Protein 9C5G (pdb70)

B-factor: mean 105.5, std 35.51, range [40.37, 248.33]

Secondary structure (DSSP, 8-state):
-HHHHHHHHHHIIIIIS-B-HHHHHHHHT--HHHHHHHHHHHHHHH-TTEEEETTTTEEEE-TT---SS----HHHHHHHHHHHHTTSS-GGGS--SSPPPEEEPPP------HHHHHHHHHHHHHT--EEEEEE-SS-EEEEEEEEEEEEE-SS-EEEEEEETTTTEEEEEEGGGEEEEEE-------GGG-HHHH-EEEEEEEE-TT--HHHHHHHHHHTT-BTTBEEEEEEHHHHHHHHHHTTTT-TTS-HHHH-EEETTHHHHHHHHHHHHHHHHHHHHHHHT-/-HHHHHHHHHHHHIIIIIS-EEHHHHHHHH---HHHHHHHHHHHHHHH-S--EEETTTTEEE-SS----SS----HHHHHHHHHHHHTTSS-GGGS--SSPPPEEEPPP------HHHHHHHHHHHHHTEEEEEEEE-SS-EEEEEEEEEEEEE-SS-EEEEEEETTTTEEEEEEGGGEEEEEEEEE----GGG-HHHH-EEEEEEEE-TTS-HHHHHHHHHHTT-BTTBEEEEEEHHHHHHHHHHTTTT-TTS-HHHH-EEETTHHHHHHHHHHHHHHHHHHHHHHHT-

Nearest PDB structures (foldseek):
  9c5g-assembly1_A  TM=1.003E+00  e=3.325E-53  Rhizobium leguminosarum
  7tb6-assembly1_A-2  TM=8.793E-01  e=4.863E-25  Stenotrophomonas maltophilia
  7qfz-assembly4_G  TM=7.694E-01  e=8.517E-20  Escherichia fergusonii ATCC 35469
  7t8l-assembly1_B  TM=7.791E-01  e=1.327E-19  Acinetobacter sp. NEB 394
  7tb5-assembly1_A-2  TM=5.881E-01  e=8.589E-22  Pseudomonas aeruginosa

Sequence (578 aa):
MQNRRFEFIEWKLFWEGALNRSDLEETFEISTPQTSIDLRRYRELAGDNIEYDATDKTFKPTKGMKPSFLKVSADRLLLQLRALLTGALPRKEIWFREMPPMDMAPDIVRNVDPECLRLVLEAIRLKRSVEVRYQSLTNSRVREIAPHALAFDGYRWHVRAWACDRDDFRDFVLTRIDDIKPGSLANYDPEDDVEWTTVVTLDLRPHPGLTEEQALAIQRDYSMSDGMRKIDVRLSMAYYFIMRMNLDLEDLPPARAQLSLHNISDIRKSISEAKSESKRRIIARQNKPWMQNRRFEFIEWKLFWEGALNRSDLEETFEISTPQTSIDLRRYRELAGDNIEYDATDKTFKPTKGMKPSFLKVSADRLLLQLRALLTGALPRKEIWFREMPPMDMAPDIVRNVDPECLRLVLEAIRLKRSVEVRYQSLTNSRVREIAPHALAFDGYRWHVRAWACDRDDFRDFVLTRIDDIKPGSLANYDPEDDVEWTTVVTLDLRPHPGLTEEQALAIQRDYSMSDGMRKIDVRLSMAYYFIMRMNLDLEDLPPARAQLSLHNISDIRKSISEAKSESKRRIIARQNK

Structure (mmCIF, N/CA/C/O backbone):
data_9C5G
#
_entry.id   9C5G
#
_cell.length_a   77.955
_cell.length_b   62.008
_cell.length_c   82.335
_cell.angle_alpha   90.000
_cell.angle_beta   93.481
_cell.angle_gamma   90.000
#
_symmetry.space_group_name_H-M   'P 1 21 1'
#
loop_
_entity.id
_entity.type
_entity.pdbx_description
1 polymer CapW
2 polymer "DNA (5'-D(P*TP*TP*T)-3')"
3 non-polymer 'SULFATE ION'
4 water water
#
loop_
_atom_site.group_PDB
_atom_site.id
_atom_site.type_symbol
_atom_site.label_atom_id
_atom_site.label_alt_id
_atom_site.label_comp_id
_atom_site.label_asym_id
_atom_site.label_entity_id
_atom_site.label_seq_id
_atom_site.pdbx_PDB_ins_code
_atom_site.Cartn_x
_atom_site.Cartn_y
_atom_site.Cartn_z
_atom_site.occupancy
_atom_site.B_iso_or_equiv
_atom_site.auth_seq_id
_atom_site.auth_comp_id
_atom_site.auth_asym_id
_atom_site.auth_atom_id
_atom_site.pdbx_PDB_model_num
ATOM 1 N N . MET A 1 11 ? 32.49405 1.22206 -3.54580 1.000 100.20909 9 MET A N 1
ATOM 2 C CA . MET A 1 11 ? 31.36139 2.10052 -3.81272 1.000 100.51098 9 MET A CA 1
ATOM 3 C C . MET A 1 11 ? 30.43930 1.52788 -4.88635 1.000 99.87374 9 MET A C 1
ATOM 4 O O . MET A 1 11 ? 29.22113 1.55949 -4.73351 1.000 107.76868 9 MET A O 1
ATOM 6 N N . GLN A 1 12 ? 31.03280 0.95826 -5.94454 1.000 102.64392 10 GLN A N 1
ATOM 7 C CA . GLN A 1 12 ? 30.24961 0.40975 -7.05362 1.000 101.22550 10 GLN A CA 1
ATOM 8 C C . GLN A 1 12 ? 29.55538 -0.88410 -6.64904 1.000 98.31548 10 GLN A C 1
ATOM 9 O O . GLN A 1 12 ? 28.39247 -1.11229 -7.00597 1.000 97.66263 10 GLN A O 1
ATOM 15 N N . ASN A 1 13 ? 30.24718 -1.73043 -5.88502 1.000 99.73145 11 ASN A N 1
ATOM 16 C CA . ASN A 1 13 ? 29.62200 -2.93746 -5.34890 1.000 102.62080 11 ASN A CA 1
ATOM 17 C C . ASN A 1 13 ? 28.42184 -2.58594 -4.49568 1.000 92.43451 11 ASN A C 1
ATOM 18 O O . ASN A 1 13 ? 27.41431 -3.30253 -4.50348 1.000 91.13187 11 ASN A O 1
ATOM 23 N N . ARG A 1 14 ? 28.51923 -1.49966 -3.73488 1.000 96.69333 12 ARG A N 1
ATOM 24 C CA . ARG A 1 14 ? 27.36104 -1.03666 -2.98516 1.000 91.34295 12 ARG A CA 1
ATOM 25 C C . ARG A 1 14 ? 26.22063 -0.63987 -3.90838 1.000 98.92330 12 ARG A C 1
ATOM 26 O O . ARG A 1 14 ? 25.05242 -0.92715 -3.62628 1.000 102.62976 12 ARG A O 1
ATOM 34 N N . ARG A 1 15 ? 26.54302 -0.05615 -5.05332 1.000 94.66519 13 ARG A N 1
ATOM 35 C CA . ARG A 1 15 ? 25.51135 0.24215 -6.02899 1.000 95.71732 13 ARG A CA 1
ATOM 36 C C . ARG A 1 15 ? 24.90311 -1.02721 -6.63016 1.000 96.86373 13 ARG A C 1
ATOM 37 O O . ARG A 1 15 ? 23.71189 -1.02866 -6.96076 1.000 95.12053 13 ARG A O 1
ATOM 45 N N . PHE A 1 16 ? 25.68100 -2.11249 -6.77732 1.000 94.64533 14 PHE A N 1
ATOM 46 C CA . PHE A 1 16 ? 25.10007 -3.37054 -7.25698 1.000 94.26275 14 PHE A CA 1
ATOM 47 C C . PHE A 1 16 ? 24.23118 -4.08785 -6.22173 1.000 91.81250 14 PHE A C 1
ATOM 48 O O . PHE A 1 16 ? 23.19026 -4.65058 -6.57682 1.000 91.92147 14 PHE A O 1
ATOM 56 N N . GLU A 1 17 ? 24.63820 -4.11604 -4.94830 1.000 105.01615 15 GLU A N 1
ATOM 57 C CA . GLU A 1 17 ? 23.72405 -4.57348 -3.89957 1.000 87.92251 15 GLU A CA 1
ATOM 58 C C . GLU A 1 17 ? 22.44454 -3.75658 -3.89725 1.000 88.16434 15 GLU A C 1
ATOM 59 O O . GLU A 1 17 ? 21.35856 -4.29923 -3.67179 1.000 91.42655 15 GLU A O 1
ATOM 65 N N . PHE A 1 18 ? 22.55346 -2.44824 -4.11799 1.000 89.34336 16 PHE A N 1
ATOM 66 C CA . PHE A 1 18 ? 21.35688 -1.61892 -4.20858 1.000 92.57242 16 PHE A CA 1
ATOM 67 C C . PHE A 1 18 ? 20.48151 -2.05032 -5.36580 1.000 91.28123 16 PHE A C 1
ATOM 68 O O . PHE A 1 18 ? 19.26010 -2.17029 -5.21747 1.000 91.07628 16 PHE A O 1
ATOM 76 N N . ILE A 1 19 ? 21.08486 -2.26082 -6.53455 1.000 93.01252 17 ILE A N 1
ATOM 77 C CA . ILE A 1 19 ? 20.33044 -2.75776 -7.67922 1.000 94.73573 17 ILE A CA 1
ATOM 78 C C . ILE A 1 19 ? 19.55945 -4.00581 -7.28312 1.000 93.56719 17 ILE A C 1
ATOM 79 O O . ILE A 1 19 ? 18.33913 -4.09692 -7.46187 1.000 94.81076 17 ILE A O 1
ATOM 84 N N . GLU A 1 20 ? 20.26268 -4.96460 -6.69381 1.000 92.07343 18 GLU A N 1
ATOM 85 C CA . GLU A 1 20 ? 19.65299 -6.22730 -6.31314 1.000 91.28869 18 GLU A CA 1
ATOM 86 C C . GLU A 1 20 ? 18.65209 -6.06129 -5.18625 1.000 89.74413 18 GLU A C 1
ATOM 87 O O . GLU A 1 20 ? 17.66095 -6.79386 -5.12492 1.000 90.01830 18 GLU A O 1
ATOM 93 N N . TRP A 1 21 ? 18.88937 -5.11036 -4.28967 1.000 88.46315 19 TRP A N 1
ATOM 94 C CA . TRP A 1 21 ? 17.91878 -4.84185 -3.23647 1.000 90.66130 19 TRP A CA 1
ATOM 95 C C . TRP A 1 21 ? 16.61031 -4.35274 -3.83377 1.000 93.77224 19 TRP A C 1
ATOM 96 O O . TRP A 1 21 ? 15.52923 -4.81777 -3.45501 1.000 96.50789 19 TRP A O 1
ATOM 107 N N . LYS A 1 22 ? 16.69796 -3.44789 -4.80357 1.000 90.56084 20 LYS A N 1
ATOM 108 C CA . LYS A 1 22 ? 15.51068 -2.93236 -5.46951 1.000 92.38048 20 LYS A CA 1
ATOM 109 C C . LYS A 1 22 ? 14.80665 -4.04412 -6.24596 1.000 93.79108 20 LYS A C 1
ATOM 110 O O . LYS A 1 22 ? 13.57828 -4.16409 -6.21117 1.000 94.60055 20 LYS A O 1
ATOM 116 N N . LEU A 1 23 ? 15.57521 -4.85143 -6.97380 1.000 98.80589 21 LEU A N 1
ATOM 117 C CA . LEU A 1 23 ? 15.01427 -5.97949 -7.71084 1.000 100.83055 21 LEU A CA 1
ATOM 118 C C . LEU A 1 23 ? 14.33096 -7.00224 -6.80040 1.000 100.27038 21 LEU A C 1
ATOM 119 O O . LEU A 1 23 ? 13.24387 -7.49775 -7.12362 1.000 99.42813 21 LEU A O 1
ATOM 124 N N . PHE A 1 24 ? 14.93092 -7.31530 -5.64820 1.000 98.58540 22 PHE A N 1
ATOM 125 C CA . PHE A 1 24 ? 14.36363 -8.34123 -4.77072 1.000 91.90501 22 PHE A CA 1
ATOM 126 C C . PHE A 1 24 ? 13.16026 -7.85071 -3.96690 1.000 98.15053 22 PHE A C 1
ATOM 127 O O . PHE A 1 24 ? 12.09894 -8.48253 -3.98474 1.000 108.92775 22 PHE A O 1
ATOM 135 N N . TRP A 1 25 ? 13.32179 -6.76690 -3.20034 1.000 95.05896 23 TRP A N 1
ATOM 136 C CA . TRP A 1 25 ? 12.26103 -6.35478 -2.28007 1.000 89.67077 23 TRP A CA 1
ATOM 137 C C . TRP A 1 25 ? 11.16716 -5.52867 -2.95264 1.000 97.05379 23 TRP A C 1
ATOM 138 O O . TRP A 1 25 ? 9.98599 -5.67539 -2.61670 1.000 108.88310 23 TRP A O 1
ATOM 149 N N . GLU A 1 26 ? 11.52025 -4.68626 -3.92086 1.000 101.61432 24 GLU A N 1
ATOM 150 C CA . GLU A 1 26 ? 10.54202 -3.84977 -4.60987 1.000 96.95333 24 GLU A CA 1
ATOM 151 C C . GLU A 1 26 ? 10.11976 -4.39109 -5.98084 1.000 109.65079 24 GLU A C 1
ATOM 152 O O . GLU A 1 26 ? 9.14294 -3.89337 -6.54887 1.000 99.73663 24 GLU A O 1
ATOM 158 N N . GLY A 1 27 ? 10.82338 -5.38956 -6.52209 1.000 117.07262 25 GLY A N 1
ATOM 159 C CA . GLY A 1 27 ? 10.53306 -5.97330 -7.82265 1.000 100.68878 25 GLY A CA 1
ATOM 160 C C . GLY A 1 27 ? 10.81576 -5.13715 -9.05087 1.000 102.71705 25 GLY A C 1
ATOM 161 O O . GLY A 1 27 ? 10.49071 -5.58054 -10.15859 1.000 105.59501 25 GLY A O 1
ATOM 162 N N . ALA A 1 28 ? 11.40103 -3.95361 -8.91627 1.000 101.72713 26 ALA A N 1
ATOM 163 C CA . ALA A 1 28 ? 11.67326 -3.15347 -10.10102 1.000 104.02120 26 ALA A CA 1
ATOM 164 C C . ALA A 1 28 ? 12.80538 -2.19462 -9.77906 1.000 103.51694 26 ALA A C 1
ATOM 165 O O . ALA A 1 28 ? 12.96805 -1.77319 -8.63194 1.000 100.14173 26 ALA A O 1
ATOM 167 N N . LEU A 1 29 ? 13.56257 -1.82728 -10.81079 1.000 104.25042 27 LEU A N 1
ATOM 168 C CA . LEU A 1 29 ? 14.61787 -0.83119 -10.67511 1.000 111.35020 27 LEU A CA 1
ATOM 169 C C . LEU A 1 29 ? 14.59731 0.14468 -11.83685 1.000 117.20823 27 LEU A C 1
ATOM 170 O O . LEU A 1 29 ? 14.56616 -0.27554 -12.99670 1.000 121.16436 27 LEU A O 1
ATOM 175 N N . ASN A 1 30 ? 14.58683 1.43795 -11.52874 1.000 106.93959 28 ASN A N 1
ATOM 176 C CA . ASN A 1 30 ? 14.83561 2.45545 -12.53642 1.000 117.34625 28 ASN A CA 1
ATOM 177 C C . ASN A 1 30 ? 16.28917 2.92257 -12.46685 1.000 115.63151 28 ASN A C 1
ATOM 178 O O . ASN A 1 30 ? 16.92565 2.84306 -11.41470 1.000 120.91197 28 ASN A O 1
ATOM 183 N N . ARG A 1 31 ? 16.80984 3.42730 -13.59603 1.000 133.02445 29 ARG A N 1
ATOM 184 C CA . ARG A 1 31 ? 18.10539 4.11341 -13.57494 1.000 132.31063 29 ARG A CA 1
ATOM 185 C C . ARG A 1 31 ? 18.09965 5.29421 -12.60757 1.000 127.32969 29 ARG A C 1
ATOM 186 O O . ARG A 1 31 ? 19.09118 5.54699 -11.91342 1.000 132.90751 29 ARG A O 1
ATOM 194 N N . SER A 1 32 ? 16.98621 6.02754 -12.55680 1.000 119.66771 30 SER A N 1
ATOM 195 C CA . SER A 1 32 ? 16.85252 7.18567 -11.67726 1.000 122.94109 30 SER A CA 1
ATOM 196 C C . SER A 1 32 ? 16.97810 6.81471 -10.20379 1.000 120.95534 30 SER A C 1
ATOM 197 O O . SER A 1 32 ? 17.42538 7.63869 -9.40021 1.000 115.78403 30 SER A O 1
ATOM 200 N N . ASP A 1 33 ? 16.62403 5.58193 -9.83503 1.000 121.40105 31 ASP A N 1
ATOM 201 C CA . ASP A 1 33 ? 16.81379 5.13452 -8.45673 1.000 108.94608 31 ASP A CA 1
ATOM 202 C C . ASP A 1 33 ? 18.27985 5.22464 -8.05374 1.000 114.61755 31 ASP A C 1
ATOM 203 O O . ASP A 1 33 ? 18.60506 5.71742 -6.96823 1.000 108.63494 31 ASP A O 1
ATOM 208 N N . LEU A 1 34 ? 19.17910 4.78807 -8.93478 1.000 111.45850 32 LEU A N 1
ATOM 209 C CA . LEU A 1 34 ? 20.61144 4.85980 -8.66145 1.000 115.69060 32 LEU A CA 1
ATOM 210 C C . LEU A 1 34 ? 21.10284 6.29993 -8.62785 1.000 116.19352 32 LEU A C 1
ATOM 211 O O . LEU A 1 34 ? 21.89787 6.66734 -7.75633 1.000 116.91828 32 LEU A O 1
ATOM 216 N N . GLU A 1 35 ? 20.67975 7.11499 -9.59142 1.000 130.05845 33 GLU A N 1
ATOM 217 C CA . GLU A 1 35 ? 21.11930 8.50509 -9.64034 1.000 140.02412 33 GLU A CA 1
ATOM 218 C C . GLU A 1 35 ? 20.68915 9.25681 -8.38929 1.000 141.54631 33 GLU A C 1
ATOM 219 O O . GLU A 1 35 ? 21.48830 9.96646 -7.76645 1.000 142.08435 33 GLU A O 1
ATOM 225 N N . GLU A 1 36 ? 19.43348 9.08754 -7.98688 1.000 133.87321 34 GLU A N 1
ATOM 226 C CA . GLU A 1 36 ? 18.93964 9.81429 -6.82727 1.000 136.78272 34 GLU A CA 1
ATOM 227 C C . GLU A 1 36 ? 19.54890 9.29981 -5.52582 1.000 122.71826 34 GLU A C 1
ATOM 228 O O . GLU A 1 36 ? 19.93561 10.09819 -4.66675 1.000 133.23688 34 GLU A O 1
ATOM 234 N N . THR A 1 37 ? 19.63982 7.98112 -5.35119 1.000 118.11218 35 THR A N 1
ATOM 235 C CA . THR A 1 37 ? 20.13065 7.44231 -4.08181 1.000 117.86497 35 THR A CA 1
ATOM 236 C C . THR A 1 37 ? 21.63255 7.65098 -3.86811 1.000 110.60840 35 THR A C 1
ATOM 237 O O . THR A 1 37 ? 22.06448 7.97722 -2.75568 1.000 101.75987 35 THR A O 1
ATOM 241 N N . PHE A 1 38 ? 22.43096 7.54269 -4.92893 1.000 103.62573 36 PHE A N 1
ATOM 242 C CA . PHE A 1 38 ? 23.88858 7.59560 -4.84108 1.000 104.53652 36 PHE A CA 1
ATOM 243 C C . PHE A 1 38 ? 24.57366 8.83111 -5.40103 1.000 114.37394 36 PHE A C 1
ATOM 244 O O . PHE A 1 38 ? 25.81069 8.86537 -5.42223 1.000 110.14351 36 PHE A O 1
ATOM 252 N N . GLU A 1 39 ? 23.83030 9.82795 -5.85858 1.000 119.22089 37 GLU A N 1
ATOM 253 C CA . GLU A 1 39 ? 24.41029 11.01985 -6.47455 1.000 124.59910 37 GLU A CA 1
ATOM 254 C C . GLU A 1 39 ? 25.35609 10.67637 -7.62844 1.000 129.19321 37 GLU A C 1
ATOM 255 O O . GLU A 1 39 ? 26.44937 11.23646 -7.74718 1.000 130.34984 37 GLU A O 1
ATOM 261 N N . ILE A 1 40 ? 24.94574 9.73878 -8.48782 1.000 126.76908 38 ILE A N 1
ATOM 262 C CA . ILE A 1 40 ? 25.76073 9.33909 -9.63252 1.000 130.52532 38 ILE A CA 1
ATOM 263 C C . ILE A 1 40 ? 25.10784 9.89540 -10.89445 1.000 128.22870 38 ILE A C 1
ATOM 264 O O . ILE A 1 40 ? 23.89410 10.12690 -10.93544 1.000 138.25576 38 ILE A O 1
ATOM 269 N N . SER A 1 41 ? 25.91302 10.10028 -11.93238 1.000 123.26609 39 SER A N 1
ATOM 270 C CA . SER A 1 41 ? 25.38414 10.60674 -13.19264 1.000 137.37120 39 SER A CA 1
ATOM 271 C C . SER A 1 41 ? 24.70050 9.51333 -14.01359 1.000 139.35764 39 SER A C 1
ATOM 272 O O . SER A 1 41 ? 24.96822 8.31806 -13.85854 1.000 144.44113 39 SER A O 1
ATOM 275 N N . THR A 1 42 ? 23.79418 9.94818 -14.89248 1.000 142.83250 40 THR A N 1
ATOM 276 C CA . THR A 1 42 ? 23.16675 9.02267 -15.83382 1.000 149.47073 40 THR A CA 1
ATOM 277 C C . THR A 1 42 ? 24.18801 8.25414 -16.66891 1.000 141.58440 40 THR A C 1
ATOM 278 O O . THR A 1 42 ? 23.98426 7.04590 -16.88299 1.000 137.58347 40 THR A O 1
ATOM 282 N N . PRO A 1 43 ? 25.29379 8.85693 -17.13467 1.000 141.15546 41 PRO A N 1
ATOM 283 C CA . PRO A 1 43 ? 26.36561 8.04431 -17.73598 1.000 136.15802 41 PRO A CA 1
ATOM 284 C C . PRO A 1 43 ? 26.89388 6.98271 -16.79350 1.000 136.35009 41 PRO A C 1
ATOM 285 O O . PRO A 1 43 ? 27.08934 5.82899 -17.19443 1.000 136.45556 41 PRO A O 1
ATOM 289 N N . GLN A 1 44 ? 27.12527 7.34450 -15.53778 1.000 130.50368 42 GLN A N 1
ATOM 290 C CA . GLN A 1 44 ? 27.60937 6.36834 -14.57573 1.000 124.00023 42 GLN A CA 1
ATOM 291 C C . GLN A 1 44 ? 26.57228 5.28339 -14.32777 1.000 121.20620 42 GLN A C 1
ATOM 292 O O . GLN A 1 44 ? 26.91108 4.09703 -14.25312 1.000 117.73417 42 GLN A O 1
ATOM 298 N N . THR A 1 45 ? 25.30398 5.67225 -14.21630 1.000 125.79682 43 THR A N 1
ATOM 299 C CA . THR A 1 45 ? 24.22938 4.69649 -14.08057 1.000 126.44073 43 THR A CA 1
ATOM 300 C C . THR A 1 45 ? 24.19392 3.69669 -15.22935 1.000 122.93086 43 THR A C 1
ATOM 301 O O . THR A 1 45 ? 24.00475 2.49553 -15.00211 1.000 118.19042 43 THR A O 1
ATOM 305 N N . SER A 1 46 ? 24.39965 4.15832 -16.46235 1.000 132.46686 44 SER A N 1
ATOM 306 C CA . SER A 1 46 ? 24.42482 3.23889 -17.59925 1.000 123.68948 44 SER A CA 1
ATOM 307 C C . SER A 1 46 ? 25.63943 2.31744 -17.54293 1.000 123.02455 44 SER A C 1
ATOM 308 O O . SER A 1 46 ? 25.55801 1.14167 -17.91439 1.000 122.74226 44 SER A O 1
ATOM 311 N N . ILE A 1 47 ? 26.76626 2.83670 -17.06214 1.000 123.26798 45 ILE A N 1
ATOM 312 C CA . ILE A 1 47 ? 27.95402 2.01966 -16.83834 1.000 122.22739 45 ILE A CA 1
ATOM 313 C C . ILE A 1 47 ? 27.70107 0.96110 -15.76981 1.000 117.95722 45 ILE A C 1
ATOM 314 O O . ILE A 1 47 ? 28.05067 -0.21351 -15.94034 1.000 117.39781 45 ILE A O 1
ATOM 319 N N . ASP A 1 48 ? 27.08295 1.35323 -14.65720 1.000 115.16593 46 ASP A N 1
ATOM 320 C CA . ASP A 1 48 ? 26.86908 0.39864 -13.57258 1.000 111.33655 46 ASP A CA 1
ATOM 321 C C . ASP A 1 48 ? 25.89718 -0.71427 -13.94571 1.000 110.61147 46 ASP A C 1
ATOM 322 O O . ASP A 1 48 ? 26.14583 -1.88437 -13.63834 1.000 109.01281 46 ASP A O 1
ATOM 327 N N . LEU A 1 49 ? 24.80232 -0.38621 -14.62876 1.000 117.82452 47 LEU A N 1
ATOM 328 C CA . LEU A 1 49 ? 23.88550 -1.43000 -15.08374 1.000 120.86256 47 LEU A CA 1
ATOM 329 C C . LEU A 1 49 ? 24.51924 -2.37442 -16.08745 1.000 114.41431 47 LEU A C 1
ATOM 330 O O . LEU A 1 49 ? 24.25424 -3.58200 -16.07458 1.000 113.69982 47 LEU A O 1
ATOM 335 N N . ARG A 1 50 ? 25.34513 -1.84848 -16.97274 1.000 117.44890 48 ARG A N 1
ATOM 336 C CA . ARG A 1 50 ? 26.04264 -2.72455 -17.89692 1.000 121.08080 48 ARG A CA 1
ATOM 337 C C . ARG A 1 50 ? 27.04429 -3.61048 -17.16917 1.000 121.40743 48 ARG A C 1
ATOM 338 O O . ARG A 1 50 ? 27.04878 -4.83262 -17.35500 1.000 122.16185 48 ARG A O 1
ATOM 346 N N . ARG A 1 51 ? 27.89599 -3.02381 -16.32877 1.000 117.58689 49 ARG A N 1
ATOM 347 C CA . ARG A 1 51 ? 28.85314 -3.85462 -15.61235 1.000 114.54190 49 ARG A CA 1
ATOM 348 C C . ARG A 1 51 ? 28.15130 -4.81029 -14.65874 1.000 110.73842 49 ARG A C 1
ATOM 349 O O . ARG A 1 51 ? 28.60920 -5.93936 -14.46516 1.000 110.01072 49 ARG A O 1
ATOM 357 N N . TYR A 1 52 ? 27.03679 -4.38856 -14.06589 1.000 108.89639 50 TYR A N 1
ATOM 358 C CA . TYR A 1 52 ? 26.22128 -5.31856 -13.28896 1.000 111.44010 50 TYR A CA 1
ATOM 359 C C . TYR A 1 52 ? 25.68237 -6.46599 -14.13044 1.000 122.12297 50 TYR A C 1
ATOM 360 O O . TYR A 1 52 ? 25.81935 -7.63930 -13.75921 1.000 116.90449 50 TYR A O 1
ATOM 369 N N . ARG A 1 53 ? 25.09178 -6.14574 -15.28883 1.000 112.37823 51 ARG A N 1
ATOM 370 C CA . ARG A 1 53 ? 24.59119 -7.19372 -16.17142 1.000 113.19806 51 ARG A CA 1
ATOM 371 C C . ARG A 1 53 ? 25.68772 -8.13885 -16.59544 1.000 114.54329 51 ARG A C 1
ATOM 372 O O . ARG A 1 53 ? 25.45540 -9.34710 -16.69943 1.000 114.99554 51 ARG A O 1
ATOM 380 N N . GLU A 1 54 ? 26.88306 -7.61570 -16.85850 1.000 115.53600 52 GLU A N 1
ATOM 381 C CA . GLU A 1 54 ? 27.97580 -8.50223 -17.22166 1.000 116.91818 52 GLU A CA 1
ATOM 382 C C . GLU A 1 54 ? 28.29484 -9.50187 -16.13005 1.000 128.15273 52 GLU A C 1
ATOM 383 O O . GLU A 1 54 ? 28.37521 -10.69721 -16.41467 1.000 115.00651 52 GLU A O 1
ATOM 389 N N . LEU A 1 55 ? 28.16409 -9.10023 -14.87274 1.000 120.67355 53 LEU A N 1
ATOM 390 C CA . LEU A 1 55 ? 28.62304 -9.92896 -13.76516 1.000 112.27748 53 LEU A CA 1
ATOM 391 C C . LEU A 1 55 ? 27.56439 -10.77789 -13.08895 1.000 122.22227 53 LEU A C 1
ATOM 392 O O . LEU A 1 55 ? 27.90204 -11.84758 -12.56996 1.000 113.27228 53 LEU A O 1
ATOM 397 N N . ALA A 1 56 ? 26.29990 -10.38809 -13.11044 1.000 118.42496 54 ALA A N 1
ATOM 398 C CA . ALA A 1 56 ? 25.29895 -11.18601 -12.42614 1.000 118.34253 54 ALA A CA 1
ATOM 399 C C . ALA A 1 56 ? 24.50182 -12.00816 -13.40989 1.000 129.53705 54 ALA A C 1
ATOM 400 O O . ALA A 1 56 ? 23.64866 -12.80140 -12.99908 1.000 137.16049 54 ALA A O 1
ATOM 402 N N . GLY A 1 57 ? 24.72579 -11.77677 -14.69543 1.000 145.02466 55 GLY A N 1
ATOM 403 C CA . GLY A 1 57 ? 24.02592 -12.50760 -15.71584 1.000 140.07931 55 GLY A CA 1
ATOM 404 C C . GLY A 1 57 ? 22.57109 -12.12653 -15.73355 1.000 114.97319 55 GLY A C 1
ATOM 405 O O . GLY A 1 57 ? 22.20343 -10.95337 -15.62197 1.000 112.88379 55 GLY A O 1
ATOM 406 N N . ASP A 1 58 ? 21.73012 -13.13174 -15.91862 1.000 160.92395 56 ASP A N 1
ATOM 407 C CA . ASP A 1 58 ? 20.31894 -12.84312 -16.10115 1.000 164.58220 56 ASP A CA 1
ATOM 408 C C . ASP A 1 58 ? 19.59583 -12.72781 -14.76126 1.000 159.60873 56 ASP A C 1
ATOM 409 O O . ASP A 1 58 ? 18.61924 -13.41523 -14.48547 1.000 163.74055 56 ASP A O 1
ATOM 414 N N . ASN A 1 59 ? 20.14108 -11.89319 -13.88553 1.000 133.78347 57 ASN A N 1
ATOM 415 C CA . ASN A 1 59 ? 19.54562 -11.59947 -12.59261 1.000 121.37559 57 ASN A CA 1
ATOM 416 C C . ASN A 1 59 ? 18.58192 -10.44725 -12.74567 1.000 113.41732 57 ASN A C 1
ATOM 417 O O . ASN A 1 59 ? 17.71225 -10.23942 -11.89949 1.000 122.78167 57 ASN A O 1
ATOM 422 N N . ILE A 1 60 ? 18.68980 -9.76374 -13.86636 1.000 108.99854 58 ILE A N 1
ATOM 423 C CA . ILE A 1 60 ? 18.10627 -8.46865 -14.14580 1.000 115.27432 58 ILE A CA 1
ATOM 424 C C . ILE A 1 60 ? 17.65251 -8.52832 -15.59386 1.000 125.33876 58 ILE A C 1
ATOM 425 O O . ILE A 1 60 ? 18.22432 -9.25425 -16.41331 1.000 116.21049 58 ILE A O 1
ATOM 430 N N . GLU A 1 61 ? 16.51859 -7.89947 -15.86395 1.000 127.11412 59 GLU A N 1
ATOM 431 C CA . GLU A 1 61 ? 16.02876 -7.79825 -17.22531 1.000 124.94617 59 GLU A CA 1
ATOM 432 C C . GLU A 1 61 ? 15.44047 -6.41008 -17.44803 1.000 124.94138 59 GLU A C 1
ATOM 433 O O . GLU A 1 61 ? 14.97122 -5.77158 -16.50195 1.000 121.05324 59 GLU A O 1
ATOM 439 N N . TYR A 1 62 ? 15.42476 -5.95112 -18.70273 1.000 127.82046 60 TYR A N 1
ATOM 440 C CA . TYR A 1 62 ? 14.83997 -4.64915 -19.00648 1.000 129.21802 60 TYR A CA 1
ATOM 441 C C . TYR A 1 62 ? 13.45687 -4.83337 -19.60770 1.000 128.42194 60 TYR A C 1
ATOM 442 O O . TYR A 1 62 ? 13.29926 -5.51327 -20.62514 1.000 132.17206 60 TYR A O 1
ATOM 451 N N . ASP A 1 63 ? 12.45722 -4.29236 -18.92283 1.000 130.91223 61 ASP A N 1
ATOM 452 C CA . ASP A 1 63 ? 11.09572 -4.21502 -19.42970 1.000 130.19519 61 ASP A CA 1
ATOM 453 C C . ASP A 1 63 ? 10.94974 -2.93111 -20.23628 1.000 135.74264 61 ASP A C 1
ATOM 454 O O . ASP A 1 63 ? 10.96182 -1.83042 -19.67429 1.000 130.92257 61 ASP A O 1
ATOM 459 N N . ALA A 1 64 ? 10.81799 -3.07473 -21.55560 1.000 145.24709 62 ALA A N 1
ATOM 460 C CA . ALA A 1 64 ? 10.66216 -1.92184 -22.43307 1.000 140.69796 62 ALA A CA 1
ATOM 461 C C . ALA A 1 64 ? 9.30535 -1.26801 -22.22740 1.000 141.56709 62 ALA A C 1
ATOM 462 O O . ALA A 1 64 ? 9.14471 -0.07706 -22.51675 1.000 142.87139 62 ALA A O 1
ATOM 464 N N . THR A 1 65 ? 8.33643 -2.03034 -21.72055 1.000 146.90950 63 THR A N 1
ATOM 465 C CA . THR A 1 65 ? 7.00416 -1.49723 -21.47623 1.000 142.04525 63 THR A CA 1
ATOM 466 C C . THR A 1 65 ? 7.01867 -0.50605 -20.32157 1.000 144.07487 63 THR A C 1
ATOM 467 O O . THR A 1 65 ? 6.53634 0.62464 -20.45625 1.000 141.18764 63 THR A O 1
ATOM 471 N N . ASP A 1 66 ? 7.55878 -0.91274 -19.17468 1.000 137.16516 64 ASP A N 1
ATOM 472 C CA . ASP A 1 66 ? 7.61123 -0.03992 -18.01135 1.000 136.09933 64 ASP A CA 1
ATOM 473 C C . ASP A 1 66 ? 8.83470 0.85861 -18.02033 1.000 140.17137 64 ASP A C 1
ATOM 474 O O . ASP A 1 66 ? 8.91627 1.78417 -17.20639 1.000 152.41633 64 ASP A O 1
ATOM 479 N N . LYS A 1 67 ? 9.76485 0.61818 -18.94049 1.000 140.21218 65 LYS A N 1
ATOM 480 C CA . LYS A 1 67 ? 11.05275 1.30452 -18.98400 1.000 143.62750 65 LYS A CA 1
ATOM 481 C C . LYS A 1 67 ? 11.83243 1.14832 -17.67198 1.000 143.00346 65 LYS A C 1
ATOM 482 O O . LYS A 1 67 ? 12.60516 2.02886 -17.28407 1.000 133.68880 65 LYS A O 1
ATOM 488 N N . THR A 1 68 ? 11.60429 0.03756 -16.96288 1.000 141.64534 66 THR A N 1
ATOM 489 C CA . THR A 1 68 ? 12.23695 -0.26652 -15.68405 1.000 141.14193 66 THR A CA 1
ATOM 490 C C . THR A 1 68 ? 13.07854 -1.52583 -15.86980 1.000 129.67323 66 THR A C 1
ATOM 491 O O . THR A 1 68 ? 12.82202 -2.32981 -16.76861 1.000 131.18779 66 THR A O 1
ATOM 495 N N . PHE A 1 69 ? 14.07025 -1.73024 -15.00613 1.000 136.02773 67 PHE A N 1
ATOM 496 C CA . PHE A 1 69 ? 14.69381 -3.04553 -14.91481 1.000 128.19434 67 PHE A CA 1
ATOM 497 C C . PHE A 1 69 ? 13.99783 -3.91352 -13.87389 1.000 121.98019 67 PHE A C 1
ATOM 498 O O . PHE A 1 69 ? 13.67754 -3.45610 -12.77275 1.000 108.43679 67 PHE A O 1
ATOM 506 N N . LYS A 1 70 ? 13.75695 -5.17334 -14.24157 1.000 128.74778 68 LYS A N 1
ATOM 507 C CA . LYS A 1 70 ? 13.13203 -6.15943 -13.37393 1.000 116.88980 68 LYS A CA 1
ATOM 508 C C . LYS A 1 70 ? 14.02624 -7.37014 -13.10819 1.000 117.63027 68 LYS A C 1
ATOM 509 O O . LYS A 1 70 ? 14.87787 -7.72088 -13.93040 1.000 117.18864 68 LYS A O 1
ATOM 515 N N . PRO A 1 71 ? 13.86477 -8.00732 -11.94921 1.000 107.01290 69 PRO A N 1
ATOM 516 C CA . PRO A 1 71 ? 14.54361 -9.28184 -11.68862 1.000 106.34960 69 PRO A CA 1
ATOM 517 C C . PRO A 1 71 ? 14.00982 -10.40462 -12.56054 1.000 115.73822 69 PRO A C 1
ATOM 518 O O . PRO A 1 71 ? 12.81183 -10.48854 -12.83903 1.000 116.42957 69 PRO A O 1
ATOM 522 N N . THR A 1 72 ? 14.91101 -11.27106 -13.00140 1.000 121.52953 70 THR A N 1
ATOM 523 C CA . THR A 1 72 ? 14.46140 -12.51257 -13.60309 1.000 116.00729 70 THR A CA 1
ATOM 524 C C . THR A 1 72 ? 13.89853 -13.47215 -12.55599 1.000 124.56765 70 THR A C 1
ATOM 525 O O . THR A 1 72 ? 14.15622 -13.36139 -11.35336 1.000 117.32922 70 THR A O 1
ATOM 529 N N . LYS A 1 73 ? 13.11370 -14.43216 -13.05258 1.000 125.53202 71 LYS A N 1
ATOM 530 C CA . LYS A 1 73 ? 12.50652 -15.49068 -12.24883 1.000 133.60672 71 LYS A CA 1
ATOM 531 C C . LYS A 1 73 ? 13.55187 -16.29899 -11.50007 1.000 128.25292 71 LYS A C 1
ATOM 532 O O . LYS A 1 73 ? 13.27314 -16.83325 -10.42069 1.000 133.24511 71 LYS A O 1
ATOM 538 N N . GLY A 1 74 ? 14.76572 -16.31959 -12.02432 1.000 129.67289 72 GLY A N 1
ATOM 539 C CA . GLY A 1 74 ? 15.91107 -17.06050 -11.55287 1.000 138.57731 72 GLY A CA 1
ATOM 540 C C . GLY A 1 74 ? 16.83085 -16.24435 -10.68090 1.000 137.78122 72 GLY A C 1
ATOM 541 O O . GLY A 1 74 ? 17.97610 -16.65165 -10.44729 1.000 129.89637 72 GLY A O 1
ATOM 542 N N . MET A 1 75 ? 16.36581 -15.09937 -10.19819 1.000 129.08504 73 MET A N 1
ATOM 543 C CA . MET A 1 75 ? 17.21102 -14.17102 -9.47855 1.000 122.84440 73 MET A CA 1
ATOM 544 C C . MET A 1 75 ? 17.90573 -14.86724 -8.33006 1.000 129.00225 73 MET A C 1
ATOM 545 O O . MET A 1 75 ? 17.26810 -15.46971 -7.46188 1.000 127.54656 73 MET A O 1
ATOM 550 N N . LYS A 1 76 ? 19.22900 -14.78001 -8.33788 1.000 129.70047 74 LYS A N 1
ATOM 551 C CA . LYS A 1 76 ? 20.03648 -15.29993 -7.24719 1.000 112.44595 74 LYS A CA 1
ATOM 552 C C . LYS A 1 76 ? 20.86197 -14.06634 -6.95030 1.000 100.85159 74 LYS A C 1
ATOM 553 O O . LYS A 1 76 ? 21.76093 -13.72981 -7.74876 1.000 102.08718 74 LYS A O 1
ATOM 559 N N . PRO A 1 77 ? 20.68499 -13.43461 -5.80441 1.000 97.79657 75 PRO A N 1
ATOM 560 C CA . PRO A 1 77 ? 21.52425 -12.28446 -5.46158 1.000 97.39669 75 PRO A CA 1
ATOM 561 C C . PRO A 1 77 ? 22.99171 -12.67097 -5.49143 1.000 95.69609 75 PRO A C 1
ATOM 562 O O . PRO A 1 77 ? 23.39085 -13.66067 -4.88375 1.000 89.34221 75 PRO A O 1
ATOM 566 N N . SER A 1 78 ? 23.80566 -11.87351 -6.17930 1.000 89.60157 76 SER A N 1
ATOM 567 C CA . SER A 1 78 ? 25.22891 -12.17389 -6.24034 1.000 92.39485 76 SER A CA 1
ATOM 568 C C . SER A 1 78 ? 26.08478 -11.20372 -5.43928 1.000 89.67048 76 SER A C 1
ATOM 569 O O . SER A 1 78 ? 27.22292 -11.54250 -5.10043 1.000 90.46114 76 SER A O 1
ATOM 572 N N . PHE A 1 79 ? 25.56743 -10.02931 -5.12816 1.000 91.59572 77 PHE A N 1
ATOM 573 C CA . PHE A 1 79 ? 26.24813 -9.00582 -4.35551 1.000 94.26688 77 PHE A CA 1
ATOM 574 C C . PHE A 1 79 ? 25.55734 -8.74008 -3.02407 1.000 82.77017 77 PHE A C 1
ATOM 575 O O . PHE A 1 79 ? 26.23390 -8.46065 -2.03237 1.000 87.10895 77 PHE A O 1
ATOM 583 N N . LEU A 1 80 ? 24.22819 -8.74492 -3.01482 1.000 81.54021 78 LEU A N 1
ATOM 584 C CA . LEU A 1 80 ? 23.38570 -8.56644 -1.83531 1.000 78.50143 78 LEU A CA 1
ATOM 585 C C . LEU A 1 80 ? 23.15836 -9.88589 -1.08656 1.000 77.54017 78 LEU A C 1
ATOM 586 O O . LEU A 1 80 ? 22.64419 -10.84958 -1.66270 1.000 85.80022 78 LEU A O 1
ATOM 591 N N . LYS A 1 81 ? 23.58229 -9.95616 0.17346 1.000 90.72109 79 LYS A N 1
ATOM 592 C CA . LYS A 1 81 ? 23.06530 -10.96006 1.11588 1.000 82.60992 79 LYS A CA 1
ATOM 593 C C . LYS A 1 81 ? 21.66155 -10.61313 1.59439 1.000 72.83487 79 LYS A C 1
ATOM 594 O O . LYS A 1 81 ? 21.48039 -9.74260 2.44333 1.000 84.33364 79 LYS A O 1
ATOM 600 N N . VAL A 1 82 ? 20.65430 -11.23174 0.97621 1.000 74.06119 80 VAL A N 1
ATOM 601 C CA . VAL A 1 82 ? 19.26521 -11.01855 1.37438 1.000 73.27944 80 VAL A CA 1
ATOM 602 C C . VAL A 1 82 ? 19.06469 -11.46348 2.81284 1.000 77.45194 80 VAL A C 1
ATOM 603 O O . VAL A 1 82 ? 19.43574 -12.58297 3.18505 1.000 89.97158 80 VAL A O 1
ATOM 607 N N . SER A 1 83 ? 18.41595 -10.61620 3.61290 1.000 73.10846 81 SER A N 1
ATOM 608 C CA . SER A 1 83 ? 18.05751 -10.97655 4.98177 1.000 68.78639 81 SER A CA 1
ATOM 609 C C . SER A 1 83 ? 16.80644 -10.22193 5.39929 1.000 80.24843 81 SER A C 1
ATOM 610 O O . SER A 1 83 ? 16.80987 -8.98858 5.41850 1.000 78.16614 81 SER A O 1
ATOM 613 N N . ALA A 1 84 ? 15.73264 -10.94999 5.71409 1.000 84.01704 82 ALA A N 1
ATOM 614 C CA . ALA A 1 84 ? 14.55794 -10.29892 6.28602 1.000 83.86077 82 ALA A CA 1
ATOM 615 C C . ALA A 1 84 ? 14.86190 -9.66772 7.64453 1.000 86.55815 82 ALA A C 1
ATOM 616 O O . ALA A 1 84 ? 14.44016 -8.53663 7.92767 1.000 75.62392 82 ALA A O 1
ATOM 618 N N . ASP A 1 85 ? 15.56996 -10.39781 8.51128 1.000 81.27766 83 ASP A N 1
ATOM 619 C CA . ASP A 1 85 ? 15.85016 -9.87280 9.84114 1.000 78.78923 83 ASP A CA 1
ATOM 620 C C . ASP A 1 85 ? 16.68599 -8.60518 9.80966 1.000 87.30054 83 ASP A C 1
ATOM 621 O O . ASP A 1 85 ? 16.43720 -7.67981 10.58958 1.000 87.26896 83 ASP A O 1
ATOM 626 N N . ARG A 1 86 ? 17.66187 -8.52461 8.90695 1.000 86.79832 84 ARG A N 1
ATOM 627 C CA . ARG A 1 86 ? 18.41320 -7.28163 8.78125 1.000 84.80757 84 ARG A CA 1
ATOM 628 C C . ARG A 1 86 ? 17.53783 -6.12184 8.33976 1.000 83.18874 84 ARG A C 1
ATOM 629 O O . ARG A 1 86 ? 17.66009 -5.01157 8.86438 1.000 99.11754 84 ARG A O 1
ATOM 637 N N . LEU A 1 87 ? 16.68653 -6.33933 7.34734 1.000 78.68712 85 LEU A N 1
ATOM 638 C CA . LEU A 1 87 ? 15.79853 -5.27552 6.90344 1.000 77.69804 85 LEU A CA 1
ATOM 639 C C . LEU A 1 87 ? 14.81935 -4.85075 7.99457 1.000 77.79664 85 LEU A C 1
ATOM 640 O O . LEU A 1 87 ? 14.69377 -3.65970 8.30163 1.000 75.96274 85 LEU A O 1
ATOM 645 N N . LEU A 1 88 ? 14.13080 -5.81595 8.60600 1.000 74.46410 86 LEU A N 1
ATOM 646 C CA . LEU A 1 88 ? 13.16083 -5.50316 9.65600 1.000 72.77118 86 LEU A CA 1
ATOM 647 C C . LEU A 1 88 ? 13.79608 -4.79009 10.83721 1.000 75.88377 86 LEU A C 1
ATOM 648 O O . LEU A 1 88 ? 13.20143 -3.88406 11.43242 1.000 78.90190 86 LEU A O 1
ATOM 653 N N . LEU A 1 89 ? 15.01558 -5.17773 11.16519 1.000 74.31225 87 LEU A N 1
ATOM 654 C CA . LEU A 1 89 ? 15.82410 -4.51886 12.17827 1.000 74.78525 87 LEU A CA 1
ATOM 655 C C . LEU A 1 89 ? 16.18887 -3.09174 11.77517 1.000 70.84549 87 LEU A C 1
ATOM 656 O O . LEU A 1 89 ? 16.15845 -2.16928 12.59317 1.000 84.56700 87 LEU A O 1
ATOM 661 N N . GLN A 1 90 ? 16.52042 -2.90922 10.50686 1.000 83.16129 88 GLN A N 1
ATOM 662 C CA . GLN A 1 90 ? 16.82362 -1.60995 9.91518 1.000 80.50617 88 GLN A CA 1
ATOM 663 C C . GLN A 1 90 ? 15.62587 -0.65012 9.95655 1.000 81.68931 88 GLN A C 1
ATOM 664 O O . GLN A 1 90 ? 15.79942 0.55569 10.17310 1.000 85.77689 88 GLN A O 1
ATOM 670 N N . LEU A 1 91 ? 14.40911 -1.15789 9.73426 1.000 79.67433 89 LEU A N 1
ATOM 671 C CA . LEU A 1 91 ? 13.19312 -0.33843 9.83519 1.000 81.63509 89 LEU A CA 1
ATOM 672 C C . LEU A 1 91 ? 12.96621 0.19861 11.25077 1.000 88.15700 89 LEU A C 1
ATOM 673 O O . LEU A 1 91 ? 12.57627 1.36008 11.43581 1.000 83.74462 89 LEU A O 1
ATOM 678 N N . ARG A 1 92 ? 13.19790 -0.64113 12.25615 1.000 84.35288 90 ARG A N 1
ATOM 679 C CA . ARG A 1 92 ? 13.13610 -0.21607 13.64950 1.000 76.86283 90 ARG A CA 1
ATOM 680 C C . ARG A 1 92 ? 14.09843 0.92965 13.93557 1.000 76.54631 90 ARG A C 1
ATOM 681 O O . ARG A 1 92 ? 13.72640 1.89572 14.61358 1.000 80.01955 90 ARG A O 1
ATOM 689 N N . ALA A 1 93 ? 15.31899 0.87162 13.40616 1.000 60.60927 91 ALA A N 1
ATOM 690 C CA . ALA A 1 93 ? 16.24289 1.98622 13.60695 1.000 78.94597 91 ALA A CA 1
ATOM 691 C C . ALA A 1 93 ? 15.69338 3.28271 13.00426 1.000 86.13024 91 ALA A C 1
ATOM 692 O O . ALA A 1 93 ? 15.91197 4.37084 13.55444 1.000 85.93795 91 ALA A O 1
ATOM 694 N N . LEU A 1 94 ? 14.97532 3.18254 11.88051 1.000 74.96339 92 LEU A N 1
ATOM 695 C CA . LEU A 1 94 ? 14.29088 4.33878 11.30467 1.000 82.78075 92 LEU A CA 1
ATOM 696 C C . LEU A 1 94 ? 13.15759 4.84063 12.18685 1.000 79.31848 92 LEU A C 1
ATOM 697 O O . LEU A 1 94 ? 13.02996 6.04646 12.42709 1.000 73.72774 92 LEU A O 1
ATOM 702 N N . LEU A 1 95 ? 12.31436 3.92920 12.66010 1.000 77.95432 93 LEU A N 1
ATOM 703 C CA . LEU A 1 95 ? 11.18193 4.30858 13.49671 1.000 79.34505 93 LEU A CA 1
ATOM 704 C C . LEU A 1 95 ? 11.63281 5.01110 14.77837 1.000 85.39233 93 LEU A C 1
ATOM 705 O O . LEU A 1 95 ? 10.93867 5.90276 15.27749 1.000 88.73740 93 LEU A O 1
ATOM 710 N N . THR A 1 96 ? 12.77207 4.62029 15.33386 1.000 76.93006 94 THR A N 1
ATOM 711 C CA . THR A 1 96 ? 13.29830 5.31121 16.49999 1.000 86.30934 94 THR A CA 1
ATOM 712 C C . THR A 1 96 ? 14.08756 6.55558 16.11449 1.000 89.94745 94 THR A C 1
ATOM 713 O O . THR A 1 96 ? 14.48560 7.31427 17.00371 1.000 84.59567 94 THR A O 1
ATOM 717 N N . GLY A 1 97 ? 14.24865 6.82376 14.81812 1.000 72.74101 95 GLY A N 1
ATOM 718 C CA . GLY A 1 97 ? 15.04812 7.92926 14.33746 1.000 73.73240 95 GLY A CA 1
ATOM 719 C C . GLY A 1 97 ? 16.54209 7.71222 14.39225 1.000 80.66986 95 GLY A C 1
ATOM 720 O O . GLY A 1 97 ? 17.29878 8.62017 14.02765 1.000 90.47220 95 GLY A O 1
ATOM 721 N N . ALA A 1 98 ? 16.98971 6.53616 14.82456 1.000 7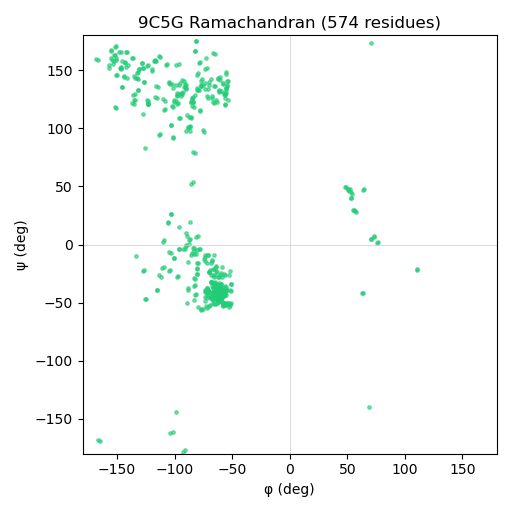2.96353 96 ALA A N 1
ATOM 722 C CA . ALA A 1 98 ? 18.40932 6.21207 14.86353 1.000 70.65720 96 ALA A CA 1
ATOM 723 C C . ALA A 1 98 ? 19.02395 6.03836 13.48005 1.000 78.73612 96 ALA A C 1
ATOM 724 O O . ALA A 1 98 ? 20.23683 6.22916 13.32488 1.000 74.55944 96 ALA A O 1
ATOM 726 N N . LEU A 1 99 ? 18.21420 5.72202 12.47365 1.000 76.13530 97 LEU A N 1
ATOM 727 C CA . LEU A 1 99 ? 18.65179 5.57879 11.08789 1.000 73.98763 97 LEU A CA 1
ATOM 728 C C . LEU A 1 99 ? 17.84594 6.50748 10.19260 1.000 80.31758 97 LEU A C 1
ATOM 729 O O . LEU A 1 99 ? 16.60494 6.48091 10.24461 1.000 83.43093 97 LEU A O 1
ATOM 734 N N . PRO A 1 100 ? 18.48711 7.38982 9.42563 1.000 77.79911 98 PRO A N 1
ATOM 735 C CA . PRO A 1 100 ? 17.72760 8.30966 8.57444 1.000 84.26251 98 PRO A CA 1
ATOM 736 C C . PRO A 1 100 ? 17.09367 7.61200 7.37793 1.000 87.78220 98 PRO A C 1
ATOM 737 O O . PRO A 1 100 ? 17.60046 6.61288 6.85870 1.000 84.74540 98 PRO A O 1
ATOM 741 N N . ARG A 1 101 ? 15.97589 8.19400 6.93075 1.000 79.80990 99 ARG A N 1
ATOM 742 C CA . ARG A 1 101 ? 15.20507 7.68097 5.80038 1.000 81.71459 99 ARG A CA 1
ATOM 743 C C . ARG A 1 101 ? 16.05860 7.41736 4.56438 1.000 82.91002 99 ARG A C 1
ATOM 744 O O . ARG A 1 101 ? 15.79131 6.47348 3.81466 1.000 83.64932 99 ARG A O 1
ATOM 752 N N . LYS A 1 102 ? 17.09421 8.23165 4.34293 1.000 96.00758 100 LYS A N 1
ATOM 753 C CA . LYS A 1 102 ? 17.97469 8.06833 3.18679 1.000 89.26784 100 LYS A CA 1
ATOM 754 C C . LYS A 1 102 ? 18.75466 6.76394 3.20429 1.000 89.02816 100 LYS A C 1
ATOM 755 O O . LYS A 1 102 ? 19.28130 6.36680 2.16092 1.000 100.70620 100 LYS A O 1
ATOM 761 N N . GLU A 1 103 ? 18.87858 6.10374 4.35167 1.000 88.47909 101 GLU A N 1
ATOM 762 C CA . GLU A 1 103 ? 19.59694 4.83817 4.38095 1.000 91.40522 101 GLU A CA 1
ATOM 763 C C . GLU A 1 103 ? 18.65385 3.66726 4.15892 1.000 81.71600 101 GLU A C 1
ATOM 764 O O . GLU A 1 103 ? 19.11761 2.52486 4.06137 1.000 88.05892 101 GLU A O 1
ATOM 770 N N . ILE A 1 104 ? 17.34922 3.92459 4.06086 1.000 70.29328 102 ILE A N 1
ATOM 771 C CA . ILE A 1 104 ? 16.37320 2.88033 3.77751 1.000 79.15660 102 ILE A CA 1
ATOM 772 C C . ILE A 1 104 ? 16.05303 2.99698 2.29569 1.000 87.59998 102 ILE A C 1
ATOM 773 O O . ILE A 1 104 ? 15.59851 4.04754 1.82654 1.000 84.60596 102 ILE A O 1
ATOM 778 N N . TRP A 1 105 ? 16.26505 1.90278 1.57248 1.000 79.70212 103 TRP A N 1
ATOM 779 C CA . TRP A 1 105 ? 16.19494 1.87450 0.11991 1.000 87.17356 103 TRP A CA 1
ATOM 780 C C . TRP A 1 105 ? 14.79789 1.72710 -0.46995 1.000 93.57931 103 TRP A C 1
ATOM 781 O O . TRP A 1 105 ? 14.67322 1.78595 -1.69675 1.000 90.73401 103 TRP A O 1
ATOM 792 N N . PHE A 1 106 ? 13.76023 1.51553 0.33161 1.000 89.78480 104 PHE A N 1
ATOM 793 C CA . PHE A 1 106 ? 12.41409 1.58594 -0.22020 1.000 86.30610 104 PHE A CA 1
ATOM 794 C C . PHE A 1 106 ? 12.10796 2.88905 -0.92482 1.000 94.84999 104 PHE A C 1
ATOM 795 O O . PHE A 1 106 ? 12.46537 3.97777 -0.46848 1.000 99.50488 104 PHE A O 1
ATOM 803 N N . ARG A 1 107 ? 11.49908 2.73929 -2.09337 1.000 96.22295 105 ARG A N 1
ATOM 804 C CA . ARG A 1 107 ? 10.86924 3.85804 -2.76498 1.000 96.24135 105 ARG A CA 1
ATOM 805 C C . ARG A 1 107 ? 9.59912 4.22272 -2.02418 1.000 103.92579 105 ARG A C 1
ATOM 806 O O . ARG A 1 107 ? 9.41484 5.37160 -1.60706 1.000 95.27598 105 ARG A O 1
ATOM 814 N N . GLU A 1 108 ? 8.72798 3.23584 -1.80590 1.000 117.44762 106 GLU A N 1
ATOM 815 C CA . GLU A 1 108 ? 7.53914 3.45459 -1.00038 1.000 113.87359 106 GLU A CA 1
ATOM 816 C C . GLU A 1 108 ? 7.70287 2.73510 0.33041 1.000 113.55180 106 GLU A C 1
ATOM 817 O O . GLU A 1 108 ? 7.90060 1.52027 0.35236 1.000 134.10149 106 GLU A O 1
ATOM 823 N N . MET A 1 109 ? 7.59155 3.46152 1.43106 1.000 107.49269 107 MET A N 1
ATOM 824 C CA . MET A 1 109 ? 7.65664 2.82381 2.75084 1.000 105.56121 107 MET A CA 1
ATOM 825 C C . MET A 1 109 ? 6.35441 2.05359 3.00348 1.000 100.66114 107 MET A C 1
ATOM 826 O O . MET A 1 109 ? 5.27006 2.61470 2.75163 1.000 87.94482 107 MET A O 1
ATOM 831 N N . PRO A 1 110 ? 6.39929 0.79833 3.48171 1.000 94.61672 108 PRO A N 1
ATOM 832 C CA . PRO A 1 110 ? 5.18344 0.12206 4.03469 1.000 88.56511 108 PRO A CA 1
ATOM 833 C C . PRO A 1 110 ? 4.63938 0.89618 5.24189 1.000 103.56963 108 PRO A C 1
ATOM 834 O O . PRO A 1 110 ? 5.40336 1.51160 6.00973 1.000 88.16783 108 PRO A O 1
ATOM 838 N N . PRO A 1 111 ? 3.29929 0.98721 5.38526 1.000 107.47865 109 PRO A N 1
ATOM 839 C CA . PRO A 1 111 ? 2.65929 1.51748 6.61954 1.000 100.67301 109 PRO A CA 1
ATOM 840 C C . PRO A 1 111 ? 3.11806 0.70982 7.80288 1.000 106.98074 109 PRO A C 1
ATOM 841 O O . PRO A 1 111 ? 3.08673 -0.50594 7.74860 1.000 106.02251 109 PRO A O 1
ATOM 845 N N . MET A 1 112 ? 3.58044 1.38404 8.85416 1.000 108.08452 110 MET A N 1
ATOM 846 C CA . MET A 1 112 ? 4.11736 0.70605 10.03859 1.000 103.51122 110 MET A CA 1
ATOM 847 C C . MET A 1 112 ? 4.04885 1.53584 11.31173 1.000 102.60191 110 MET A C 1
ATOM 848 O O . MET A 1 112 ? 3.90693 2.75618 11.27425 1.000 100.52438 110 MET A O 1
ATOM 853 N N . ASP A 1 113 ? 4.14259 0.83712 12.44340 1.000 110.36806 111 ASP A N 1
ATOM 854 C CA . ASP A 1 113 ? 4.24497 1.47721 13.74447 1.000 108.98307 111 ASP A CA 1
ATOM 855 C C . ASP A 1 113 ? 5.01435 0.55594 14.63659 1.000 111.92802 111 ASP A C 1
ATOM 856 O O . ASP A 1 113 ? 5.08540 -0.64908 14.34972 1.000 100.36961 111 ASP A O 1
ATOM 861 N N . MET A 1 114 ? 5.35923 1.06700 15.80072 1.000 122.32234 112 MET A N 1
ATOM 862 C CA . MET A 1 114 ? 6.04927 0.33277 16.83032 1.000 119.08796 112 MET A CA 1
ATOM 863 C C . MET A 1 114 ? 5.49276 0.80244 18.14023 1.000 111.26241 112 MET A C 1
ATOM 864 O O . MET A 1 114 ? 5.07279 1.95301 18.26117 1.000 117.52134 112 MET A O 1
ATOM 869 N N . ALA A 1 115 ? 5.63893 -0.04677 19.12340 1.000 110.77317 113 ALA A N 1
ATOM 870 C CA . ALA A 1 115 ? 5.46291 0.33418 20.49434 1.000 95.86611 113 ALA A CA 1
ATOM 871 C C . ALA A 1 115 ? 6.27039 1.48337 21.08946 1.000 93.62848 113 ALA A C 1
ATOM 872 O O . ALA A 1 115 ? 7.51138 1.47486 21.07869 1.000 97.66833 113 ALA A O 1
ATOM 874 N N . PRO A 1 116 ? 5.57484 2.50304 21.56631 1.000 93.85838 114 PRO A N 1
ATOM 875 C CA . PRO A 1 116 ? 6.20966 3.73157 22.03487 1.000 98.68709 114 PRO A CA 1
ATOM 876 C C . PRO A 1 116 ? 7.24779 3.36389 23.09039 1.000 98.91113 114 PRO A C 1
ATOM 877 O O . PRO A 1 116 ? 6.98970 2.52669 23.95589 1.000 103.30072 114 PRO A O 1
ATOM 881 N N . ASP A 1 117 ? 8.42221 3.97206 23.02621 1.000 93.74344 115 ASP A N 1
ATOM 882 C CA . ASP A 1 117 ? 9.34524 3.87852 24.15244 1.000 106.73631 115 ASP A CA 1
ATOM 883 C C . ASP A 1 117 ? 9.02715 4.92519 25.21817 1.000 113.41310 115 ASP A C 1
ATOM 884 O O . ASP A 1 117 ? 9.02720 6.13140 24.94992 1.000 113.56774 115 ASP A O 1
ATOM 889 N N . ILE A 1 118 ? 8.78601 4.43995 26.43920 1.000 141.33916 116 ILE A N 1
ATOM 890 C CA . ILE A 1 118 ? 8.26091 5.27192 27.51979 1.000 150.67715 116 ILE A CA 1
ATOM 891 C C . ILE A 1 118 ? 9.35636 6.10269 28.16683 1.000 147.96048 116 ILE A C 1
ATOM 892 O O . ILE A 1 118 ? 9.24866 7.32899 28.27318 1.000 156.33539 116 ILE A O 1
ATOM 897 N N . VAL A 1 119 ? 10.42814 5.45097 28.61130 1.000 122.60669 117 VAL A N 1
ATOM 898 C CA . VAL A 1 119 ? 11.54197 6.19397 29.17345 1.000 107.37443 117 VAL A CA 1
ATOM 899 C C . VAL A 1 119 ? 12.16681 7.03631 28.07242 1.000 111.29906 117 VAL A C 1
ATOM 900 O O . VAL A 1 119 ? 12.37416 6.56713 26.94459 1.000 124.31821 117 VAL A O 1
ATOM 904 N N . ARG A 1 120 ? 12.48627 8.27746 28.39847 1.000 105.78724 118 ARG A N 1
ATOM 905 C CA . ARG A 1 120 ? 13.19669 9.16539 27.48652 1.000 94.72559 118 ARG A CA 1
ATOM 906 C C . ARG A 1 120 ? 13.69239 10.35707 28.29719 1.000 95.59835 118 ARG A C 1
ATOM 907 O O . ARG A 1 120 ? 13.64841 10.35219 29.53359 1.000 88.80030 118 ARG A O 1
ATOM 909 N N . ASN A 1 121 ? 14.15391 11.38530 27.59027 1.000 88.36480 119 ASN A N 1
ATOM 910 C CA . ASN A 1 121 ? 14.49641 12.67050 28.18491 1.000 82.59729 119 ASN A CA 1
ATOM 911 C C . ASN A 1 121 ? 15.66430 12.52698 29.15994 1.000 83.19636 119 ASN A C 1
ATOM 912 O O . ASN A 1 121 ? 15.63459 13.04900 30.27344 1.000 96.33103 119 ASN A O 1
ATOM 917 N N . VAL A 1 122 ? 16.71589 11.83706 28.72016 1.000 75.17206 120 VAL A N 1
ATOM 918 C CA . VAL A 1 122 ? 17.94016 11.75504 29.50549 1.000 65.57690 120 VAL A CA 1
ATOM 919 C C . VAL A 1 122 ? 18.70125 13.06646 29.35146 1.000 66.80678 120 VAL A C 1
ATOM 920 O O . VAL A 1 122 ? 18.86369 13.58699 28.23567 1.000 69.84262 120 VAL A O 1
ATOM 924 N N . ASP A 1 123 ? 19.20890 13.57712 30.47651 1.000 67.91125 121 ASP A N 1
ATOM 925 C CA . ASP A 1 123 ? 20.03860 14.78014 30.48310 1.000 69.46531 121 ASP A CA 1
ATOM 926 C C . ASP A 1 123 ? 21.38324 14.54731 29.80885 1.000 68.56408 121 ASP A C 1
ATOM 927 O O . ASP A 1 123 ? 22.08079 13.58238 30.13918 1.000 67.22338 121 ASP A O 1
ATOM 932 N N . PRO A 1 124 ? 21.76062 15.38691 28.84201 1.000 61.00609 122 PRO A N 1
ATOM 933 C CA . PRO A 1 124 ? 23.03984 15.18289 28.14321 1.000 61.81208 122 PRO A CA 1
ATOM 934 C C . PRO A 1 124 ? 24.26448 15.32828 29.03285 1.000 61.18634 122 PRO A C 1
ATOM 935 O O . PRO A 1 124 ? 25.24320 14.56853 28.89595 1.000 49.08881 122 PRO A O 1
ATOM 939 N N . GLU A 1 125 ? 24.20166 16.25021 29.99476 1.000 59.81101 123 GLU A N 1
ATOM 940 C CA . GLU A 1 125 ? 25.32001 16.45294 30.91029 1.000 57.06792 123 GLU A CA 1
ATOM 941 C C . GLU A 1 125 ? 25.44706 15.27990 31.86451 1.000 55.50014 123 GLU A C 1
ATOM 942 O O . GLU A 1 125 ? 26.56200 14.84654 32.18378 1.000 58.24103 123 GLU A O 1
ATOM 948 N N . CYS A 1 126 ? 24.31518 14.74698 32.32354 1.000 47.82139 124 CYS A N 1
ATOM 949 C CA . CYS A 1 126 ? 24.35977 13.50534 33.08042 1.000 56.34134 124 CYS A CA 1
ATOM 950 C C . CYS A 1 126 ? 25.04298 12.40259 32.29641 1.000 51.41010 124 CYS A C 1
ATOM 951 O O . CYS A 1 126 ? 26.00154 11.78396 32.77752 1.000 56.14589 124 CYS A O 1
ATOM 954 N N . LEU A 1 127 ? 24.60031 12.17825 31.06124 1.000 52.45064 125 LEU A N 1
ATOM 955 C CA . LEU A 1 127 ? 25.21392 11.13452 30.25155 1.000 45.51261 125 LEU A CA 1
ATOM 956 C C . LEU A 1 127 ? 26.66904 11.46079 29.95285 1.000 51.02673 125 LEU A C 1
ATOM 957 O O . LEU A 1 127 ? 27.52834 10.56886 29.95311 1.000 40.85365 125 LEU A O 1
ATOM 962 N N . ARG A 1 128 ? 26.97194 12.73755 29.71089 1.000 46.26359 126 ARG A N 1
ATOM 963 C CA . ARG A 1 128 ? 28.35926 13.10549 29.47323 1.000 43.58384 126 ARG A CA 1
ATOM 964 C C . ARG A 1 128 ? 29.23406 12.74082 30.65866 1.000 50.56566 126 ARG A C 1
ATOM 965 O O . ARG A 1 128 ? 30.23010 12.02325 30.50894 1.000 45.45529 126 ARG A O 1
ATOM 973 N N . LEU A 1 129 ? 28.80950 13.12384 31.86824 1.000 51.29479 127 LEU A N 1
ATOM 974 C CA . LEU A 1 129 ? 29.60192 12.81136 33.05293 1.000 44.23523 127 LEU A CA 1
ATOM 975 C C . LEU A 1 129 ? 29.69743 11.31502 33.30940 1.000 50.87614 127 LEU A C 1
ATOM 976 O O . LEU A 1 129 ? 30.78646 10.80960 33.62312 1.000 43.77532 127 LEU A O 1
ATOM 981 N N . VAL A 1 130 ? 28.61723 10.56905 33.05467 1.000 41.54624 128 VAL A N 1
ATOM 982 C CA . VAL A 1 130 ? 28.70018 9.11504 33.16680 1.000 40.37245 128 VAL A CA 1
ATOM 983 C C . VAL A 1 130 ? 29.70635 8.54623 32.17019 1.000 49.96700 128 VAL A C 1
ATOM 984 O O . VAL A 1 130 ? 30.59075 7.76165 32.53834 1.000 57.52169 128 VAL A O 1
ATOM 988 N N . LEU A 1 131 ? 29.62675 8.98132 30.90482 1.000 53.70565 129 LEU A N 1
ATOM 989 C CA . LEU A 1 131 ? 30.54210 8.48742 29.87245 1.000 46.82089 129 LEU A CA 1
ATOM 990 C C . LEU A 1 131 ? 32.00030 8.82995 30.16716 1.000 42.43736 129 LEU A C 1
ATOM 991 O O . LEU A 1 131 ? 32.89422 7.99210 29.97546 1.000 41.78137 129 LEU A O 1
ATOM 996 N N . GLU A 1 132 ? 32.25776 10.02753 30.68812 1.000 47.59258 130 GLU A N 1
ATOM 997 C CA . GLU A 1 132 ? 33.61748 10.37462 31.09909 1.000 44.55567 130 GLU A CA 1
ATOM 998 C C . GLU A 1 132 ? 34.13557 9.45457 32.20696 1.000 55.99699 130 GLU A C 1
ATOM 999 O O . GLU A 1 132 ? 35.29860 9.01843 32.16941 1.000 44.95749 130 GLU A O 1
ATOM 1005 N N . ALA A 1 133 ? 33.29736 9.16215 33.21175 1.000 42.85751 131 ALA A N 1
ATOM 1006 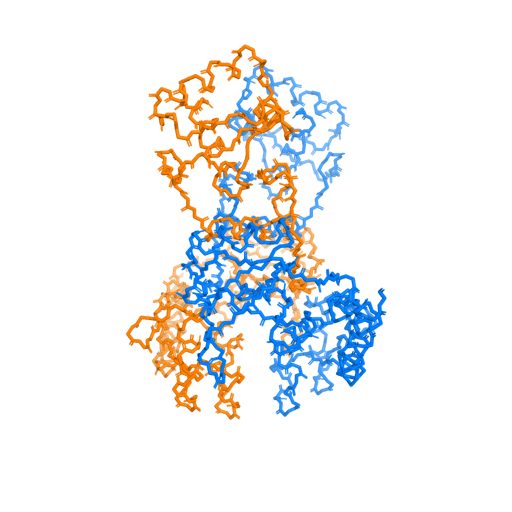C CA . ALA A 1 133 ? 33.73178 8.27482 34.28821 1.000 43.02805 131 ALA A CA 1
ATOM 1007 C C . ALA A 1 133 ? 34.06728 6.86909 33.80402 1.000 42.50160 131 ALA A C 1
ATOM 1008 O O . ALA A 1 133 ? 35.10915 6.31046 34.18368 1.000 43.63316 131 ALA A O 1
ATOM 1010 N N . ILE A 1 134 ? 33.24074 6.30789 32.91707 1.000 41.28176 132 ILE A N 1
ATOM 1011 C CA . ILE A 1 134 ? 33.56331 5.01805 32.30850 1.000 41.33355 132 ILE A CA 1
ATOM 1012 C C . ILE A 1 134 ? 34.89935 5.08794 31.58247 1.000 50.55530 132 ILE A C 1
ATOM 1013 O O . ILE A 1 134 ? 35.83066 4.33345 31.89653 1.000 51.85440 132 ILE A O 1
ATOM 1018 N N . ARG A 1 135 ? 35.04758 6.08619 30.69423 1.000 43.53708 133 ARG A N 1
ATOM 1019 C CA . ARG A 1 135 ? 36.23154 6.21121 29.85432 1.000 45.67549 133 ARG A CA 1
ATOM 1020 C C . ARG A 1 135 ? 37.49982 6.38295 30.68568 1.000 49.03960 133 ARG A C 1
ATOM 1021 O O . ARG A 1 135 ? 38.52755 5.77278 30.37693 1.000 54.70953 133 ARG A O 1
ATOM 1029 N N . LEU A 1 136 ? 37.44507 7.17286 31.76157 1.000 47.42984 134 LEU A N 1
ATOM 1030 C CA . LEU A 1 136 ? 38.61022 7.45316 32.59615 1.000 49.64945 134 LEU A CA 1
ATOM 1031 C C . LEU A 1 136 ? 38.79954 6.47556 33.74557 1.000 62.10694 134 LEU A C 1
ATOM 1032 O O . LEU A 1 136 ? 39.80533 6.58480 34.46575 1.000 61.01886 134 LEU A O 1
ATOM 1037 N N . LYS A 1 137 ? 37.91014 5.49479 33.88212 1.000 47.70745 135 LYS A N 1
ATOM 1038 C CA . LYS A 1 137 ? 37.88347 4.57691 35.01483 1.000 60.29554 135 LYS A CA 1
ATOM 1039 C C . LYS A 1 137 ? 37.88122 5.33645 36.34298 1.000 57.93396 135 LYS A C 1
ATOM 1040 O O . LYS A 1 137 ? 38.67251 5.06110 37.24563 1.000 64.64553 135 LYS A O 1
ATOM 1046 N N . ARG A 1 138 ? 37.01034 6.34349 36.42682 1.000 65.69804 136 ARG A N 1
ATOM 1047 C CA . ARG A 1 138 ? 36.80936 7.22638 37.57613 1.000 53.26073 136 ARG A CA 1
ATOM 1048 C C . ARG A 1 138 ? 35.42576 7.03363 38.19411 1.000 46.68767 136 ARG A C 1
ATOM 1049 O O . ARG A 1 138 ? 34.52871 6.44120 37.59549 1.000 60.94736 136 ARG A O 1
ATOM 1057 N N . SER A 1 139 ? 35.27337 7.50539 39.42800 1.000 59.84046 137 SER A N 1
ATOM 1058 C CA . SER A 1 139 ? 33.96249 7.63976 40.05322 1.000 60.61073 137 SER A CA 1
ATOM 1059 C C . SER A 1 139 ? 33.22351 8.91426 39.64627 1.000 51.81485 137 SER A C 1
ATOM 1060 O O . SER A 1 139 ? 33.78972 9.85654 39.08968 1.000 65.99310 137 SER A O 1
ATOM 1063 N N . VAL A 1 140 ? 31.92834 8.92855 39.97203 1.000 47.18948 138 VAL A N 1
ATOM 1064 C CA . VAL A 1 140 ? 31.08308 10.11901 40.00827 1.000 52.89958 138 VAL A CA 1
ATOM 1065 C C . VAL A 1 140 ? 30.32030 10.10401 41.32366 1.000 49.97598 138 VAL A C 1
ATOM 1066 O O . VAL A 1 140 ? 29.88061 9.04321 41.77882 1.000 57.28492 138 VAL A O 1
ATOM 1070 N N . GLU A 1 141 ? 30.12838 11.27452 41.92248 1.000 64.20496 139 GLU A N 1
ATOM 1071 C CA . GLU A 1 141 ? 29.17054 11.40395 43.01733 1.000 72.00623 139 GLU A CA 1
ATOM 1072 C C . GLU A 1 141 ? 27.77007 11.64214 42.46380 1.000 64.80787 139 GLU A C 1
ATOM 1073 O O . GLU A 1 141 ? 27.53701 12.60895 41.73322 1.000 62.43864 139 GLU A O 1
ATOM 1079 N N . VAL A 1 142 ? 26.82744 10.79990 42.87372 1.000 56.29258 140 VAL A N 1
ATOM 1080 C CA . VAL A 1 142 ? 25.43758 10.87814 42.44633 1.000 60.15245 140 VAL A CA 1
ATOM 1081 C C . VAL A 1 142 ? 24.49506 10.91977 43.64109 1.000 78.35192 140 VAL A C 1
ATOM 1082 O O . VAL A 1 142 ? 24.72751 10.26775 44.66674 1.000 75.70564 140 VAL A O 1
ATOM 1086 N N . ARG A 1 143 ? 23.46725 11.74995 43.52826 1.000 77.79871 141 ARG A N 1
ATOM 1087 C CA . ARG A 1 143 ? 22.26956 11.60187 44.33903 1.000 63.89808 141 ARG A CA 1
ATOM 1088 C C . ARG A 1 143 ? 21.37024 10.61868 43.60530 1.000 76.63253 141 ARG A C 1
ATOM 1089 O O . ARG A 1 143 ? 20.80937 10.94761 42.55635 1.000 82.16290 141 ARG A O 1
ATOM 1097 N N . TYR A 1 144 ? 21.22285 9.41787 44.14598 1.000 70.40333 142 TYR A N 1
ATOM 1098 C CA . TYR A 1 144 ? 20.50945 8.35811 43.45751 1.000 71.76379 142 TYR A CA 1
ATOM 1099 C C . TYR A 1 144 ? 19.26091 8.00721 44.23587 1.000 75.03427 142 TYR A C 1
ATOM 1100 O O . TYR A 1 144 ? 19.33226 7.66958 45.42152 1.000 87.98702 142 TYR A O 1
ATOM 1109 N N . GLN A 1 145 ? 18.12828 8.04855 43.54404 1.000 76.87327 143 GLN A N 1
ATOM 1110 C CA . GLN A 1 145 ? 16.86904 7.54004 44.06455 1.000 84.11689 143 GLN A CA 1
ATOM 1111 C C . GLN A 1 145 ? 16.78769 6.05690 43.75155 1.000 79.70056 143 GLN A C 1
ATOM 1112 O O . GLN A 1 145 ? 16.42884 5.66840 42.64134 1.000 87.62297 143 GLN A O 1
ATOM 1118 N N . SER A 1 146 ? 17.06770 5.22176 44.74119 1.000 92.12962 144 SER A N 1
ATOM 1119 C CA . SER A 1 146 ? 16.75422 3.80895 44.63159 1.000 75.89607 144 SER A CA 1
ATOM 1120 C C . SER A 1 146 ? 15.28875 3.56854 44.96530 1.000 90.10068 144 SER A C 1
ATOM 1121 O O . SER A 1 146 ? 14.54696 4.47413 45.35472 1.000 97.06695 144 SER A O 1
ATOM 1124 N N . LEU A 1 147 ? 14.87317 2.31932 44.79795 1.000 93.17542 145 LEU A N 1
ATOM 1125 C CA . LEU A 1 147 ? 13.56634 1.86255 45.23674 1.000 99.05814 145 LEU A CA 1
ATOM 1126 C C . LEU A 1 147 ? 13.44879 1.85409 46.75482 1.000 98.57089 145 LEU A C 1
ATOM 1127 O O . LEU A 1 147 ? 12.33614 1.73965 47.27875 1.000 101.80219 145 LEU A O 1
ATOM 1132 N N . THR A 1 148 ? 14.56610 1.96267 47.47397 1.000 98.88243 146 THR A N 1
ATOM 1133 C CA . THR A 1 148 ? 14.54544 1.87106 48.92342 1.000 109.31802 146 THR A CA 1
ATOM 1134 C C . THR A 1 148 ? 14.91602 3.17575 49.61972 1.000 111.78743 146 THR A C 1
ATOM 1135 O O . THR A 1 148 ? 14.47720 3.38606 50.75069 1.000 121.04894 146 THR A O 1
ATOM 1139 N N . ASN A 1 149 ? 15.69524 4.05851 48.98782 1.000 104.51334 147 ASN A N 1
ATOM 1140 C CA . ASN A 1 149 ? 15.99257 5.36088 49.57942 1.000 105.59921 147 ASN A CA 1
ATOM 1141 C C . ASN A 1 149 ? 16.61004 6.27016 48.52587 1.000 99.55999 147 ASN A C 1
ATOM 1142 O O . ASN A 1 149 ? 17.16069 5.80277 47.52719 1.000 96.20125 147 ASN A O 1
ATOM 1147 N N . SER A 1 150 ? 16.52686 7.57743 48.77167 1.000 99.65002 148 SER A N 1
ATOM 1148 C CA . SER A 1 150 ? 17.38290 8.55683 48.11736 1.000 94.40741 148 SER A CA 1
ATOM 1149 C C . SER A 1 150 ? 18.59138 8.83464 48.99144 1.000 83.74800 148 SER A C 1
ATOM 1150 O O . SER A 1 150 ? 18.44754 9.19488 50.15979 1.000 109.35691 148 SER A O 1
ATOM 1153 N N . ARG A 1 151 ? 19.77326 8.72403 48.41632 1.000 88.18914 149 ARG A N 1
ATOM 1154 C CA . ARG A 1 151 ? 20.97840 9.09599 49.13266 1.000 91.05953 149 ARG A CA 1
ATOM 1155 C C . ARG A 1 151 ? 22.04324 9.51213 48.12634 1.000 83.59304 149 ARG A C 1
ATOM 1156 O O . ARG A 1 151 ? 22.03504 9.08650 46.96808 1.000 77.95036 149 ARG A O 1
ATOM 1164 N N . VAL A 1 152 ? 22.97674 10.32730 48.59980 1.000 72.90586 150 VAL A N 1
ATOM 1165 C CA . VAL A 1 152 ? 24.19020 10.61390 47.85743 1.000 71.23580 150 VAL A CA 1
ATOM 1166 C C . VAL A 1 152 ? 25.11748 9.42129 47.98917 1.000 76.62962 150 VAL A C 1
ATOM 1167 O O . VAL A 1 152 ? 25.28481 8.85577 49.07449 1.000 82.01390 150 VAL A O 1
ATOM 1171 N N . ARG A 1 153 ? 25.73139 9.05038 46.86802 1.000 71.92310 151 ARG A N 1
ATOM 1172 C CA . ARG A 1 153 ? 26.62592 7.91374 46.77566 1.000 66.86209 151 ARG A CA 1
ATOM 1173 C C . ARG A 1 153 ? 27.69589 8.23159 45.75669 1.000 76.39281 151 ARG A C 1
ATOM 1174 O O . ARG A 1 153 ? 27.47464 9.01619 44.83066 1.000 69.48945 151 ARG A O 1
ATOM 1182 N N . GLU A 1 154 ? 28.86629 7.65351 45.94694 1.000 70.79438 152 GLU A N 1
ATOM 1183 C CA . GLU A 1 154 ? 29.88794 7.63549 44.91537 1.000 61.53052 152 GLU A CA 1
ATOM 1184 C C . GLU A 1 154 ? 29.83997 6.28823 44.18542 1.000 51.98208 152 GLU A C 1
ATOM 1185 O O . GLU A 1 154 ? 29.79616 5.23933 44.82923 1.000 59.18353 152 GLU A O 1
ATOM 1191 N N . ILE A 1 155 ? 29.80957 6.31224 42.84645 1.000 66.52554 153 ILE A N 1
ATOM 1192 C CA . ILE A 1 155 ? 29.81090 5.09411 42.03199 1.000 61.33464 153 ILE A CA 1
ATOM 1193 C C . ILE A 1 155 ? 30.85803 5.24365 40.93939 1.000 47.23693 153 ILE A C 1
ATOM 1194 O O . ILE A 1 155 ? 31.15885 6.35546 40.50371 1.000 49.00808 153 ILE A O 1
ATOM 1199 N N . ALA A 1 156 ? 31.46246 4.11634 40.54613 1.000 55.34764 154 ALA A N 1
ATOM 1200 C CA . ALA A 1 156 ? 32.39596 4.05103 39.42073 1.000 58.82027 154 ALA A CA 1
ATOM 1201 C C . ALA A 1 156 ? 31.81583 3.23462 38.26588 1.000 53.74250 154 ALA A C 1
ATOM 1202 O O . ALA A 1 156 ? 31.87912 1.99705 38.27903 1.000 50.57226 154 ALA A O 1
ATOM 1204 N N . PRO A 1 157 ? 31.19996 3.88759 37.28467 1.000 57.51894 155 PRO A N 1
ATOM 1205 C CA . PRO A 1 157 ? 30.66468 3.20904 36.09616 1.000 43.90115 155 PRO A CA 1
ATOM 1206 C C . PRO A 1 157 ? 31.69485 2.41819 35.31178 1.000 44.62970 155 PRO A C 1
ATOM 1207 O O . PRO A 1 157 ? 32.82429 2.86873 35.13981 1.000 45.62268 155 PRO A O 1
ATOM 1211 N N . HIS A 1 158 ? 31.30621 1.22529 34.84015 1.000 41.14915 156 HIS A N 1
ATOM 1212 C CA . HIS A 1 158 ? 32.17226 0.50938 33.91380 1.000 43.98984 156 HIS A CA 1
ATOM 1213 C C . HIS A 1 158 ? 31.45251 0.08811 32.61735 1.000 60.34603 156 HIS A C 1
ATOM 1214 O O . HIS A 1 158 ? 32.14587 -0.15351 31.61888 1.000 57.98953 156 HIS A O 1
ATOM 1221 N N . ALA A 1 159 ? 30.11599 -0.02004 32.58370 1.000 60.56795 157 ALA A N 1
ATOM 1222 C CA . ALA A 1 159 ? 29.45763 -0.33999 31.31596 1.000 40.39964 157 ALA A CA 1
ATOM 1223 C C . ALA A 1 159 ? 28.04509 0.24676 31.29449 1.000 42.47856 157 ALA A C 1
ATOM 1224 O O . ALA A 1 159 ? 27.48799 0.60819 32.33117 1.000 61.90335 157 ALA A O 1
ATOM 1226 N N . LEU A 1 160 ? 27.46151 0.33911 30.09583 1.000 51.36702 158 LEU A N 1
ATOM 1227 C CA . LEU A 1 160 ? 26.03973 0.61362 29.90925 1.000 52.34472 158 LEU A CA 1
ATOM 1228 C C . LEU A 1 160 ? 25.26668 -0.63164 29.49532 1.000 51.96117 158 LEU A C 1
ATOM 1229 O O . LEU A 1 160 ? 25.74374 -1.43296 28.69606 1.000 51.99277 158 LEU A O 1
ATOM 1234 N N . ALA A 1 161 ? 24.08282 -0.80602 30.04972 1.000 50.31378 159 ALA A N 1
ATOM 1235 C CA . ALA A 1 161 ? 23.23795 -1.93357 29.69350 1.000 49.69458 159 ALA A CA 1
ATOM 1236 C C . ALA A 1 161 ? 21.83746 -1.41197 29.42248 1.000 64.19969 159 ALA A C 1
ATOM 1237 O O . ALA A 1 161 ? 21.32395 -0.59752 30.19565 1.000 68.62425 159 ALA A O 1
ATOM 1239 N N . PHE A 1 162 ? 21.23815 -1.84662 28.31874 1.000 66.75386 160 PHE A N 1
ATOM 1240 C CA . PHE A 1 162 ? 19.85506 -1.53446 27.99193 1.000 56.92484 160 PHE A CA 1
ATOM 1241 C C . PHE A 1 162 ? 19.00110 -2.79180 28.14711 1.000 63.27610 160 PHE A C 1
ATOM 1242 O O . PHE A 1 162 ? 19.14892 -3.74805 27.37861 1.000 73.80564 160 PHE A O 1
ATOM 1250 N N . ASP A 1 163 ? 18.06405 -2.76462 29.08955 1.000 68.93562 161 ASP A N 1
ATOM 1251 C CA . ASP A 1 163 ? 17.25850 -3.94520 29.39506 1.000 69.54517 161 ASP A CA 1
ATOM 1252 C C . ASP A 1 163 ? 16.13745 -4.19545 28.40103 1.000 66.59991 161 ASP A C 1
ATOM 1253 O O . ASP A 1 163 ? 15.44565 -5.21131 28.51819 1.000 83.16586 161 ASP A O 1
ATOM 1258 N N . GLY A 1 164 ? 15.94548 -3.31180 27.43101 1.000 75.61387 162 GLY A N 1
ATOM 1259 C CA . GLY A 1 164 ? 14.79872 -3.34272 26.55160 1.000 68.91346 162 GLY A CA 1
ATOM 1260 C C . GLY A 1 164 ? 13.84559 -2.19061 26.78105 1.000 76.42354 162 GLY A C 1
ATOM 1261 O O . GLY A 1 164 ? 13.05940 -1.86317 25.87643 1.000 65.87429 162 GLY A O 1
ATOM 1262 N N . TYR A 1 165 ? 13.88612 -1.57208 27.96856 1.000 78.75333 163 TYR A N 1
ATOM 1263 C CA . TYR A 1 165 ? 13.02907 -0.43159 28.26751 1.000 78.58370 163 TYR A CA 1
ATOM 1264 C C . TYR A 1 165 ? 13.83463 0.77396 28.73073 1.000 71.74373 163 TYR A C 1
ATOM 1265 O O . TYR A 1 165 ? 13.55649 1.90726 28.34066 1.000 79.03819 163 TYR A O 1
ATOM 1274 N N . ARG A 1 166 ? 14.75655 0.54437 29.65116 1.000 67.10199 164 ARG A N 1
ATOM 1275 C CA . ARG A 1 166 ? 15.51892 1.59282 30.31218 1.000 63.71808 164 ARG A CA 1
ATOM 1276 C C . ARG A 1 166 ? 17.01082 1.31015 30.20284 1.000 65.54881 164 ARG A C 1
ATOM 1277 O O . ARG A 1 166 ? 17.42681 0.14870 30.10077 1.000 65.92263 164 ARG A O 1
ATOM 1285 N N . TRP A 1 167 ? 17.82092 2.36559 30.21601 1.000 56.97515 165 TRP A N 1
ATOM 1286 C CA . TRP A 1 167 ? 19.25866 2.18756 30.35846 1.000 52.54887 165 TRP A CA 1
ATOM 1287 C C . TRP A 1 167 ? 19.69348 2.21970 31.81355 1.000 62.77980 165 TRP A C 1
ATOM 1288 O O . TRP A 1 167 ? 19.22904 3.05243 32.59643 1.000 73.05918 165 TRP A O 1
ATOM 1299 N N . HIS A 1 168 ? 20.59308 1.32093 32.17582 1.000 61.69080 166 HIS A N 1
ATOM 1300 C CA . HIS A 1 168 ? 21.17125 1.33579 33.50550 1.000 62.98124 166 HIS A CA 1
ATOM 1301 C C . HIS A 1 168 ? 22.66617 1.43963 33.27227 1.000 57.08232 166 HIS A C 1
ATOM 1302 O O . HIS A 1 168 ? 23.17575 0.99538 32.24190 1.000 56.27330 166 HIS A O 1
ATOM 1309 N N . VAL A 1 169 ? 23.36756 1.97795 34.24481 1.000 62.70977 167 VAL A N 1
ATOM 1310 C CA . VAL A 1 169 ? 24.81470 1.84683 34.35444 1.000 55.36133 167 VAL A CA 1
ATOM 1311 C C . VAL A 1 169 ? 25.23010 0.74431 35.31022 1.000 54.27610 167 VAL A C 1
ATOM 1312 O O . VAL A 1 169 ? 24.72290 0.65138 36.43227 1.000 67.96303 167 VAL A O 1
ATOM 1316 N N . ARG A 1 170 ? 26.11135 -0.13121 34.82940 1.000 51.13232 168 ARG A N 1
ATOM 1317 C CA . ARG A 1 170 ? 26.75694 -1.13795 35.66175 1.000 50.23013 168 ARG A CA 1
ATOM 1318 C C . ARG A 1 170 ? 27.98015 -0.49295 36.30425 1.000 57.54271 168 ARG A C 1
ATOM 1319 O O . ARG A 1 170 ? 28.88376 -0.02692 35.59819 1.000 58.08060 168 ARG A O 1
ATOM 1327 N N . ALA A 1 171 ? 28.03021 -0.51318 37.63956 1.000 52.57315 169 ALA A N 1
ATOM 1328 C CA . ALA A 1 171 ? 29.02346 0.26652 38.37049 1.000 58.33055 169 ALA A CA 1
ATOM 1329 C C . ALA A 1 171 ? 29.45988 -0.42011 39.65957 1.000 60.46565 169 ALA A C 1
ATOM 1330 O O . ALA A 1 171 ? 28.68906 -1.12702 40.31008 1.000 65.67972 169 ALA A O 1
ATOM 1332 N N . TRP A 1 172 ? 30.69574 -0.12090 40.04461 1.000 64.02961 170 TRP A N 1
ATOM 1333 C CA . TRP A 1 172 ? 31.21235 -0.26911 41.40082 1.000 57.50693 170 TRP A CA 1
ATOM 1334 C C . TRP A 1 172 ? 30.51314 0.69373 42.35219 1.000 65.10501 170 TRP A C 1
ATOM 1335 O O . TRP A 1 172 ? 30.53611 1.91041 42.14163 1.000 66.88925 170 TRP A O 1
ATOM 1346 N N . ALA A 1 173 ? 29.89602 0.14678 43.39624 1.000 62.44614 171 ALA A N 1
ATOM 1347 C CA . ALA A 1 173 ? 29.32061 0.92528 44.49021 1.000 64.40788 171 ALA A CA 1
ATOM 1348 C C . ALA A 1 173 ? 30.40276 1.15163 45.54481 1.000 60.95236 171 ALA A C 1
ATOM 1349 O O . ALA A 1 173 ? 30.71528 0.25064 46.32094 1.000 74.96062 171 ALA A O 1
ATOM 1351 N N . CYS A 1 174 ? 30.99980 2.35124 45.54963 1.000 55.21889 172 CYS A N 1
ATOM 1352 C CA . CYS A 1 174 ? 32.15007 2.66519 46.40332 1.000 65.28185 172 CYS A CA 1
ATOM 1353 C C . CYS A 1 174 ? 31.87034 2.51794 47.88830 1.000 69.56519 172 CYS A C 1
ATOM 1354 O O . CYS A 1 174 ? 32.79026 2.21570 48.65648 1.000 75.54383 172 CYS A O 1
ATOM 1357 N N . ASP A 1 175 ? 30.61898 2.63516 48.29194 1.000 71.08699 173 ASP A N 1
ATOM 1358 C CA . ASP A 1 175 ? 30.21614 2.50454 49.67760 1.000 66.71896 173 ASP A CA 1
ATOM 1359 C C . ASP A 1 175 ? 29.91885 1.06446 50.07095 1.000 72.68072 173 ASP A C 1
ATOM 1360 O O . ASP A 1 175 ? 29.56776 0.81800 51.22942 1.000 80.82959 173 ASP A O 1
ATOM 1365 N N . ARG A 1 176 ? 30.05109 0.10394 49.15059 1.000 67.22175 174 ARG A N 1
ATOM 1366 C CA . ARG A 1 176 ? 29.67852 -1.27630 49.43248 1.000 63.48804 174 ARG A CA 1
ATOM 1367 C C . ARG A 1 176 ? 30.70856 -2.30668 48.99585 1.000 62.66305 174 ARG A C 1
ATOM 1368 O O . ARG A 1 176 ? 30.55383 -3.48777 49.33410 1.000 79.44060 174 ARG A O 1
ATOM 1376 N N . ASP A 1 177 ? 31.72348 -1.89469 48.24937 1.000 72.79254 175 ASP A N 1
ATOM 1377 C CA . ASP A 1 177 ? 32.75014 -2.73659 47.67598 1.000 82.96970 175 ASP A CA 1
ATOM 1378 C C . ASP A 1 177 ? 32.11371 -3.91172 46.91783 1.000 70.02811 175 ASP A C 1
ATOM 1379 O O . ASP A 1 177 ? 32.48584 -5.07163 47.08681 1.000 72.80834 175 ASP A O 1
ATOM 1384 N N . ASP A 1 178 ? 31.11610 -3.60026 46.10115 1.000 68.98143 176 ASP A N 1
ATOM 1385 C CA . ASP A 1 178 ? 30.47973 -4.56121 45.21189 1.000 67.76352 176 ASP A CA 1
ATOM 1386 C C . ASP A 1 178 ? 30.03525 -3.85770 43.93470 1.000 69.84796 176 ASP A C 1
ATOM 1387 O O . ASP A 1 178 ? 30.08308 -2.63180 43.81918 1.000 74.28067 176 ASP A O 1
ATOM 1392 N N . PHE A 1 179 ? 29.70875 -4.65858 42.93832 1.000 64.29963 177 PHE A N 1
ATOM 1393 C CA . PHE A 1 179 ? 29.12039 -4.18056 41.69585 1.000 60.78593 177 PHE A CA 1
ATOM 1394 C C . PHE A 1 179 ? 27.59334 -4.22183 41.71848 1.000 59.59332 177 PHE A C 1
ATOM 1395 O O . PHE A 1 179 ? 26.99939 -5.18003 42.22059 1.000 62.64923 177 PHE A O 1
ATOM 1403 N N . ARG A 1 180 ? 26.95485 -3.19803 41.13529 1.000 51.32710 178 ARG A N 1
ATOM 1404 C CA . ARG A 1 180 ? 25.49216 -3.10976 41.08723 1.000 58.23019 178 ARG A CA 1
ATOM 1405 C C . ARG A 1 180 ? 25.05372 -2.25670 39.90197 1.000 62.71697 178 ARG A C 1
ATOM 1406 O O . ARG A 1 180 ? 25.86101 -1.55615 39.28670 1.000 71.01880 178 ARG A O 1
ATOM 1414 N N . ASP A 1 181 ? 23.75274 -2.33072 39.57954 1.000 54.30618 179 ASP A N 1
ATOM 1415 C CA . ASP A 1 181 ? 23.17419 -1.54301 38.49216 1.000 60.99505 179 ASP A CA 1
ATOM 1416 C C . ASP A 1 181 ? 22.52558 -0.26941 38.99241 1.000 62.31180 179 ASP A C 1
ATOM 1417 O O . ASP A 1 181 ? 21.80074 -0.27465 39.98890 1.000 69.75558 179 ASP A O 1
ATOM 1422 N N . PHE A 1 182 ? 22.74694 0.82200 38.27336 1.000 60.51928 180 PHE A N 1
ATOM 1423 C CA . PHE A 1 182 ? 22.07609 2.06185 38.61659 1.000 70.66075 180 PHE A CA 1
ATOM 1424 C C . PHE A 1 182 ? 21.30125 2.54902 37.39920 1.000 60.95202 180 PHE A C 1
ATOM 1425 O O . PHE A 1 182 ? 21.89262 2.77145 36.34102 1.000 63.59785 180 PHE A O 1
ATOM 1433 N N . VAL A 1 183 ? 19.98482 2.69770 37.54605 1.000 64.31517 181 VAL A N 1
ATOM 1434 C CA . VAL A 1 183 ? 19.14065 3.21389 36.46914 1.000 71.39027 181 VAL A CA 1
ATOM 1435 C C . VAL A 1 183 ? 19.54195 4.64660 36.16993 1.000 72.48053 181 VAL A C 1
ATOM 1436 O O . VAL A 1 183 ? 19.63345 5.48352 37.07683 1.000 75.00257 181 VAL A O 1
ATOM 1440 N N . LEU A 1 184 ? 19.87708 4.90986 34.91112 1.000 70.22011 182 LEU A N 1
ATOM 1441 C CA . LEU A 1 184 ? 20.36625 6.22921 34.53485 1.000 72.16580 182 LEU A CA 1
ATOM 1442 C C . LEU A 1 184 ? 19.35894 7.33183 34.87396 1.000 70.17512 182 LEU A C 1
ATOM 1443 O O . LEU A 1 184 ? 19.74198 8.40278 35.35755 1.000 82.94812 182 LEU A O 1
ATOM 1448 N N . THR A 1 185 ? 18.07090 7.08950 34.64034 1.000 71.54330 183 THR A N 1
ATOM 1449 C CA . THR A 1 185 ? 17.01941 8.06995 34.91453 1.000 65.68744 183 THR A CA 1
ATOM 1450 C C . THR A 1 185 ? 16.75647 8.29095 36.39813 1.000 85.63992 183 THR A C 1
ATOM 1451 O O . THR A 1 185 ? 16.02454 9.22533 36.74192 1.000 94.33919 183 THR A O 1
ATOM 1455 N N . ARG A 1 186 ? 17.34261 7.48305 37.27576 1.000 81.19447 184 ARG A N 1
ATOM 1456 C CA . ARG A 1 186 ? 17.20847 7.63503 38.71900 1.000 77.68554 184 ARG A CA 1
ATOM 1457 C C . ARG A 1 186 ? 18.36579 8.40536 39.34275 1.000 76.66659 184 ARG A C 1
ATOM 1458 O O . ARG A 1 186 ? 18.36423 8.63229 40.55526 1.000 79.76910 184 ARG A O 1
ATOM 1466 N N . ILE A 1 187 ? 19.36550 8.76816 38.54794 1.000 72.93770 185 ILE A N 1
ATOM 1467 C CA . ILE A 1 187 ? 20.41196 9.70181 38.95070 1.000 68.65916 185 ILE A CA 1
ATOM 1468 C C . ILE A 1 187 ? 19.85858 11.11544 38.86658 1.000 76.98900 185 ILE A C 1
ATOM 1469 O O . ILE A 1 187 ? 19.55249 11.60120 37.77541 1.000 90.23193 185 ILE A O 1
ATOM 1474 N N . ASP A 1 188 ? 19.75771 11.79440 40.00604 1.000 87.29215 186 ASP A N 1
ATOM 1475 C CA . ASP A 1 188 ? 19.11151 13.10263 40.04338 1.000 84.22810 186 ASP A CA 1
ATOM 1476 C C . ASP A 1 188 ? 20.08984 14.26384 40.15222 1.000 90.15901 186 ASP A C 1
ATOM 1477 O O . ASP A 1 188 ? 19.74811 15.38405 39.75812 1.000 96.21433 186 ASP A O 1
ATOM 1482 N N . ASP A 1 189 ? 21.29855 14.01531 40.63694 1.000 83.80482 187 ASP A N 1
ATOM 1483 C CA . ASP A 1 189 ? 22.38441 14.97985 40.61766 1.000 65.25209 187 ASP A CA 1
ATOM 1484 C C . ASP A 1 189 ? 23.62579 14.15356 40.36675 1.000 81.89615 187 ASP A C 1
ATOM 1485 O O . ASP A 1 189 ? 23.73467 13.02941 40.86425 1.000 67.60565 187 ASP A O 1
ATOM 1490 N N . ILE A 1 190 ? 24.56057 14.72143 39.61419 1.000 80.04959 188 ILE A N 1
ATOM 1491 C CA . ILE A 1 190 ? 25.79850 14.03720 39.27035 1.000 60.85025 188 ILE A CA 1
ATOM 1492 C C . ILE A 1 190 ? 26.91208 15.07673 39.20260 1.000 63.26610 188 ILE A C 1
ATOM 1493 O O . ILE A 1 190 ? 26.71978 16.18569 38.69293 1.000 55.80146 188 ILE A O 1
ATOM 1498 N N . LYS A 1 191 ? 28.04675 14.72001 39.79984 1.000 59.44790 189 LYS A N 1
ATOM 1499 C CA . LYS A 1 191 ? 29.30873 15.42649 39.91443 1.000 59.11471 189 LYS A CA 1
ATOM 1500 C C . LYS A 1 191 ? 30.44158 14.48082 39.63604 1.000 64.92728 189 LYS A C 1
ATOM 1501 O O . LYS A 1 191 ? 30.31974 13.30220 39.95029 1.000 69.56262 189 LYS A O 1
ATOM 1507 N N . PRO A 1 192 ? 31.51958 14.94694 39.00397 1.000 67.23781 190 PRO A N 1
ATOM 1508 C CA . PRO A 1 192 ? 32.76157 14.15507 38.90772 1.000 54.62612 190 PRO A CA 1
ATOM 1509 C C . PRO A 1 192 ? 33.29914 13.70094 40.26437 1.000 61.79046 190 PRO A C 1
ATOM 1510 O O . PRO A 1 192 ? 33.29103 14.48093 41.21954 1.000 62.86453 190 PRO A O 1
ATOM 1514 N N . GLY A 1 193 ? 33.66612 12.41874 40.40732 1.000 72.07350 191 GLY A N 1
ATOM 1515 C CA . GLY A 1 193 ? 34.25347 11.94291 41.65193 1.000 54.65070 191 GLY A CA 1
ATOM 1516 C C . GLY A 1 193 ? 35.76955 11.79260 41.59112 1.000 59.36830 191 GLY A C 1
ATOM 1517 O O . GLY A 1 193 ? 36.44423 12.34310 40.71505 1.000 70.47510 191 GLY A O 1
ATOM 1518 N N . SER A 1 194 ? 36.30507 11.00965 42.53897 1.000 64.83289 192 SER A N 1
ATOM 1519 C CA . SER A 1 194 ? 37.70672 10.63806 42.76673 1.000 73.02009 192 SER A CA 1
ATOM 1520 C C . SER A 1 194 ? 38.08246 9.34215 42.03486 1.000 84.96022 192 SER A C 1
ATOM 1521 O O . SER A 1 194 ? 37.29799 8.78950 41.26057 1.000 76.93343 192 SER A O 1
ATOM 1524 N N . LEU A 1 195 ? 39.32828 8.88804 42.24957 1.000 82.68886 193 LEU A N 1
ATOM 1525 C CA . LEU A 1 195 ? 39.75185 7.52977 41.88394 1.000 81.43956 193 LEU A CA 1
ATOM 1526 C C . LEU A 1 195 ? 39.17235 6.41335 42.73395 1.000 70.87655 193 LEU A C 1
ATOM 1527 O O . LEU A 1 195 ? 39.20659 6.48319 43.95879 1.000 78.01346 193 LEU A O 1
ATOM 1532 N N . ALA A 1 196 ? 38.55414 5.42718 42.07665 1.000 69.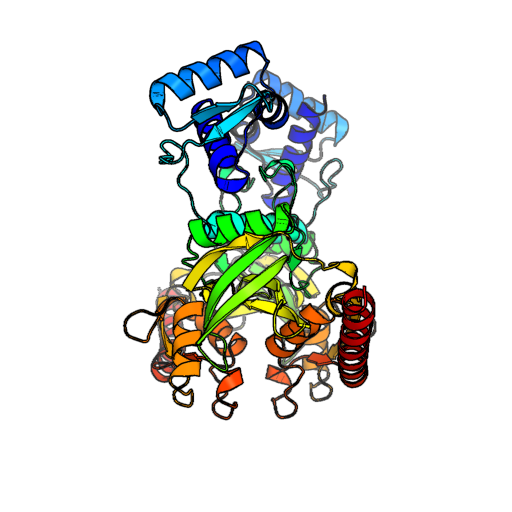02308 194 ALA A N 1
ATOM 1533 C CA . ALA A 1 196 ? 38.06551 4.22179 42.73178 1.000 54.51906 194 ALA A CA 1
ATOM 1534 C C . ALA A 1 196 ? 39.09247 3.13573 42.43516 1.000 57.28424 194 ALA A C 1
ATOM 1535 O O . ALA A 1 196 ? 39.52315 3.00379 41.28752 1.000 68.09722 194 ALA A O 1
ATOM 1537 N N . ASN A 1 197 ? 39.49196 2.35761 43.44357 1.000 79.67347 195 ASN A N 1
ATOM 1538 C CA . ASN A 1 197 ? 40.34007 1.18437 43.19916 1.000 72.69328 195 ASN A CA 1
ATOM 1539 C C . ASN A 1 197 ? 39.47690 -0.06042 42.95263 1.000 78.90916 195 ASN A C 1
ATOM 1540 O O . ASN A 1 197 ? 39.04750 -0.72532 43.90146 1.000 75.71509 195 ASN A O 1
ATOM 1545 N N . TYR A 1 198 ? 39.24906 -0.40565 41.68425 1.000 74.20095 196 TYR A N 1
ATOM 1546 C CA . TYR A 1 198 ? 38.51292 -1.61274 41.31754 1.000 54.79301 196 TYR A CA 1
ATOM 1547 C C . TYR A 1 198 ? 38.99800 -2.11467 39.96705 1.000 54.77083 196 TYR A C 1
ATOM 1548 O O . TYR A 1 198 ? 39.69182 -1.40900 39.23506 1.000 64.87246 196 TYR A O 1
ATOM 1557 N N . ASP A 1 199 ? 38.73221 -3.38765 39.69992 1.000 55.51040 197 ASP A N 1
ATOM 1558 C CA . ASP A 1 199 ? 38.97660 -3.95885 38.38655 1.000 50.16485 197 ASP A CA 1
ATOM 1559 C C . ASP A 1 199 ? 37.65037 -4.52626 37.89633 1.000 51.18345 197 ASP A C 1
ATOM 1560 O O . ASP A 1 199 ? 37.09236 -5.43332 38.53447 1.000 59.04478 197 ASP A O 1
ATOM 1565 N N . PRO A 1 200 ? 37.14261 -4.06369 36.75634 1.000 66.30715 198 PRO A N 1
ATOM 1566 C CA . PRO A 1 200 ? 35.94681 -4.66148 36.13548 1.000 49.34175 198 PRO A CA 1
ATOM 1567 C C . PRO A 1 200 ? 35.97651 -6.16527 35.93434 1.000 49.69252 198 PRO A C 1
ATOM 1568 O O . PRO A 1 200 ? 34.90271 -6.76439 35.85451 1.000 56.69962 198 PRO A O 1
ATOM 1572 N N . GLU A 1 201 ? 37.14984 -6.80417 35.87417 1.000 58.58081 199 GLU A N 1
ATOM 1573 C CA . GLU A 1 201 ? 37.16620 -8.26070 35.73520 1.000 58.57502 199 GLU A CA 1
ATOM 1574 C C . GLU A 1 201 ? 36.65663 -8.96232 36.98380 1.000 58.63336 199 GLU A C 1
ATOM 1575 O O . GLU A 1 201 ? 36.31348 -10.14636 36.92861 1.000 67.53896 199 GLU A O 1
ATOM 1581 N N . ASP A 1 202 ? 36.58464 -8.25248 38.09985 1.000 52.09712 200 ASP A N 1
ATOM 1582 C CA . ASP A 1 202 ? 35.97833 -8.73316 39.32670 1.000 53.41525 200 ASP A CA 1
ATOM 1583 C C . ASP A 1 202 ? 34.45867 -8.77240 39.31155 1.000 59.55689 200 ASP A C 1
ATOM 1584 O O . ASP A 1 202 ? 33.87240 -9.39371 40.20734 1.000 58.43998 200 ASP A O 1
ATOM 1589 N N . ASP A 1 203 ? 33.80515 -8.14696 38.33649 1.000 61.12798 201 ASP A N 1
ATOM 1590 C CA . ASP A 1 203 ? 32.34507 -8.18418 38.26070 1.000 54.50771 201 ASP A CA 1
ATOM 1591 C C . ASP A 1 203 ? 31.88259 -9.46989 37.58456 1.000 59.79485 201 ASP A C 1
ATOM 1592 O O . ASP A 1 203 ? 31.48220 -9.49553 36.41749 1.000 67.27894 201 ASP A O 1
ATOM 1597 N N . VAL A 1 204 ? 31.90523 -10.55329 38.36920 1.000 60.30056 202 VAL A N 1
ATOM 1598 C CA . VAL A 1 204 ? 31.62514 -11.89072 37.84918 1.000 61.21709 202 VAL A CA 1
ATOM 1599 C C . VAL A 1 204 ? 30.18635 -12.01859 37.37139 1.000 56.75969 202 VAL A C 1
ATOM 1600 O O . VAL A 1 204 ? 29.89704 -12.77952 36.43959 1.000 68.62643 202 VAL A O 1
ATOM 1604 N N . GLU A 1 205 ? 29.27356 -11.24674 37.95379 1.000 53.41797 203 GLU A N 1
ATOM 1605 C CA . GLU A 1 205 ? 27.90964 -11.19837 37.44594 1.000 63.22154 203 GLU A CA 1
ATOM 1606 C C . GLU A 1 205 ? 27.79981 -10.52588 36.07333 1.000 59.97043 203 GLU A C 1
ATOM 1607 O O . GLU A 1 205 ? 26.89277 -10.86130 35.30681 1.000 60.34174 203 GLU A O 1
ATOM 1613 N N . TRP A 1 206 ? 28.72415 -9.62073 35.72703 1.000 62.25492 204 TRP A N 1
ATOM 1614 C CA . TRP A 1 206 ? 28.76390 -9.00814 34.39625 1.000 57.71148 204 TRP A CA 1
ATOM 1615 C C . TRP A 1 206 ? 29.45339 -9.86175 33.34268 1.000 54.68138 204 TRP A C 1
ATOM 1616 O O . TRP A 1 206 ? 28.97069 -9.95254 32.21259 1.000 60.91989 204 TRP A O 1
ATOM 1627 N N . THR A 1 207 ? 30.58834 -10.46484 33.68306 1.000 59.73278 205 THR A N 1
ATOM 1628 C CA . THR A 1 207 ? 31.43984 -11.19624 32.74559 1.000 54.47296 205 THR A CA 1
ATOM 1629 C C . THR A 1 207 ? 30.97388 -12.61556 32.44916 1.000 57.65088 205 THR A C 1
ATOM 1630 O O . THR A 1 207 ? 31.35702 -13.17133 31.42008 1.000 74.29175 205 THR A O 1
ATOM 1634 N N . THR A 1 208 ? 30.15187 -13.20347 33.29522 1.000 61.73228 206 THR A N 1
ATOM 1635 C CA . THR A 1 208 ? 29.68009 -14.55516 33.06253 1.000 56.58172 206 THR A CA 1
ATOM 1636 C C . THR A 1 208 ? 28.50674 -14.55062 32.11023 1.000 66.34364 206 THR A C 1
ATOM 1637 O O . THR A 1 208 ? 27.50207 -13.86436 32.32530 1.000 73.76610 206 THR A O 1
ATOM 1641 N N . VAL A 1 209 ? 28.62578 -15.37141 31.08627 1.000 58.23408 207 VAL A N 1
ATOM 1642 C CA . VAL A 1 209 ? 27.55046 -15.61402 30.14795 1.000 62.99732 207 VAL A CA 1
ATOM 1643 C C . VAL A 1 209 ? 26.93563 -16.94880 30.48571 1.000 60.89297 207 VAL A C 1
ATOM 1644 O O . VAL A 1 209 ? 27.64070 -17.92451 30.75664 1.000 61.56281 207 VAL A O 1
ATOM 1648 N N . VAL A 1 210 ? 25.61057 -16.99363 30.44146 1.000 61.84173 208 VAL A N 1
ATOM 1649 C CA . VAL A 1 210 ? 24.85700 -18.21672 30.64640 1.000 68.85177 208 VAL A CA 1
ATOM 1650 C C . VAL A 1 210 ? 23.88629 -18.39491 29.48801 1.000 65.37681 208 VAL A C 1
ATOM 1651 O O . VAL A 1 210 ? 23.47836 -17.43710 28.83119 1.000 66.96764 208 VAL A O 1
ATOM 1655 N N . THR A 1 211 ? 23.50097 -19.64530 29.27214 1.000 67.49920 209 THR A N 1
ATOM 1656 C CA . THR A 1 211 ? 22.52124 -20.03389 28.26928 1.000 69.50882 209 THR A CA 1
ATOM 1657 C C . THR A 1 211 ? 21.15355 -20.19474 28.91364 1.000 70.84154 209 THR A C 1
ATOM 1658 O O . THR A 1 211 ? 20.98060 -21.00915 29.82049 1.000 71.82299 209 THR A O 1
ATOM 1662 N N . LEU A 1 212 ? 20.18547 -19.43410 28.43059 1.000 71.16048 210 LEU A N 1
ATOM 1663 C CA . LEU A 1 212 ? 18.80372 -19.65497 28.81504 1.000 73.05623 210 LEU A CA 1
ATOM 1664 C C . LEU A 1 212 ? 18.24575 -20.82814 28.01937 1.000 75.89364 210 LEU A C 1
ATOM 1665 O O . LEU A 1 212 ? 18.41804 -20.90237 26.79830 1.000 82.61254 210 LEU A O 1
ATOM 1670 N N . ASP A 1 213 ? 17.57097 -21.74292 28.71272 1.000 81.08671 211 ASP A N 1
ATOM 1671 C CA . ASP A 1 213 ? 16.85416 -22.85166 28.07552 1.000 81.76881 211 ASP A CA 1
ATOM 1672 C C . ASP A 1 213 ? 15.36610 -22.52550 28.02885 1.000 88.67616 211 ASP A C 1
ATOM 1673 O O . ASP A 1 213 ? 14.61872 -22.7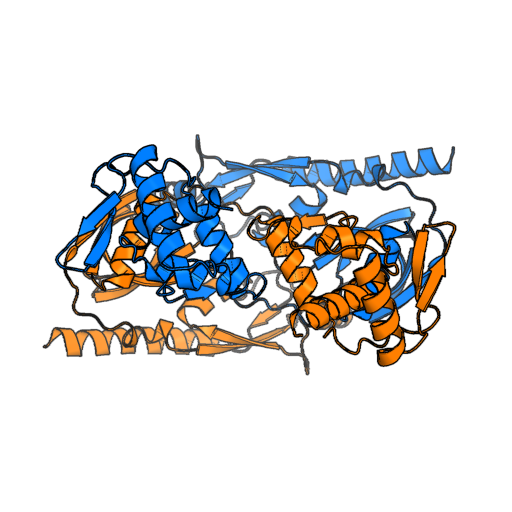9323 28.97228 1.000 87.86479 211 ASP A O 1
ATOM 1678 N N . LEU A 1 214 ? 14.94649 -21.92108 26.91705 1.000 92.91440 212 LEU A N 1
ATOM 1679 C CA . LEU A 1 214 ? 13.55860 -21.53449 26.70660 1.000 87.57492 212 LEU A CA 1
ATOM 1680 C C . LEU A 1 214 ? 12.80400 -22.67240 26.03767 1.000 94.07861 212 LEU A C 1
ATOM 1681 O O . LEU A 1 214 ? 13.28954 -23.27065 25.07251 1.000 98.67531 212 LEU A O 1
ATOM 1686 N N . ARG A 1 215 ? 11.62156 -22.96403 26.55629 1.000 103.14934 213 ARG A N 1
ATOM 1687 C CA . ARG A 1 215 ? 10.74805 -24.00088 26.03677 1.000 98.03712 213 ARG A CA 1
ATOM 1688 C C . ARG A 1 215 ? 9.32697 -23.46443 26.02167 1.000 97.33574 213 ARG A C 1
ATOM 1689 O O . ARG A 1 215 ? 9.02237 -22.48876 26.71441 1.000 110.28340 213 ARG A O 1
ATOM 1697 N N . PRO A 1 216 ? 8.43647 -24.07058 25.23750 1.000 109.06740 214 PRO A N 1
ATOM 1698 C CA . PRO A 1 216 ? 7.01398 -23.75402 25.39166 1.000 119.25655 214 PRO A CA 1
ATOM 1699 C C . PRO A 1 216 ? 6.56503 -23.97815 26.82427 1.000 114.74930 214 PRO A C 1
ATOM 1700 O O . PRO A 1 216 ? 7.05055 -24.87358 27.52011 1.000 104.40943 214 PRO A O 1
ATOM 1704 N N . HIS A 1 217 ? 5.60375 -23.17340 27.24975 1.000 110.67038 215 HIS A N 1
ATOM 1705 C CA . HIS A 1 217 ? 5.04692 -23.36581 28.57058 1.000 106.65179 215 HIS A CA 1
ATOM 1706 C C . HIS A 1 217 ? 4.45872 -24.76423 28.64643 1.000 111.97522 215 HIS A C 1
ATOM 1707 O O . HIS A 1 217 ? 3.73290 -25.17701 27.73042 1.000 113.63745 215 HIS A O 1
ATOM 1714 N N . PRO A 1 218 ? 4.76298 -25.53060 29.69151 1.000 110.94591 216 PRO A N 1
ATOM 1715 C CA . PRO A 1 218 ? 4.37683 -26.94464 29.68168 1.000 118.45693 216 PRO A CA 1
ATOM 1716 C C . PRO A 1 218 ? 2.88274 -27.12347 29.64802 1.000 123.80270 216 PRO A C 1
ATOM 1717 O O . PRO A 1 218 ? 2.40254 -28.15982 29.17524 1.000 122.83577 216 PRO A O 1
ATOM 1721 N N . GLY A 1 219 ? 2.13274 -26.13174 30.10969 1.000 126.47830 217 GLY A N 1
ATOM 1722 C CA . GLY A 1 219 ? 0.70230 -26.17843 30.01464 1.000 125.98423 217 GLY A CA 1
ATOM 1723 C C . GLY A 1 219 ? 0.14768 -25.77846 28.67297 1.000 127.16128 217 GLY A C 1
ATOM 1724 O O . GLY A 1 219 ? -1.07103 -25.63999 28.54457 1.000 143.08833 217 GLY A O 1
ATOM 1725 N N . LEU A 1 220 ? 0.98367 -25.55180 27.66471 1.000 122.41418 218 LEU A N 1
ATOM 1726 C CA . LEU A 1 220 ? 0.40532 -25.28207 26.36285 1.000 128.43020 218 LEU A CA 1
ATOM 1727 C C . LEU A 1 220 ? 0.01009 -26.59509 25.69581 1.000 129.64742 218 LEU A C 1
ATOM 1728 O O . LEU A 1 220 ? 0.68394 -27.61814 25.84500 1.000 127.95226 218 LEU A O 1
ATOM 1733 N N . THR A 1 221 ? -1.07481 -26.54538 24.92759 1.000 144.28137 219 THR A N 1
ATOM 1734 C CA . THR A 1 221 ? -1.45358 -27.56210 23.95432 1.000 144.02559 219 THR A CA 1
ATOM 1735 C C . THR A 1 221 ? -0.46780 -27.63479 22.79413 1.000 142.16147 219 THR A C 1
ATOM 1736 O O . THR A 1 221 ? 0.35507 -26.74035 22.58101 1.000 134.21284 219 THR A O 1
ATOM 1740 N N . GLU A 1 222 ? -0.55844 -28.73503 22.04332 1.000 136.40931 220 GLU A N 1
ATOM 1741 C CA . GLU A 1 222 ? 0.29737 -28.89894 20.87503 1.000 135.09995 220 GLU A CA 1
ATOM 1742 C C . GLU A 1 222 ? 0.10342 -27.75170 19.90082 1.000 135.50282 220 GLU A C 1
ATOM 1743 O O . GLU A 1 222 ? 1.07220 -27.22620 19.34417 1.000 135.78039 220 GLU A O 1
ATOM 1749 N N . GLU A 1 223 ? -1.15110 -27.36831 19.66331 1.000 144.77434 221 GLU A N 1
ATOM 1750 C CA . GLU A 1 223 ? -1.42342 -26.26311 18.75552 1.000 149.49757 221 GLU A CA 1
ATOM 1751 C C . GLU A 1 223 ? -0.84380 -24.96559 19.29193 1.000 149.71136 221 GLU A C 1
ATOM 1752 O O . GLU A 1 223 ? -0.30878 -24.15143 18.53013 1.000 153.33881 221 GLU A O 1
ATOM 1758 N N . GLN A 1 224 ? -0.95436 -24.74852 20.60024 1.000 149.35679 222 GLN A N 1
ATOM 1759 C CA . GLN A 1 224 ? -0.30603 -23.60151 21.21968 1.000 153.48366 222 GLN A CA 1
ATOM 1760 C C . GLN A 1 224 ? 1.21680 -23.72372 21.16973 1.000 143.99299 222 GLN A C 1
ATOM 1761 O O . GLN A 1 224 ? 1.91541 -22.78210 20.78065 1.000 148.94981 222 GLN A O 1
ATOM 1767 N N . ALA A 1 225 ? 1.73929 -24.90137 21.52901 1.000 143.78648 223 ALA A N 1
ATOM 1768 C CA . ALA A 1 225 ? 3.18103 -25.15947 21.51632 1.000 134.59092 223 ALA A CA 1
ATOM 1769 C C . ALA A 1 225 ? 3.81584 -25.02368 20.13386 1.000 125.25276 223 ALA A C 1
ATOM 1770 O O . ALA A 1 225 ? 4.93139 -24.50810 20.00866 1.000 131.26388 223 ALA A O 1
ATOM 1772 N N . LEU A 1 226 ? 3.14080 -25.50020 19.08978 1.000 122.01173 224 LEU A N 1
ATOM 1773 C CA . LEU A 1 226 ? 3.64508 -25.31912 17.72932 1.000 121.90868 224 LEU A CA 1
ATOM 1774 C C . LEU A 1 226 ? 3.76012 -23.85428 17.33064 1.000 128.17517 224 LEU A C 1
ATOM 1775 O O . LEU A 1 226 ? 4.71073 -23.46999 16.63871 1.000 128.19444 224 LEU A O 1
ATOM 1780 N N . ALA A 1 227 ? 2.77634 -23.03379 17.69912 1.000 131.87421 225 ALA A N 1
ATOM 1781 C CA . ALA A 1 227 ? 2.86812 -21.60252 17.42210 1.000 126.53882 225 ALA A CA 1
ATOM 1782 C C . ALA A 1 227 ? 4.02143 -20.93394 18.16003 1.000 137.73360 225 ALA A C 1
ATOM 1783 O O . ALA A 1 227 ? 4.78497 -20.16710 17.56245 1.000 143.77036 225 ALA A O 1
ATOM 1785 N N . ILE A 1 228 ? 4.20678 -21.26874 19.43807 1.000 141.13024 226 ILE A N 1
ATOM 1786 C CA . ILE A 1 228 ? 5.31114 -20.71523 20.21685 1.000 132.43179 226 ILE A CA 1
ATOM 1787 C C . ILE A 1 228 ? 6.66397 -21.16342 19.68414 1.000 137.02556 226 ILE A C 1
ATOM 1788 O O . ILE A 1 228 ? 7.60809 -20.36933 19.60877 1.000 142.00755 226 ILE A O 1
ATOM 1793 N N . GLN A 1 229 ? 6.78408 -22.42541 19.29848 1.000 121.48799 227 GLN A N 1
ATOM 1794 C CA . GLN A 1 229 ? 8.02862 -22.89521 18.70554 1.000 118.30077 227 GLN A CA 1
ATOM 1795 C C . GLN A 1 229 ? 8.38969 -22.15096 17.42237 1.000 129.16048 227 GLN A C 1
ATOM 1796 O O . GLN A 1 229 ? 9.56701 -21.86394 17.17950 1.000 127.72598 227 GLN A O 1
ATOM 1802 N N . ARG A 1 230 ? 7.40091 -21.85069 16.57606 1.000 130.00838 228 ARG A N 1
ATOM 1803 C CA . ARG A 1 230 ? 7.66585 -21.07723 15.36142 1.000 134.65085 228 ARG A CA 1
ATOM 1804 C C . ARG A 1 230 ? 8.05366 -19.61087 15.60092 1.000 132.45656 228 ARG A C 1
ATOM 1805 O O . ARG A 1 230 ? 9.01553 -19.12630 14.99450 1.000 128.46258 228 ARG A O 1
ATOM 1813 N N . ASP A 1 231 ? 7.34269 -18.88167 16.47595 1.000 161.95407 229 ASP A N 1
ATOM 1814 C CA . ASP A 1 231 ? 7.70706 -17.47352 16.69982 1.000 161.30418 229 ASP A CA 1
ATOM 1815 C C . ASP A 1 231 ? 9.15668 -17.35054 17.15459 1.000 160.28973 229 ASP A C 1
ATOM 1816 O O . ASP A 1 231 ? 9.87259 -16.43980 16.72159 1.000 164.4341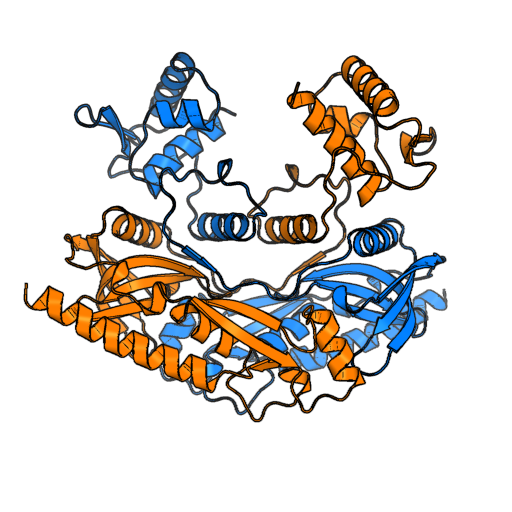5 229 ASP A O 1
ATOM 1821 N N . TYR A 1 232 ? 9.61519 -18.24689 18.02557 1.000 138.86945 230 TYR A N 1
ATOM 1822 C CA . TYR A 1 232 ? 10.91778 -18.09855 18.65616 1.000 124.40923 230 TYR A CA 1
ATOM 1823 C C . TYR A 1 232 ? 11.92555 -19.06693 18.05482 1.000 109.70700 230 TYR A C 1
ATOM 1824 O O . TYR A 1 232 ? 12.94647 -19.36198 18.67831 1.000 90.70015 230 TYR A O 1
ATOM 1833 N N . SER A 1 233 ? 11.63131 -19.58809 16.85970 1.000 122.28236 231 SER A N 1
ATOM 1834 C CA . SER A 1 233 ? 12.55567 -20.44348 16.11673 1.000 115.41127 231 SER A CA 1
ATOM 1835 C C . SER A 1 233 ? 13.15422 -21.55406 16.97161 1.000 119.69111 231 SER A C 1
ATOM 1836 O O . SER A 1 233 ? 14.36851 -21.76163 16.99274 1.000 120.09183 231 SER A O 1
ATOM 1839 N N . MET A 1 234 ? 12.30872 -22.27453 17.69430 1.000 122.13314 232 MET A N 1
ATOM 1840 C CA . MET A 1 234 ? 12.83653 -23.38319 18.47110 1.000 111.66672 232 MET A CA 1
ATOM 1841 C C . MET A 1 234 ? 13.13830 -24.58900 17.60111 1.000 114.59631 232 MET A C 1
ATOM 1842 O O . MET A 1 234 ? 12.41444 -24.90491 16.65382 1.000 123.37803 232 MET A O 1
ATOM 1847 N N . SER A 1 235 ? 14.25009 -25.23139 17.93107 1.000 119.60766 233 SER A N 1
ATOM 1848 C CA . SER A 1 235 ? 14.69939 -26.49906 17.38384 1.000 112.89969 233 SER A CA 1
ATOM 1849 C C . SER A 1 235 ? 14.70331 -27.50005 18.52487 1.000 117.71079 233 SER A C 1
ATOM 1850 O O . SER A 1 235 ? 15.17761 -27.19664 19.62443 1.000 125.80241 233 SER A O 1
ATOM 1853 N N . ASP A 1 236 ? 14.20034 -28.69644 18.25096 1.000 119.65522 234 ASP A N 1
ATOM 1854 C CA . ASP A 1 236 ? 14.07113 -29.75190 19.25278 1.000 130.48746 234 ASP A CA 1
ATOM 1855 C C . ASP A 1 236 ? 13.31573 -29.24860 20.48302 1.000 129.84774 234 ASP A C 1
ATOM 1856 O O . ASP A 1 236 ? 13.66679 -29.55279 21.62413 1.000 123.91060 234 ASP A O 1
ATOM 1861 N N . GLY A 1 237 ? 12.26964 -28.45321 20.24527 1.000 134.82012 235 GLY A N 1
ATOM 1862 C CA . GLY A 1 237 ? 11.42402 -27.97241 21.32407 1.000 129.24133 235 GLY A CA 1
ATOM 1863 C C . GLY A 1 237 ? 12.00908 -26.90651 22.22256 1.000 127.13620 235 GLY A C 1
ATOM 1864 O O . GLY A 1 237 ? 11.39708 -26.58186 23.24541 1.000 125.49973 235 GLY A O 1
ATOM 1865 N N . MET A 1 238 ? 13.18581 -26.37375 21.90772 1.000 114.41500 236 MET A N 1
ATOM 1866 C CA . MET A 1 238 ? 13.80093 -25.34464 22.73240 1.000 104.74524 236 MET A CA 1
ATOM 1867 C C . MET A 1 238 ? 14.51226 -24.30824 21.87200 1.000 102.68274 236 MET A C 1
ATOM 1868 O O . MET A 1 238 ? 14.79723 -24.52868 20.69373 1.000 123.43059 236 MET A O 1
ATOM 1873 N N . ARG A 1 239 ? 14.83901 -23.18522 22.50471 1.000 94.20841 237 ARG A N 1
ATOM 1874 C CA . ARG A 1 239 ? 15.76012 -22.19760 21.95349 1.000 93.66913 237 ARG A CA 1
ATOM 1875 C C . ARG A 1 239 ? 16.69757 -21.83320 23.07938 1.000 89.70628 237 ARG A C 1
ATOM 1876 O O . ARG A 1 239 ? 16.26136 -21.42992 24.16112 1.000 96.31366 237 ARG A O 1
ATOM 1884 N N . LYS A 1 240 ? 17.98244 -21.98931 22.80373 1.000 91.67298 238 LYS A N 1
ATOM 1885 C CA . LYS A 1 240 ? 19.05753 -21.58264 23.68115 1.000 85.93261 238 LYS A CA 1
ATOM 1886 C C . LYS A 1 240 ? 19.52565 -20.17879 23.34275 1.000 79.40913 238 LYS A C 1
ATOM 1887 O O . LYS A 1 240 ? 19.76608 -19.86479 22.17392 1.000 82.00814 238 LYS A O 1
ATOM 1893 N N . ILE A 1 241 ? 19.64390 -19.33868 24.36943 1.000 79.76900 239 ILE A N 1
ATOM 1894 C CA . ILE A 1 241 ? 20.08001 -17.95611 24.22206 1.000 73.50390 239 ILE A CA 1
ATOM 1895 C C . ILE A 1 241 ? 21.09456 -17.66298 25.31166 1.000 73.57998 239 ILE A C 1
ATOM 1896 O O . ILE A 1 241 ? 20.79298 -17.79924 26.50245 1.000 69.50460 239 ILE A O 1
ATOM 1901 N N . ASP A 1 242 ? 22.29468 -17.27385 24.89074 1.000 79.38895 240 ASP A N 1
ATOM 1902 C CA . ASP A 1 242 ? 23.36890 -16.83331 25.76454 1.000 66.32710 240 ASP A CA 1
ATOM 1903 C C . ASP A 1 242 ? 23.17514 -15.38795 26.18522 1.000 66.89517 240 ASP A C 1
ATOM 1904 O O . ASP A 1 242 ? 22.74209 -14.55421 25.38952 1.000 78.04500 240 ASP A O 1
ATOM 1909 N N . VAL A 1 243 ? 23.36473 -15.13663 27.47876 1.000 64.55708 241 VAL A N 1
ATOM 1910 C CA . VAL A 1 243 ? 23.12957 -13.84120 28.09071 1.000 61.83585 241 VAL A CA 1
ATOM 1911 C C . VAL A 1 243 ? 24.09350 -13.68933 29.26103 1.000 69.53796 241 VAL A C 1
ATOM 1912 O O . VAL A 1 243 ? 24.50095 -14.67708 29.87433 1.000 72.80800 241 VAL A O 1
ATOM 1916 N N . ARG A 1 244 ? 24.54646 -12.45953 29.50243 1.000 61.09285 242 ARG A N 1
ATOM 1917 C CA . ARG A 1 244 ? 25.23920 -12.16485 30.74958 1.000 62.73159 242 ARG A CA 1
ATOM 1918 C C . ARG A 1 244 ? 24.30971 -12.39937 31.92828 1.000 67.56352 242 ARG A C 1
ATOM 1919 O O . ARG A 1 244 ? 23.11062 -12.12657 31.84448 1.000 72.90141 242 ARG A O 1
ATOM 1927 N N . LEU A 1 245 ? 24.86283 -12.91828 33.03110 1.000 64.25078 243 LEU A N 1
ATOM 1928 C CA . LEU A 1 245 ? 24.05031 -13.12053 34.23098 1.000 73.59942 243 LEU A CA 1
ATOM 1929 C C . LEU A 1 245 ? 23.35880 -11.83947 34.68804 1.000 70.02979 243 LEU A C 1
ATOM 1930 O O . LEU A 1 245 ? 22.20874 -11.87770 35.14078 1.000 67.00135 243 LEU A O 1
ATOM 1935 N N . SER A 1 246 ? 24.05208 -10.70202 34.60913 1.000 56.57553 244 SER A N 1
ATOM 1936 C CA . SER A 1 246 ? 23.41045 -9.42055 34.90213 1.000 77.50800 244 SER A CA 1
ATOM 1937 C C . SER A 1 246 ? 22.17710 -9.17481 34.03514 1.000 75.13886 244 SER A C 1
ATOM 1938 O O . SER A 1 246 ? 21.17125 -8.64556 34.52296 1.000 78.82134 244 SER A O 1
ATOM 1941 N N . MET A 1 247 ? 22.24104 -9.50913 32.74565 1.000 67.38941 245 MET A N 1
ATOM 1942 C CA . MET A 1 247 ? 21.08409 -9.30271 31.87881 1.000 70.68953 245 MET A CA 1
ATOM 1943 C C . MET A 1 247 ? 20.04027 -10.39909 32.00925 1.000 75.90042 245 MET A C 1
ATOM 1944 O O . MET A 1 247 ? 18.85071 -10.13893 31.79592 1.000 76.78259 245 MET A O 1
ATOM 1949 N N . ALA A 1 248 ? 20.44569 -11.59765 32.42271 1.000 74.15836 246 ALA A N 1
ATOM 1950 C CA . ALA A 1 248 ? 19.48629 -12.67918 32.60764 1.000 71.75567 246 ALA A CA 1
ATOM 1951 C C . ALA A 1 248 ? 18.40790 -12.28943 33.60434 1.000 73.72932 246 ALA A C 1
ATOM 1952 O O . ALA A 1 248 ? 17.22689 -12.59644 33.40905 1.000 71.34554 246 ALA A O 1
ATOM 1954 N N . TYR A 1 249 ? 18.79147 -11.59920 34.66927 1.000 76.23444 247 TYR A N 1
ATOM 1955 C CA . TYR A 1 249 ? 17.80703 -11.09231 35.61496 1.000 82.80438 247 TYR A CA 1
ATOM 1956 C C . TYR A 1 249 ? 16.75534 -10.22943 34.92692 1.000 80.12778 247 TYR A C 1
ATOM 1957 O O . TYR A 1 249 ? 15.55194 -10.44487 35.09569 1.000 76.20655 247 TYR A O 1
ATOM 1966 N N . TYR A 1 250 ? 17.19095 -9.23590 34.15649 1.000 83.87582 248 TYR A N 1
ATOM 1967 C CA . TYR A 1 250 ? 16.24167 -8.36483 33.47440 1.000 74.55173 248 TYR A CA 1
ATOM 1968 C C . TYR A 1 250 ? 15.38059 -9.11515 32.48461 1.000 88.31239 248 TYR A C 1
ATOM 1969 O O . TYR A 1 250 ? 14.16917 -8.89213 32.39951 1.000 97.19376 248 TYR A O 1
ATOM 1978 N N . PHE A 1 251 ? 15.98939 -10.03142 31.74854 1.000 84.26630 249 PHE A N 1
ATOM 1979 C CA . PHE A 1 251 ? 15.24880 -10.84443 30.80279 1.000 74.53663 249 PHE A CA 1
ATOM 1980 C C . PHE A 1 251 ? 14.21284 -11.72787 31.50302 1.000 86.54722 249 PHE A C 1
ATOM 1981 O O . PHE A 1 251 ? 13.05338 -11.79814 31.08183 1.000 91.09764 249 PHE A O 1
ATOM 1989 N N . ILE A 1 252 ? 14.61612 -12.41361 32.57943 1.000 87.83795 250 ILE A N 1
ATOM 1990 C CA . ILE A 1 252 ? 13.67450 -13.23985 33.33772 1.000 88.55666 250 ILE A CA 1
ATOM 1991 C C . ILE A 1 252 ? 12.49882 -12.41929 33.84465 1.000 97.03715 250 ILE A C 1
ATOM 1992 O O . ILE A 1 252 ? 11.33512 -12.78409 33.64573 1.000 115.14345 250 ILE A O 1
ATOM 1997 N N . MET A 1 253 ? 12.78470 -11.30473 34.51751 1.000 104.51057 251 MET A N 1
ATOM 1998 C CA . MET A 1 253 ? 11.71390 -10.47335 35.06083 1.000 110.21679 251 MET A CA 1
ATOM 1999 C C . MET A 1 253 ? 10.86628 -9.87197 33.95677 1.000 110.73635 251 MET A C 1
ATOM 2000 O O . MET A 1 253 ? 9.63717 -9.80069 34.07651 1.000 117.48662 251 MET A O 1
ATOM 2005 N N . ARG A 1 254 ? 11.50802 -9.39855 32.89145 1.000 115.08334 252 ARG A N 1
ATOM 2006 C CA . ARG A 1 254 ? 10.76300 -8.77582 31.80781 1.000 120.90986 252 ARG A CA 1
ATOM 2007 C C . ARG A 1 254 ? 9.81877 -9.78458 31.16605 1.000 120.01044 252 ARG A C 1
ATOM 2008 O O . ARG A 1 254 ? 8.67815 -9.44803 30.82942 1.000 124.16726 252 ARG A O 1
ATOM 2016 N N . MET A 1 255 ? 10.25809 -11.03113 31.01533 1.000 106.62995 253 MET A N 1
ATOM 2017 C CA . MET A 1 255 ? 9.42451 -12.05347 30.39955 1.000 106.48235 253 MET A CA 1
ATOM 2018 C C . MET A 1 255 ? 8.50577 -12.73219 31.41343 1.000 104.89804 253 MET A C 1
ATOM 2019 O O . MET A 1 255 ? 7.81964 -13.69667 31.06498 1.000 96.88474 253 MET A O 1
ATOM 2024 N N . ASN A 1 256 ? 8.50043 -12.26155 32.66121 1.000 108.58992 254 ASN A N 1
ATOM 2025 C CA . ASN A 1 256 ? 7.69593 -12.83063 33.74388 1.000 116.46055 254 ASN A CA 1
ATOM 2026 C C . ASN A 1 256 ? 7.94566 -14.31538 33.96166 1.000 105.92560 254 ASN A C 1
ATOM 2027 O O . ASN A 1 256 ? 7.06452 -15.04404 34.42087 1.000 103.79247 254 ASN A O 1
ATOM 2032 N N . LEU A 1 257 ? 9.15584 -14.76868 33.66155 1.000 97.17169 255 LEU A N 1
ATOM 2033 C CA . LEU A 1 257 ? 9.47930 -16.17545 33.82191 1.000 98.30476 255 LEU A CA 1
ATOM 2034 C C . LEU A 1 257 ? 9.64086 -16.53388 35.29152 1.000 103.65594 255 LEU A C 1
ATOM 2035 O O . LEU A 1 257 ? 9.72935 -17.71764 35.62918 1.000 99.21974 255 LEU A O 1
ATOM 2040 N N . ASP A 1 258 ? 9.66117 -15.52327 36.15909 1.000 113.69026 256 ASP A N 1
ATOM 2041 C CA . ASP A 1 258 ? 9.62174 -15.67640 37.60504 1.000 112.16442 256 ASP A CA 1
ATOM 2042 C C . ASP A 1 258 ? 8.22436 -15.93465 38.13284 1.000 112.71076 256 ASP A C 1
ATOM 2043 O O . ASP A 1 258 ? 8.08553 -16.40413 39.26589 1.000 118.09864 256 ASP A O 1
ATOM 2048 N N . LEU A 1 259 ? 7.19352 -15.68872 37.33692 1.000 117.59030 257 LEU A N 1
ATOM 2049 C CA . LEU A 1 259 ? 5.81754 -15.76514 37.80979 1.000 130.62044 257 LEU A CA 1
ATOM 2050 C C . LEU A 1 259 ? 5.33913 -17.16145 37.44463 1.000 132.14729 257 LEU A C 1
ATOM 2051 O O . LEU A 1 259 ? 5.09755 -17.46264 36.27155 1.000 131.64897 257 LEU A O 1
ATOM 2056 N N . GLU A 1 260 ? 5.17798 -18.00024 38.46467 1.000 126.74769 258 GLU A N 1
ATOM 2057 C CA . GLU A 1 260 ? 4.87679 -19.40903 38.25376 1.000 132.14186 258 GLU A CA 1
ATOM 2058 C C . GLU A 1 260 ? 3.39756 -19.66213 38.00273 1.000 144.15719 258 GLU A C 1
ATOM 2059 O O . GLU A 1 260 ? 3.04393 -20.59615 37.27529 1.000 145.37118 258 GLU A O 1
ATOM 2065 N N . ASP A 1 261 ? 2.53538 -18.82347 38.56035 1.000 149.88396 259 ASP A N 1
ATOM 2066 C CA . ASP A 1 261 ? 1.08873 -18.99358 38.55694 1.000 145.88798 259 ASP A CA 1
ATOM 2067 C C . ASP A 1 261 ? 0.39882 -18.35403 37.35370 1.000 143.20670 259 ASP A C 1
ATOM 2068 O O . ASP A 1 261 ? -0.83489 -18.30240 37.32730 1.000 141.40856 259 ASP A O 1
ATOM 2073 N N . LEU A 1 262 ? 1.15396 -17.89484 36.35682 1.000 131.27432 260 LEU A N 1
ATOM 2074 C CA . LEU A 1 262 ? 0.54433 -17.26815 35.18777 1.000 135.37352 260 LEU A CA 1
ATOM 2075 C C . LEU A 1 262 ? -0.19113 -18.28882 34.32484 1.000 143.16382 260 LEU A C 1
ATOM 2076 O O . LEU A 1 262 ? 0.27422 -19.41969 34.15454 1.000 144.87990 260 LEU A O 1
ATOM 2081 N N . PRO A 1 263 ? -1.35579 -17.92189 33.79651 1.000 140.87346 261 PRO A N 1
ATOM 2082 C CA . PRO A 1 263 ? -2.02898 -18.74964 32.79905 1.000 141.57322 261 PRO A CA 1
ATOM 2083 C C . PRO A 1 263 ? -1.10712 -19.07626 31.64015 1.000 130.56500 261 PRO A C 1
ATOM 2084 O O . PRO A 1 263 ? -0.30723 -18.23636 31.20139 1.000 133.20807 261 PRO A O 1
ATOM 2088 N N . PRO A 1 264 ? -1.19148 -20.30653 31.13933 1.000 135.13203 262 PRO A N 1
ATOM 2089 C CA . PRO A 1 264 ? -0.30159 -20.75962 30.05812 1.000 137.76353 262 PRO A CA 1
ATOM 2090 C C . PRO A 1 264 ? -0.21213 -19.86572 28.82703 1.000 136.11496 262 PRO A C 1
ATOM 2091 O O . PRO A 1 264 ? 0.88946 -19.66500 28.30166 1.000 135.53667 262 PRO A O 1
ATOM 2095 N N . ALA A 1 265 ? -1.32707 -19.29890 28.36884 1.000 132.87156 263 ALA A N 1
ATOM 2096 C CA . ALA A 1 265 ? -1.31353 -18.43138 27.19323 1.000 131.86941 263 ALA A CA 1
ATOM 2097 C C . ALA A 1 265 ? -0.56565 -17.10950 27.37284 1.000 136.53547 263 ALA A C 1
ATOM 2098 O O . ALA A 1 265 ? -0.09776 -16.54330 26.38347 1.000 135.59752 263 ALA A O 1
ATOM 2100 N N . ARG A 1 266 ? -0.36294 -16.63413 28.58724 1.000 148.49154 264 ARG A N 1
ATOM 2101 C CA . ARG A 1 266 ? 0.39536 -15.39787 28.74255 1.000 137.54756 264 ARG A CA 1
ATOM 2102 C C . ARG A 1 266 ? 1.88857 -15.62620 28.84723 1.000 145.80037 264 ARG A C 1
ATOM 2103 O O . ARG A 1 266 ? 2.67572 -14.83894 28.31006 1.000 157.64246 264 ARG A O 1
ATOM 2111 N N . ALA A 1 267 ? 2.29481 -16.69801 29.51560 1.000 132.59693 265 ALA A N 1
ATOM 2112 C CA . ALA A 1 267 ? 3.71313 -17.01060 29.58041 1.000 121.04491 265 ALA A CA 1
ATOM 2113 C C . ALA A 1 267 ? 4.25772 -17.46042 28.23089 1.000 116.93387 265 ALA A C 1
ATOM 2114 O O . ALA A 1 267 ? 5.32909 -17.00250 27.81902 1.000 113.13913 265 ALA A O 1
ATOM 2116 N N . GLN A 1 268 ? 3.55178 -18.35096 27.52345 1.000 113.05099 266 GLN A N 1
ATOM 2117 C CA . GLN A 1 268 ? 4.04961 -18.85885 26.23939 1.000 116.16032 266 GLN A CA 1
ATOM 2118 C C . GLN A 1 268 ? 5.34876 -19.64742 26.39137 1.000 112.32553 266 GLN A C 1
ATOM 2119 O O . GLN A 1 268 ? 5.54505 -20.67192 25.72990 1.000 114.00678 266 GLN A O 1
ATOM 2125 N N . LEU A 1 269 ? 6.25440 -19.16051 27.22492 1.000 112.60636 267 LEU A N 1
ATOM 2126 C CA . LEU A 1 269 ? 7.55904 -19.75663 27.42690 1.000 101.10776 267 LEU A CA 1
ATOM 2127 C C . LEU A 1 269 ? 7.69226 -20.23190 28.86529 1.000 106.18038 267 LEU A C 1
ATOM 2128 O O . LEU A 1 269 ? 6.97916 -19.78417 29.76655 1.000 111.84905 267 LEU A O 1
ATOM 2133 N N . SER A 1 270 ? 8.61280 -21.16293 29.05973 1.000 101.87343 268 SER A N 1
ATOM 2134 C CA . SER A 1 270 ? 9.09937 -21.49596 30.38348 1.000 101.74132 268 SER A CA 1
ATOM 2135 C C . SER A 1 270 ? 10.61003 -21.48074 30.28438 1.000 99.27989 268 SER A C 1
ATOM 2136 O O . SER A 1 270 ? 11.17841 -21.78982 29.23392 1.000 99.43897 268 SER A O 1
ATOM 2139 N N . LEU A 1 271 ? 11.25627 -21.17039 31.39272 1.000 92.88379 269 LEU A N 1
ATOM 2140 C CA . LEU A 1 271 ? 12.70616 -21.23739 31.46833 1.000 92.91255 269 LEU A CA 1
ATOM 2141 C C . LEU A 1 271 ? 13.03703 -22.51002 32.23192 1.000 91.71848 269 LEU A C 1
ATOM 2142 O O . LEU A 1 271 ? 12.88746 -22.58449 33.45185 1.000 86.41661 269 LEU A O 1
ATOM 2147 N N . HIS A 1 272 ? 13.44614 -23.52627 31.47739 1.000 88.68683 270 HIS A N 1
ATOM 2148 C CA . HIS A 1 272 ? 13.60698 -24.86314 32.02031 1.000 88.91656 270 HIS A CA 1
ATOM 2149 C C . HIS A 1 272 ? 14.69815 -24.91053 33.08585 1.000 93.26094 270 HIS A C 1
ATOM 2150 O O . HIS A 1 272 ? 14.59200 -25.67286 34.05178 1.000 104.17395 270 HIS A O 1
ATOM 2157 N N . ASN A 1 273 ? 15.75186 -24.10544 32.92558 1.000 83.63238 271 ASN A N 1
ATOM 2158 C CA . ASN A 1 273 ? 16.88432 -24.05819 33.84408 1.000 81.65272 271 ASN A CA 1
ATOM 2159 C C . ASN A 1 273 ? 16.87226 -22.85087 34.77840 1.000 82.38248 271 ASN A C 1
ATOM 2160 O O . ASN A 1 273 ? 17.93949 -22.39016 35.19234 1.000 87.80174 271 ASN A O 1
ATOM 2165 N N . ILE A 1 274 ? 15.69907 -22.29197 35.07400 1.000 85.80716 272 ILE A N 1
ATOM 2166 C CA . ILE A 1 274 ? 15.61785 -21.07998 35.89640 1.000 79.82056 272 ILE A CA 1
ATOM 2167 C C . ILE A 1 274 ? 16.30158 -21.26143 37.25709 1.000 89.66333 272 ILE A C 1
ATOM 2168 O O . ILE A 1 274 ? 16.91204 -20.32511 37.78778 1.000 80.43673 272 ILE A O 1
ATOM 2173 N N . SER A 1 275 ? 16.21840 -22.46213 37.84276 1.000 82.83685 273 SER A N 1
ATOM 2174 C CA . SER A 1 275 ? 16.87837 -22.70695 39.12704 1.000 95.89457 273 SER A CA 1
ATOM 2175 C C . SER A 1 275 ? 18.39405 -22.57232 39.04439 1.000 84.61129 273 SER A C 1
ATOM 2176 O O . SER A 1 275 ? 19.01038 -21.94292 39.91187 1.000 79.23231 273 SER A O 1
ATOM 2179 N N . ASP A 1 276 ? 19.00416 -23.07532 37.97568 1.000 77.48553 274 ASP A N 1
ATOM 2180 C CA . ASP A 1 276 ? 20.44969 -22.94490 37.84791 1.000 87.08993 274 ASP A CA 1
ATOM 2181 C C . ASP A 1 276 ? 20.86195 -21.49378 37.65741 1.000 84.35308 274 ASP A C 1
ATOM 2182 O O . ASP A 1 276 ? 21.84129 -21.04393 38.26301 1.000 76.24196 274 ASP A O 1
ATOM 2187 N N . ILE A 1 277 ? 20.10728 -20.74092 36.85643 1.000 78.73002 275 ILE A N 1
ATOM 2188 C CA . ILE A 1 277 ? 20.38982 -19.31919 36.67304 1.000 82.70039 275 ILE A CA 1
ATOM 2189 C C . ILE A 1 277 ? 20.31736 -18.56272 37.99476 1.000 77.59174 275 ILE A C 1
ATOM 2190 O O . ILE A 1 277 ? 21.20237 -17.75484 38.30887 1.000 77.77076 275 ILE A O 1
ATOM 2195 N N . ARG A 1 278 ? 19.26559 -18.80134 38.78445 1.000 71.30887 276 ARG A N 1
ATOM 2196 C CA . ARG A 1 278 ? 19.16257 -18.16262 40.09664 1.000 71.09766 276 ARG A CA 1
ATOM 2197 C C . ARG A 1 278 ? 20.32045 -18.53567 41.00929 1.000 72.64062 276 ARG A C 1
ATOM 2198 O O . ARG A 1 278 ? 20.87947 -17.68296 41.71269 1.000 69.03037 276 ARG A O 1
ATOM 2206 N N . LYS A 1 279 ? 20.70149 -19.80546 40.99110 1.000 71.55789 277 LYS A N 1
ATOM 2207 C CA . LYS A 1 279 ? 21.85503 -20.26873 41.74499 1.000 71.16573 277 LYS A CA 1
ATOM 2208 C C . LYS A 1 279 ? 23.14199 -19.60923 41.24721 1.000 68.38711 277 LYS A C 1
ATOM 2209 O O . LYS A 1 279 ? 23.96287 -19.15506 42.04964 1.000 77.32484 277 LYS A O 1
ATOM 2215 N N . SER A 1 280 ? 23.34526 -19.57110 39.92337 1.000 71.20520 278 SER A N 1
ATOM 2216 C CA . SER A 1 280 ? 24.53263 -18.93776 39.33624 1.000 65.07290 278 SER A CA 1
ATOM 2217 C C . SER A 1 280 ? 24.65776 -17.45525 39.67072 1.000 63.22058 278 SER A C 1
ATOM 2218 O O . SER A 1 280 ? 25.77367 -16.95170 39.84431 1.000 62.02910 278 SER A O 1
ATOM 2221 N N . ILE A 1 281 ? 23.54232 -16.72888 39.72429 1.000 63.53794 279 ILE A N 1
ATOM 2222 C CA . ILE A 1 281 ? 23.58690 -15.33484 40.16769 1.000 65.39228 279 ILE A CA 1
ATOM 2223 C C . ILE A 1 281 ? 24.12858 -15.23681 41.58996 1.000 62.59528 279 ILE A C 1
ATOM 2224 O O . ILE A 1 281 ? 24.95878 -14.37458 41.90019 1.000 60.81439 279 ILE A O 1
ATOM 2229 N N . SER A 1 282 ? 23.65722 -16.10373 42.48078 1.000 70.10769 280 SER A N 1
ATOM 2230 C CA . SER A 1 282 ? 24.13307 -16.07105 43.85780 1.000 67.76538 280 SER A CA 1
ATOM 2231 C C . SER A 1 282 ? 25.61733 -16.40497 43.92840 1.000 71.62710 280 SER A C 1
ATOM 2232 O O . SER A 1 282 ? 26.37750 -15.75185 44.65448 1.000 70.78534 280 SER A O 1
ATOM 2235 N N . GLU A 1 283 ? 26.05086 -17.39765 43.15234 1.000 63.86035 281 GLU A N 1
ATOM 2236 C CA . GLU A 1 283 ? 27.46409 -17.74896 43.10303 1.000 63.09827 281 GLU A CA 1
ATOM 2237 C C . GLU A 1 283 ? 28.31437 -16.61068 42.53355 1.000 63.67849 281 GLU A C 1
ATOM 2238 O O . GLU A 1 283 ? 29.38120 -16.29715 43.07614 1.000 74.37298 281 GLU A O 1
ATOM 2244 N N . ALA A 1 284 ? 27.85178 -15.96229 41.46243 1.000 59.74693 282 ALA A N 1
ATOM 2245 C CA . ALA A 1 284 ? 28.58691 -14.83116 40.89275 1.000 57.81134 282 ALA A CA 1
ATOM 2246 C C . ALA A 1 284 ? 28.79197 -13.70238 41.89466 1.000 57.14906 282 ALA A C 1
ATOM 2247 O O . ALA A 1 284 ? 29.87862 -13.12458 41.96386 1.000 61.26664 282 ALA A O 1
ATOM 2249 N N . LYS A 1 285 ? 27.75447 -13.32220 42.63656 1.000 62.48213 283 LYS A N 1
ATOM 2250 C CA . LYS A 1 285 ? 27.96018 -12.31203 43.67053 1.000 59.64207 283 LYS A CA 1
ATOM 2251 C C . LYS A 1 285 ? 29.00763 -12.74532 44.69906 1.000 59.23098 283 LYS A C 1
ATOM 2252 O O . LYS A 1 285 ? 29.91146 -11.97251 45.03692 1.000 57.28371 283 LYS A O 1
ATOM 2258 N N . SER A 1 286 ? 28.97551 -14.01481 45.10908 1.000 59.60056 284 SER A N 1
ATOM 2259 C CA . SER A 1 286 ? 29.93401 -14.51175 46.09311 1.000 60.36735 284 SER A CA 1
ATOM 2260 C C . SER A 1 286 ? 31.33299 -14.59239 45.52596 1.000 59.80962 284 SER A C 1
ATOM 2261 O O . SER A 1 286 ? 32.29404 -14.15645 46.16659 1.000 62.17365 284 SER A O 1
ATOM 2264 N N . GLU A 1 287 ? 31.45224 -15.04481 44.28389 1.000 58.67003 285 GLU A N 1
ATOM 2265 C CA . GLU A 1 287 ? 32.75709 -15.10739 43.65285 1.000 57.88474 285 GLU A CA 1
ATOM 2266 C C . GLU A 1 287 ? 33.33792 -13.72364 43.44265 1.000 56.29103 285 GLU A C 1
ATOM 2267 O O . GLU A 1 287 ? 34.53534 -13.50809 43.65848 1.000 56.07845 285 GLU A O 1
ATOM 2273 N N . SER A 1 288 ? 32.50835 -12.77702 43.02432 1.000 55.39914 286 SER A N 1
ATOM 2274 C CA . SER A 1 288 ? 32.95695 -11.40075 42.91649 1.000 54.16978 286 SER A CA 1
ATOM 2275 C C . SER A 1 288 ? 33.56101 -10.89489 44.21654 1.000 57.71742 286 SER A C 1
ATOM 2276 O O . SER A 1 288 ? 34.70262 -10.41498 44.23228 1.000 54.97438 286 SER A O 1
ATOM 2279 N N . LYS A 1 289 ? 32.84577 -11.08189 45.33413 1.000 62.27611 287 LYS A N 1
ATOM 2280 C CA . LYS A 1 289 ? 33.36812 -10.66496 46.63088 1.000 56.39816 287 LYS A CA 1
ATOM 2281 C C . LYS A 1 289 ? 34.72849 -11.28038 46.92072 1.000 56.83756 287 LYS A C 1
ATOM 2282 O O . LYS A 1 289 ? 35.66734 -10.57082 47.31005 1.000 56.65945 287 LYS A O 1
ATOM 2288 N N . ARG A 1 290 ? 34.89043 -12.56597 46.62772 1.000 57.52411 288 ARG A N 1
ATOM 2289 C CA . ARG A 1 290 ? 36.18394 -13.19565 46.84253 1.000 58.21046 288 ARG A CA 1
ATOM 2290 C C . ARG A 1 290 ? 37.25941 -12.54830 45.97654 1.000 57.03295 288 ARG A C 1
ATOM 2291 O O . ARG A 1 290 ? 38.37689 -12.32195 46.44512 1.000 70.03797 288 ARG A O 1
ATOM 2299 N N . ARG A 1 291 ? 36.95920 -12.24763 44.71124 1.000 55.80181 289 ARG A N 1
ATOM 2300 C CA . ARG A 1 291 ? 37.97676 -11.60556 43.88318 1.000 61.22094 289 ARG A CA 1
ATOM 2301 C C . ARG A 1 291 ? 38.30999 -10.19829 44.36845 1.000 56.13396 289 ARG A C 1
ATOM 2302 O O . ARG A 1 291 ? 39.48240 -9.80610 44.40768 1.000 55.55292 289 ARG A O 1
ATOM 2310 N N . ILE A 1 292 ? 37.28878 -9.41546 44.70263 1.000 57.38055 290 ILE A N 1
ATOM 2311 C CA . ILE A 1 292 ? 37.49921 -8.08939 45.28088 1.000 53.73355 290 ILE A CA 1
ATOM 2312 C C . ILE A 1 292 ? 38.42595 -8.13971 46.49204 1.000 61.21253 290 ILE A C 1
ATOM 2313 O O . ILE A 1 292 ? 39.44364 -7.43791 46.54504 1.000 68.65555 290 ILE A O 1
ATOM 2318 N N . ILE A 1 293 ? 38.10770 -8.98527 47.47385 1.000 56.10457 291 ILE A N 1
ATOM 2319 C CA . ILE A 1 293 ? 38.94808 -9.06383 48.66902 1.000 57.50671 291 ILE A CA 1
ATOM 2320 C C . ILE A 1 293 ? 40.36523 -9.49136 48.32997 1.000 60.76560 291 ILE A C 1
ATOM 2321 O O . ILE A 1 293 ? 41.33703 -8.92956 48.84770 1.000 63.48096 291 ILE A O 1
ATOM 2326 N N . ALA A 1 294 ? 40.51297 -10.44676 47.41961 1.000 66.50841 292 ALA A N 1
ATOM 2327 C CA . ALA A 1 294 ? 41.85318 -10.88353 47.06178 1.000 62.25044 292 ALA A CA 1
ATOM 2328 C C . ALA A 1 294 ? 42.66448 -9.80342 46.37364 1.000 67.68189 292 ALA A C 1
ATOM 2329 O O . ALA A 1 294 ? 43.86243 -9.65803 46.66654 1.000 60.13785 292 ALA A O 1
ATOM 2331 N N . ARG A 1 295 ? 42.00752 -8.94703 45.59527 1.000 56.15459 293 ARG A N 1
ATOM 2332 C CA . ARG A 1 295 ? 42.71319 -7.83487 44.97900 1.000 60.17250 293 ARG A CA 1
ATOM 2333 C C . ARG A 1 295 ? 43.05059 -6.74734 45.98991 1.000 69.06516 293 ARG A C 1
ATOM 2334 O O . ARG A 1 295 ? 44.19345 -6.27897 46.04818 1.000 71.38810 293 ARG A O 1
ATOM 2342 N N . GLN A 1 296 ? 42.07213 -6.33343 46.79490 1.000 59.81708 294 GLN A N 1
ATOM 2343 C CA . GLN A 1 296 ? 42.32826 -5.33054 47.82290 1.000 57.43658 294 GLN A CA 1
ATOM 2344 C C . GLN A 1 296 ? 43.41359 -5.77211 48.80769 1.000 59.96890 294 GLN A C 1
ATOM 2345 O O . GLN A 1 296 ? 44.13403 -4.93360 49.35421 1.000 72.55726 294 GLN A O 1
ATOM 2351 N N . ASN A 1 297 ? 43.58121 -7.07608 49.01245 1.000 68.55844 295 ASN A N 1
ATOM 2352 C CA . ASN A 1 297 ? 44.64198 -7.57975 49.87511 1.000 61.08938 295 ASN A CA 1
ATOM 2353 C C . ASN A 1 297 ? 45.98293 -7.69354 49.18623 1.000 65.33849 295 ASN A C 1
ATOM 2354 O O . ASN A 1 297 ? 46.97700 -7.99149 49.85823 1.000 65.47424 295 ASN A O 1
ATOM 2359 N N . LYS A 1 298 ? 46.03441 -7.49987 47.88186 1.000 66.03569 296 LYS A N 1
ATOM 2360 C CA . LYS A 1 298 ? 47.29084 -7.55168 47.16774 1.000 67.85962 296 LYS A CA 1
ATOM 2361 C C . LYS A 1 298 ? 47.88001 -6.16284 46.99965 1.000 80.13923 296 LYS A C 1
ATOM 2362 O O . LYS A 1 298 ? 49.03555 -5.93176 47.34462 1.000 80.93509 296 LYS A O 1
ATOM 2368 N N . PRO B 1 9 ? 30.27171 25.98765 3.15547 1.000 147.09217 7 PRO B N 1
ATOM 2369 C CA . PRO B 1 9 ? 29.45830 24.85923 2.69649 1.000 142.40963 7 PRO B CA 1
ATOM 2370 C C . PRO B 1 9 ? 28.80795 24.07616 3.84047 1.000 135.54913 7 PRO B C 1
ATOM 2371 O O . PRO B 1 9 ? 29.35245 24.02118 4.94754 1.000 119.83271 7 PRO B O 1
ATOM 2375 N N . TRP B 1 10 ? 27.64518 23.47470 3.56839 1.000 132.73324 8 TRP B N 1
ATOM 2376 C CA . TRP B 1 10 ? 27.07483 22.51737 4.50837 1.000 114.06834 8 TRP B CA 1
ATOM 2377 C C . TRP B 1 10 ? 28.02164 21.35412 4.75719 1.000 108.73692 8 TRP B C 1
ATOM 2378 O O . TRP B 1 10 ? 27.87955 20.64888 5.76149 1.000 114.15568 8 TRP B O 1
ATOM 2380 N N . MET B 1 11 ? 28.98332 21.14959 3.85607 1.000 115.31425 9 MET B N 1
ATOM 2381 C CA . MET B 1 11 ? 29.98316 20.10545 4.02114 1.000 104.94012 9 MET B CA 1
ATOM 2382 C C . MET B 1 11 ? 30.82094 20.37148 5.26686 1.000 103.77300 9 MET B C 1
ATOM 2383 O O . MET B 1 11 ? 31.07854 19.46835 6.06993 1.000 92.61265 9 MET B O 1
ATOM 2388 N N . GLN B 1 12 ? 31.19540 21.63676 5.45923 1.000 100.97924 10 GLN B N 1
ATOM 2389 C CA . GLN B 1 12 ? 32.02629 22.08766 6.57244 1.000 82.40163 10 GLN B CA 1
ATOM 2390 C C . GLN B 1 12 ? 31.26917 22.11827 7.89570 1.000 89.90741 10 GLN B C 1
ATOM 2391 O O . GLN B 1 12 ? 31.82175 21.77746 8.95020 1.000 81.25133 10 GLN B O 1
ATOM 2397 N N . ASN B 1 13 ? 30.00314 22.53195 7.85688 1.000 91.75715 11 ASN B N 1
ATOM 2398 C CA . ASN B 1 13 ? 29.17491 22.52141 9.05721 1.000 84.44288 11 ASN B CA 1
ATOM 2399 C C . ASN B 1 13 ? 29.09379 21.12903 9.65194 1.000 78.21498 11 ASN B C 1
ATOM 2400 O O . ASN B 1 13 ? 29.09137 20.97281 10.87624 1.000 83.79873 11 ASN B O 1
ATOM 2405 N N . ARG B 1 14 ? 29.02796 20.10426 8.81502 1.000 74.29188 12 ARG B N 1
ATOM 2406 C CA . ARG B 1 14 ? 29.06898 18.75759 9.36225 1.000 80.38075 12 ARG B CA 1
ATOM 2407 C C . ARG B 1 14 ? 30.38755 18.49400 10.07917 1.000 70.46841 12 ARG B C 1
ATOM 2408 O O . ARG B 1 14 ? 30.41918 17.80640 11.10680 1.000 68.86303 12 ARG B O 1
ATOM 2416 N N . ARG B 1 15 ? 31.48395 19.03759 9.56798 1.000 69.91858 13 ARG B N 1
ATOM 2417 C CA . ARG B 1 15 ? 32.74097 18.91419 10.29546 1.000 80.94208 13 ARG B CA 1
ATOM 2418 C C . ARG B 1 15 ? 32.76080 19.70592 11.61135 1.000 75.67485 13 ARG B C 1
ATOM 2419 O O . ARG B 1 15 ? 33.42329 19.27738 12.56184 1.000 68.85821 13 ARG B O 1
ATOM 2427 N N . PHE B 1 16 ? 32.07243 20.85517 11.70233 1.000 78.99230 14 PHE B N 1
ATOM 2428 C CA . PHE B 1 16 ? 32.01820 21.55628 12.99060 1.000 70.01169 14 PHE B CA 1
ATOM 2429 C C . PHE B 1 16 ? 31.12990 20.89182 14.04012 1.000 67.24419 14 PHE B C 1
ATOM 2430 O O . PHE B 1 16 ? 31.51419 20.84464 15.21542 1.000 62.58456 14 PHE B O 1
ATOM 2438 N N . GLU B 1 17 ? 29.96091 20.36404 13.66933 1.000 68.49584 15 GLU B N 1
ATOM 2439 C CA . GLU B 1 17 ? 29.23894 19.52818 14.62624 1.000 59.41676 15 GLU B CA 1
ATOM 2440 C C . GLU B 1 17 ? 30.09524 18.36427 15.10005 1.000 58.14243 15 GLU B C 1
ATOM 2441 O O . GLU B 1 17 ? 30.08841 18.02740 16.28763 1.000 68.64008 15 GLU B O 1
ATOM 2447 N N . PHE B 1 18 ? 30.86238 17.75698 14.20108 1.000 62.75597 16 PHE B N 1
ATOM 2448 C CA . PHE B 1 18 ? 31.74914 16.67204 14.60889 1.000 53.86158 16 PHE B CA 1
ATOM 2449 C C . PHE B 1 18 ? 32.77673 17.15848 15.61767 1.000 67.71316 16 PHE B C 1
ATOM 2450 O O . PHE B 1 18 ? 33.03821 16.48915 16.62443 1.000 60.54227 16 PHE B O 1
ATOM 2458 N N . ILE B 1 19 ? 33.40309 18.29956 15.34959 1.000 68.06400 17 ILE B N 1
ATOM 2459 C CA . ILE B 1 19 ? 34.33157 18.86601 16.32232 1.000 57.29399 17 ILE B CA 1
ATOM 2460 C C . ILE B 1 19 ? 33.65913 18.97315 17.69416 1.000 67.13398 17 ILE B C 1
ATOM 2461 O O . ILE B 1 19 ? 34.15838 18.45413 18.69968 1.000 73.48406 17 ILE B O 1
ATOM 2466 N N . GLU B 1 20 ? 32.47630 19.58992 17.73934 1.000 63.94815 18 GLU B N 1
ATOM 2467 C CA . GLU B 1 20 ? 31.78607 19.78380 19.00844 1.000 59.14504 18 GLU B CA 1
ATOM 2468 C C . GLU B 1 20 ? 31.29462 18.48353 19.62870 1.000 58.19488 18 GLU B C 1
ATOM 2469 O O . GLU B 1 20 ? 31.25884 18.36762 20.85605 1.000 72.99274 18 GLU B O 1
ATOM 2475 N N . TRP B 1 21 ? 30.91951 17.50056 18.82045 1.000 63.07356 19 TRP B N 1
ATOM 2476 C CA . TRP B 1 21 ? 30.53918 16.20589 19.37164 1.000 51.65800 19 TRP B CA 1
ATOM 2477 C C . TRP B 1 21 ? 31.71428 15.54878 20.08550 1.000 65.04855 19 TRP B C 1
ATOM 2478 O O . TRP B 1 21 ? 31.56576 15.03143 21.20035 1.000 69.85420 19 TRP B O 1
ATOM 2489 N N . LYS B 1 22 ? 32.89816 15.59808 19.47815 1.000 56.09343 20 LYS B N 1
ATOM 2490 C CA . LYS B 1 22 ? 34.07771 15.00578 20.09132 1.000 58.04163 20 LYS B CA 1
ATOM 2491 C C . LYS B 1 22 ? 34.44014 15.73689 21.38248 1.000 68.62419 20 LYS B C 1
ATOM 2492 O O . LYS B 1 22 ? 34.71704 15.10764 22.41233 1.000 61.74897 20 LYS B O 1
ATOM 2498 N N . LEU B 1 23 ? 34.42640 17.06870 21.35237 1.000 60.94231 21 LEU B N 1
ATOM 2499 C CA . LEU B 1 23 ? 34.70633 17.82613 22.56581 1.000 55.79651 21 LEU B CA 1
ATOM 2500 C C . LEU B 1 23 ? 33.69762 17.52101 23.66236 1.000 57.67398 21 LEU B C 1
ATOM 2501 O O . LEU B 1 23 ? 34.05961 17.45020 24.84140 1.000 68.65633 21 LEU B O 1
ATOM 2506 N N . PHE B 1 24 ? 32.42706 17.39137 23.31055 1.000 53.30530 22 PHE B N 1
ATOM 2507 C CA . PHE B 1 24 ? 31.41144 17.16404 24.32687 1.000 54.39399 22 PHE B CA 1
ATOM 2508 C C . PHE B 1 24 ? 31.37115 15.73526 24.85629 1.000 56.62207 22 PHE B C 1
ATOM 2509 O O . PHE B 1 24 ? 31.51540 15.51405 26.05933 1.000 68.58599 22 PHE B O 1
ATOM 2517 N N . TRP B 1 25 ? 31.20457 14.74725 23.98606 1.000 62.48795 23 TRP B N 1
ATOM 2518 C CA . TRP B 1 25 ? 30.97736 13.39643 24.49988 1.000 58.94435 23 TRP B CA 1
ATOM 2519 C C . TRP B 1 25 ? 32.26650 12.69133 24.88692 1.000 52.36994 23 TRP B C 1
ATOM 2520 O O . TRP B 1 25 ? 32.27783 11.90620 25.83664 1.000 76.16855 23 TRP B O 1
ATOM 2531 N N . GLU B 1 26 ? 33.34687 12.92311 24.16362 1.000 57.36576 24 GLU B N 1
ATOM 2532 C CA . GLU B 1 26 ? 34.62356 12.29013 24.46643 1.000 53.42315 24 GLU B CA 1
ATOM 2533 C C . GLU B 1 26 ? 35.60587 13.19083 25.21181 1.000 52.70921 24 GLU B C 1
ATOM 2534 O O . GLU B 1 26 ? 36.63545 12.69336 25.66865 1.000 63.17091 24 GLU B O 1
ATOM 2540 N N . GLY B 1 27 ? 35.34176 14.49608 25.31118 1.000 56.14305 25 GLY B N 1
ATOM 2541 C CA . GLY B 1 27 ? 36.22711 15.44735 25.96224 1.000 56.90212 25 GLY B CA 1
ATOM 2542 C C . GLY B 1 27 ? 37.52898 15.76507 25.25304 1.000 58.85846 25 GLY B C 1
ATOM 2543 O O . GLY B 1 27 ? 38.33173 16.53502 25.78636 1.000 65.86631 25 GLY B O 1
ATOM 2544 N N . ALA B 1 28 ? 37.75086 15.25223 24.04821 1.000 70.43197 26 ALA B N 1
ATOM 2545 C CA . ALA B 1 28 ? 38.98572 15.49218 23.30792 1.000 61.06751 26 ALA B CA 1
ATOM 2546 C C . ALA B 1 28 ? 38.72007 15.29377 21.82301 1.000 76.11003 26 ALA B C 1
ATOM 2547 O O . ALA B 1 28 ? 37.81339 14.55067 21.43367 1.000 62.58596 26 ALA B O 1
ATOM 2549 N N . LEU B 1 29 ? 39.53752 15.97252 21.01350 1.000 77.87564 27 LEU B N 1
ATOM 2550 C CA . LEU B 1 29 ? 39.56053 15.88597 19.55851 1.000 59.08773 27 LEU B CA 1
ATOM 2551 C C . LEU B 1 29 ? 41.00971 15.77023 19.11284 1.000 74.15361 27 LEU B C 1
ATOM 2552 O O . LEU B 1 29 ? 41.84851 16.55673 19.55634 1.000 82.97531 27 LEU B O 1
ATOM 2557 N N . ASN B 1 30 ? 41.31107 14.78414 18.25727 1.000 74.54633 28 ASN B N 1
ATOM 2558 C CA . ASN B 1 30 ? 42.60618 14.74018 17.58177 1.000 88.09046 28 ASN B CA 1
ATOM 2559 C C . ASN B 1 30 ? 42.48961 15.35518 16.19157 1.000 97.07204 28 ASN B C 1
ATOM 2560 O O . ASN B 1 30 ? 41.41002 15.39605 15.59681 1.000 91.40322 28 ASN B O 1
ATOM 2565 N N . ARG B 1 31 ? 43.62296 15.84948 15.68034 1.000 147.11224 29 ARG B N 1
ATOM 2566 C CA . ARG B 1 31 ? 43.69624 16.28629 14.28537 1.000 140.99662 29 ARG B CA 1
ATOM 2567 C C . ARG B 1 31 ? 43.33597 15.16744 13.34085 1.000 140.05575 29 ARG B C 1
ATOM 2568 O O . ARG B 1 31 ? 42.62853 15.36373 12.34567 1.000 138.53703 29 ARG B O 1
ATOM 2576 N N . SER B 1 32 ? 43.81826 13.97665 13.66403 1.000 87.65746 30 SER B N 1
ATOM 2577 C CA . SER B 1 32 ? 43.56672 12.79351 12.86642 1.000 91.01574 30 SER B CA 1
ATOM 2578 C C . SER B 1 32 ? 42.08482 12.44507 12.81315 1.000 90.54898 30 SER B C 1
ATOM 2579 O O . SER B 1 32 ? 41.62675 11.88653 11.81213 1.000 91.04695 30 SER B O 1
ATOM 2582 N N . ASP B 1 33 ? 41.30592 12.80910 13.83886 1.000 76.55857 31 ASP B N 1
ATOM 2583 C CA . ASP B 1 33 ? 39.86737 12.55291 13.76869 1.000 79.45849 31 ASP B CA 1
ATOM 2584 C C . ASP B 1 33 ? 39.19401 13.22203 12.57222 1.000 76.21548 31 ASP B C 1
ATOM 2585 O O . ASP B 1 33 ? 38.39806 12.57830 11.88447 1.000 72.94070 31 ASP B O 1
ATOM 2590 N N . LEU B 1 34 ? 39.49405 14.48618 12.28099 1.000 71.36478 32 LEU B N 1
ATOM 2591 C CA . LEU B 1 34 ? 38.86225 15.09311 11.11038 1.000 70.61394 32 LEU B CA 1
ATOM 2592 C C . LEU B 1 34 ? 39.38797 14.45260 9.83337 1.000 74.67158 32 LEU B C 1
ATOM 2593 O O . LEU B 1 34 ? 38.62492 14.11691 8.91922 1.000 74.93432 32 LEU B O 1
ATOM 2598 N N . GLU B 1 35 ? 40.69727 14.27606 9.76262 1.000 77.10181 33 GLU B N 1
ATOM 2599 C CA . GLU B 1 35 ? 41.31502 13.68850 8.58905 1.000 66.80868 33 GLU B CA 1
ATOM 2600 C C . GLU B 1 35 ? 40.80613 12.26952 8.37193 1.000 82.96580 33 GLU B C 1
ATOM 2601 O O . GLU B 1 35 ? 40.46158 11.88885 7.24768 1.000 90.34970 33 GLU B O 1
ATOM 2607 N N . GLU B 1 36 ? 40.76886 11.45833 9.43329 1.000 73.79757 34 GLU B N 1
ATOM 2608 C CA . GLU B 1 36 ? 40.31384 10.08303 9.25971 1.000 76.93429 34 GLU B CA 1
ATOM 2609 C C . GLU B 1 36 ? 38.81095 10.00480 9.01444 1.000 71.38118 34 GLU B C 1
ATOM 2610 O O . GLU B 1 36 ? 38.35874 9.22337 8.17298 1.000 83.43776 34 GLU B O 1
ATOM 2616 N N . THR B 1 37 ? 38.01553 10.76199 9.76911 1.000 80.30114 35 THR B N 1
ATOM 2617 C CA . THR B 1 37 ? 36.56449 10.65155 9.63051 1.000 82.09249 35 THR B CA 1
ATOM 2618 C C . THR B 1 37 ? 36.05114 11.24691 8.32098 1.000 77.19167 35 THR B C 1
ATOM 2619 O O . THR B 1 37 ? 35.12413 10.70170 7.71332 1.000 72.09973 35 THR B O 1
ATOM 2623 N N . PHE B 1 38 ? 36.63402 12.35801 7.86693 1.000 69.48839 36 PHE B N 1
ATOM 2624 C CA . PHE B 1 38 ? 36.14780 13.04019 6.67408 1.000 71.40287 36 PHE B CA 1
ATOM 2625 C C . PHE B 1 38 ? 37.07542 12.94666 5.46719 1.000 78.99941 36 PHE B C 1
ATOM 2626 O O . PHE B 1 38 ? 36.75787 13.52276 4.42384 1.000 85.01123 36 PHE B O 1
ATOM 2634 N N . GLU B 1 39 ? 38.19232 12.23397 5.57140 1.000 82.04693 37 GLU B N 1
ATOM 2635 C CA . GLU B 1 39 ? 39.17075 12.11526 4.49355 1.000 71.41057 37 GLU B CA 1
ATOM 2636 C C . GLU B 1 39 ? 39.63757 13.46703 3.93990 1.000 80.29599 37 GLU B C 1
ATOM 2637 O O . GLU B 1 39 ? 39.73245 13.66595 2.72623 1.000 75.99062 37 GLU B O 1
ATOM 2643 N N . ILE B 1 40 ? 39.94813 14.40235 4.84035 1.000 71.76093 38 ILE B N 1
ATOM 2644 C CA . ILE B 1 40 ? 40.40201 15.73786 4.45918 1.000 73.99292 38 ILE B CA 1
ATOM 2645 C C . ILE B 1 40 ? 41.89720 15.83937 4.73065 1.000 75.56902 38 ILE B C 1
ATOM 2646 O O . ILE B 1 40 ? 42.46649 15.07700 5.51576 1.000 81.15062 38 ILE B O 1
ATOM 2651 N N . SER B 1 41 ? 42.54999 16.74454 4.00396 1.000 78.80258 39 SER B N 1
ATOM 2652 C CA . SER B 1 41 ? 43.97661 16.97711 4.16280 1.000 81.15699 39 SER B CA 1
ATOM 2653 C C . SER B 1 41 ? 44.26688 17.83016 5.39038 1.000 85.70766 39 SER B C 1
ATOM 2654 O O . SER B 1 41 ? 43.41835 18.58390 5.87110 1.000 86.75776 39 SER B O 1
ATOM 2657 N N . THR B 1 42 ? 45.49472 17.70092 5.89001 1.000 90.00374 40 THR B N 1
ATOM 2658 C CA . THR B 1 42 ? 45.97182 18.53801 6.99181 1.000 90.64892 40 THR B CA 1
ATOM 2659 C C . THR B 1 42 ? 45.85034 20.04104 6.74574 1.000 90.35905 40 THR B C 1
ATOM 2660 O O . THR B 1 42 ? 45.48955 20.76124 7.69014 1.000 91.96219 40 THR B O 1
ATOM 2664 N N . PRO B 1 43 ? 46.10206 20.57269 5.54206 1.000 91.65613 41 PRO B N 1
ATOM 2665 C CA . PRO B 1 43 ? 45.76392 21.98476 5.28284 1.000 90.15280 41 PRO B CA 1
ATOM 2666 C C . PRO B 1 43 ? 44.30156 22.31304 5.52698 1.000 89.90658 41 PRO B C 1
ATOM 2667 O O . PRO B 1 43 ? 43.99652 23.38211 6.06519 1.000 89.09904 41 PRO B O 1
ATOM 2671 N N . GLN B 1 44 ? 43.38352 21.45750 5.07790 1.000 93.81004 42 GLN B N 1
ATOM 2672 C CA . GLN B 1 44 ? 41.96323 21.70136 5.29981 1.000 82.87452 42 GLN B CA 1
ATOM 2673 C C . GLN B 1 44 ? 41.63159 21.65116 6.78015 1.000 90.65811 42 GLN B C 1
ATOM 2674 O O . GLN B 1 44 ? 40.88613 22.49651 7.28925 1.000 92.75704 42 GLN B O 1
ATOM 2680 N N . THR B 1 45 ? 42.21444 20.68270 7.48761 1.000 98.02020 43 THR B N 1
ATOM 2681 C CA . THR B 1 45 ? 42.06436 20.58505 8.93575 1.000 94.22682 43 THR B CA 1
ATOM 2682 C C . THR B 1 45 ? 42.49837 21.87076 9.62534 1.000 88.24449 43 THR B C 1
ATOM 2683 O O . THR B 1 45 ? 41.84385 22.32463 10.57107 1.000 86.38154 43 THR B O 1
ATOM 2687 N N . SER B 1 46 ? 43.57796 22.48852 9.14636 1.000 85.09068 44 SER B N 1
ATOM 2688 C CA . SER B 1 46 ? 44.03606 23.74246 9.73134 1.000 88.05818 44 SER B CA 1
ATOM 2689 C C . SER B 1 46 ? 43.04116 24.86387 9.49833 1.000 90.64730 44 SER B C 1
ATOM 2690 O O . SER B 1 46 ? 42.79674 25.68875 10.38605 1.000 98.15941 44 SER B O 1
ATOM 2693 N N . ILE B 1 47 ? 42.41096 24.86459 8.33339 1.000 93.91152 45 ILE B N 1
ATOM 2694 C CA . ILE B 1 47 ? 41.35005 25.81655 8.04512 1.000 89.47384 45 ILE B CA 1
ATOM 2695 C C . ILE B 1 47 ? 40.15701 25.59359 8.96158 1.000 92.01273 45 ILE B C 1
ATOM 2696 O O . ILE B 1 47 ? 39.61312 26.53962 9.54264 1.000 92.13801 45 ILE B O 1
ATOM 2701 N N . ASP B 1 48 ? 39.75047 24.33380 9.12534 1.000 93.72838 46 ASP B N 1
ATOM 2702 C CA . ASP B 1 48 ? 38.57342 24.03482 9.93220 1.000 85.28113 46 ASP B CA 1
ATOM 2703 C C . ASP B 1 48 ? 38.76850 24.34626 11.41404 1.000 86.57034 46 ASP B C 1
ATOM 2704 O O . ASP B 1 48 ? 37.89853 24.96831 12.03575 1.000 92.12691 46 ASP B O 1
ATOM 2709 N N . LEU B 1 49 ? 39.92802 23.99952 11.97888 1.000 87.63446 47 LEU B N 1
ATOM 2710 C CA . LEU B 1 49 ? 40.22052 24.34870 13.37188 1.000 85.69541 47 LEU B CA 1
ATOM 2711 C C . LEU B 1 49 ? 40.29278 25.85406 13.57305 1.000 95.59878 47 LEU B C 1
ATOM 2712 O O . LEU B 1 49 ? 39.85533 26.37673 14.60235 1.000 94.38516 47 LEU B O 1
ATOM 2717 N N . ARG B 1 50 ? 40.84231 26.56440 12.59324 1.000 101.32640 48 ARG B N 1
ATOM 2718 C CA . ARG B 1 50 ? 40.87456 28.01787 12.64303 1.000 98.21948 48 ARG B CA 1
ATOM 2719 C C . ARG B 1 50 ? 39.48598 28.63118 12.56338 1.000 106.55401 48 ARG B C 1
ATOM 2720 O O . ARG B 1 50 ? 39.13406 29.49583 13.37296 1.000 114.69109 48 ARG B O 1
ATOM 2728 N N . ARG B 1 51 ? 38.69611 28.23544 11.57502 1.000 106.10494 49 ARG B N 1
ATOM 2729 C CA . ARG B 1 51 ? 37.35960 28.79934 11.47365 1.000 110.65358 49 ARG B CA 1
ATOM 2730 C C . ARG B 1 51 ? 36.46086 28.40123 12.63905 1.000 106.95449 49 ARG B C 1
ATOM 2731 O O . ARG B 1 51 ? 35.61842 29.19939 13.06329 1.000 110.98477 49 ARG B O 1
ATOM 2739 N N . TYR B 1 52 ? 36.61723 27.18895 13.17686 1.000 97.29564 50 TYR B N 1
ATOM 2740 C CA . TYR B 1 52 ? 35.88192 26.83242 14.39016 1.000 107.86544 50 TYR B CA 1
ATOM 2741 C C . TYR B 1 52 ? 36.23940 27.72902 15.57118 1.000 114.03049 50 TYR B C 1
ATOM 2742 O O . TYR B 1 52 ? 35.34775 28.25821 16.24278 1.000 118.79595 50 TYR B O 1
ATOM 2751 N N . ARG B 1 53 ? 37.53921 27.92310 15.84005 1.000 116.11275 51 ARG B N 1
ATOM 2752 C CA . ARG B 1 53 ? 37.92397 28.83211 16.92132 1.000 109.61433 51 ARG B CA 1
ATOM 2753 C C . ARG B 1 53 ? 37.40342 30.23815 16.65081 1.000 119.80130 51 ARG B C 1
ATOM 2754 O O . ARG B 1 53 ? 37.01267 30.95081 17.57914 1.000 121.96092 51 ARG B O 1
ATOM 2762 N N . GLU B 1 54 ? 37.45190 30.68185 15.39491 1.000 120.12814 52 GLU B N 1
ATOM 2763 C CA . GLU B 1 54 ? 36.88868 31.98721 15.05946 1.000 118.26652 52 GLU B CA 1
ATOM 2764 C C . GLU B 1 54 ? 35.38401 32.05993 15.33961 1.000 111.10555 52 GLU B C 1
ATOM 2765 O O . GLU B 1 54 ? 34.87538 33.13802 15.66032 1.000 119.19144 52 GLU B O 1
ATOM 2771 N N . LEU B 1 55 ? 34.64456 30.95856 15.18646 1.000 110.05454 53 LEU B N 1
ATOM 2772 C CA . LEU B 1 55 ? 33.19131 31.01616 15.33267 1.000 112.55518 53 LEU B CA 1
ATOM 2773 C C . LEU B 1 55 ? 32.69834 30.57306 16.70643 1.000 103.69141 53 LEU B C 1
ATOM 2774 O O . LEU B 1 55 ? 31.63866 31.02941 17.15415 1.000 96.98153 53 LEU B O 1
ATOM 2779 N N . ALA B 1 56 ? 33.45078 29.69399 17.36398 1.000 113.01720 54 ALA B N 1
ATOM 2780 C CA . ALA B 1 56 ? 33.18963 29.10625 18.67459 1.000 105.56648 54 ALA B CA 1
ATOM 2781 C C . ALA B 1 56 ? 34.07083 29.70682 19.75934 1.000 106.52187 54 ALA B C 1
ATOM 2782 O O . ALA B 1 56 ? 33.90077 29.37616 20.93589 1.000 118.61766 54 ALA B O 1
ATOM 2784 N N . GLY B 1 57 ? 35.00912 30.55549 19.37451 1.000 112.73562 55 GLY B N 1
ATOM 2785 C CA . GLY B 1 57 ? 35.95371 31.16916 20.27749 1.000 110.68075 55 GLY B CA 1
ATOM 2786 C C . GLY B 1 57 ? 36.96027 30.14988 20.77891 1.000 119.33508 55 GLY B C 1
ATOM 2787 O O . GLY B 1 57 ? 36.85816 28.93815 20.56574 1.000 126.58867 55 GLY B O 1
ATOM 2788 N N . ASP B 1 58 ? 37.93844 30.67530 21.50037 1.000 132.35491 56 ASP B N 1
ATOM 2789 C CA . ASP B 1 58 ? 39.09178 29.91321 21.94173 1.000 137.09245 56 ASP B CA 1
ATOM 2790 C C . ASP B 1 58 ? 38.73303 29.18678 23.22217 1.000 136.35559 56 ASP B C 1
ATOM 2791 O O . ASP B 1 58 ? 39.40285 29.31473 24.25219 1.000 135.17232 56 ASP B O 1
ATOM 2796 N N . ASN B 1 59 ? 37.64781 28.43185 23.14419 1.000 143.65873 57 ASN B N 1
ATOM 2797 C CA . ASN B 1 59 ? 37.13181 27.63542 24.23705 1.000 128.02218 57 ASN B CA 1
ATOM 2798 C C . ASN B 1 59 ? 37.78363 26.25499 24.27865 1.000 125.05038 57 ASN B C 1
ATOM 2799 O O . ASN B 1 59 ? 37.23271 25.32699 24.88074 1.000 133.90352 57 ASN B O 1
ATOM 2804 N N . ILE B 1 60 ? 38.94538 26.11308 23.62485 1.000 107.25465 58 ILE B N 1
ATOM 2805 C CA . ILE B 1 60 ? 39.60560 24.84728 23.32153 1.000 93.55302 58 ILE B CA 1
ATOM 2806 C C . ILE B 1 60 ? 41.11022 25.07484 23.47553 1.000 97.29824 58 ILE B C 1
ATOM 2807 O O . ILE B 1 60 ? 41.61270 26.18370 23.28583 1.000 100.84750 58 ILE B O 1
ATOM 2812 N N . GLU B 1 61 ? 41.84137 24.00382 23.78990 1.000 100.61521 59 GLU B N 1
ATOM 2813 C CA . GLU B 1 61 ? 43.30370 24.05305 23.87438 1.000 102.70961 59 GLU B CA 1
ATOM 2814 C C . GLU B 1 61 ? 43.91414 22.75809 23.36254 1.000 97.27893 59 GLU B C 1
ATOM 2815 O O . GLU B 1 61 ? 43.26919 21.70993 23.36158 1.000 96.25464 59 GLU B O 1
ATOM 2821 N N . TYR B 1 62 ? 45.17167 22.84640 22.91876 1.000 94.66917 60 TYR B N 1
ATOM 2822 C CA . TYR B 1 62 ? 45.92721 21.69226 22.43837 1.000 102.80028 60 TYR B CA 1
ATOM 2823 C C . TYR B 1 62 ? 46.94392 21.11768 23.42233 1.000 90.81190 60 TYR B C 1
ATOM 2824 O O . TYR B 1 62 ? 47.87460 21.80456 23.85269 1.000 96.25083 60 TYR B O 1
ATOM 2833 N N . ASP B 1 63 ? 46.72223 19.85530 23.79136 1.000 94.23805 61 ASP B N 1
ATOM 2834 C CA . ASP B 1 63 ? 47.64195 19.02551 24.57575 1.000 113.85350 61 ASP B CA 1
ATOM 2835 C C . ASP B 1 63 ? 48.63932 18.24883 23.72036 1.000 106.08549 61 ASP B C 1
ATOM 2836 O O . ASP B 1 63 ? 48.24819 17.36935 22.94704 1.000 88.27741 61 ASP B O 1
ATOM 2841 N N . ALA B 1 64 ? 49.91424 18.61312 23.80200 1.000 110.89308 62 ALA B N 1
ATOM 2842 C CA . ALA B 1 64 ? 50.92749 17.89925 23.03200 1.000 114.02286 62 ALA B CA 1
ATOM 2843 C C . ALA B 1 64 ? 51.16757 16.47805 23.55793 1.000 113.52830 62 ALA B C 1
ATOM 2844 O O . ALA B 1 64 ? 51.63213 15.62234 22.79656 1.000 110.07828 62 ALA B O 1
ATOM 2846 N N . THR B 1 65 ? 50.85635 16.20780 24.83375 1.000 115.46466 63 THR B N 1
ATOM 2847 C CA . THR B 1 65 ? 51.06413 14.87718 25.41698 1.000 120.35048 63 THR B CA 1
ATOM 2848 C C . THR B 1 65 ? 50.10303 13.83323 24.84805 1.000 116.55788 63 THR B C 1
ATOM 2849 O O . THR B 1 65 ? 50.53000 12.76409 24.39762 1.000 127.55999 63 THR B O 1
ATOM 2853 N N . ASP B 1 66 ? 48.80589 14.11453 24.86810 1.000 117.21124 64 ASP B N 1
ATOM 2854 C CA . ASP B 1 66 ? 47.78679 13.19716 24.36701 1.000 114.59438 64 ASP B CA 1
ATOM 2855 C C . ASP B 1 66 ? 47.58537 13.33517 22.86701 1.000 115.22185 64 ASP B C 1
ATOM 2856 O O . ASP B 1 66 ? 46.89040 12.50743 22.26909 1.000 115.79716 64 ASP B O 1
ATOM 2861 N N . LYS B 1 67 ? 48.21994 14.33653 22.25652 1.000 110.93311 65 LYS B N 1
ATOM 2862 C CA . LYS B 1 67 ? 48.04257 14.71558 20.85588 1.000 103.28609 65 LYS B CA 1
ATOM 2863 C C . LYS B 1 67 ? 46.59140 15.06044 20.52651 1.000 99.17469 65 LYS B C 1
ATOM 2864 O O . LYS B 1 67 ? 46.13643 14.85468 19.40095 1.000 100.12140 65 LYS B O 1
ATOM 2870 N N . THR B 1 68 ? 45.85117 15.54003 21.52830 1.000 105.54585 66 THR B N 1
ATOM 2871 C CA . THR B 1 68 ? 44.44494 15.90347 21.42271 1.000 87.64105 66 THR B CA 1
ATOM 2872 C C . THR B 1 68 ? 44.26416 17.39171 21.70379 1.000 80.73574 66 THR B C 1
ATOM 2873 O O . THR B 1 68 ? 45.13667 18.03392 22.29064 1.000 86.13292 66 THR B O 1
ATOM 2877 N N . PHE B 1 69 ? 43.16535 17.96981 21.21437 1.000 82.29709 67 PHE B N 1
ATOM 2878 C CA . PHE B 1 69 ? 42.70756 19.26275 21.71744 1.000 80.22969 67 PHE B CA 1
ATOM 2879 C C . PHE B 1 69 ? 41.72144 18.99052 22.84719 1.000 79.25109 67 PHE B C 1
ATOM 2880 O O . PHE B 1 69 ? 40.83782 18.14390 22.69241 1.000 80.79967 67 PHE B O 1
ATOM 2888 N N . LYS B 1 70 ? 41.83619 19.71347 23.96413 1.000 86.03336 68 LYS B N 1
ATOM 2889 C CA . LYS B 1 70 ? 40.85700 19.46634 25.02063 1.000 79.95120 68 LYS B CA 1
ATOM 2890 C C . LYS B 1 70 ? 40.09997 20.76426 25.28465 1.000 73.30611 68 LYS B C 1
ATOM 2891 O O . LYS B 1 70 ? 40.69239 21.83177 25.12672 1.000 82.18071 68 LYS B O 1
ATOM 2897 N N . PRO B 1 71 ? 38.82745 20.76095 25.68681 1.000 76.35534 69 PRO B N 1
ATOM 2898 C CA . PRO B 1 71 ? 38.26280 22.04823 26.10540 1.000 81.11422 69 PRO B CA 1
ATOM 2899 C C . PRO B 1 71 ? 38.86217 22.52463 27.42757 1.000 97.45842 69 PRO B C 1
ATOM 2900 O O . PRO B 1 71 ? 38.99167 21.76437 28.39458 1.000 105.21683 69 PRO B O 1
ATOM 2904 N N . THR B 1 72 ? 39.16199 23.82676 27.46645 1.000 101.69442 70 THR B N 1
ATOM 2905 C CA . THR B 1 72 ? 39.50157 24.61958 28.64758 1.000 104.00819 70 THR B CA 1
ATOM 2906 C C . THR B 1 72 ? 38.33089 24.99706 29.56380 1.000 95.58838 70 THR B C 1
ATOM 2907 O O . THR B 1 72 ? 38.41337 24.81762 30.78106 1.000 95.76862 70 THR B O 1
ATOM 2911 N N . LYS B 1 73 ? 37.29596 25.65097 29.02813 1.000 113.76153 71 LYS B N 1
ATOM 2912 C CA . LYS B 1 73 ? 36.14706 26.02890 29.85501 1.000 89.01501 71 LYS B CA 1
ATOM 2913 C C . LYS B 1 73 ? 34.93963 25.10522 29.75925 1.000 96.04306 71 LYS B C 1
ATOM 2914 O O . LYS B 1 73 ? 35.08249 23.89623 29.56095 1.000 98.51991 71 LYS B O 1
ATOM 2920 N N . GLY B 1 74 ? 33.73447 25.68252 29.82519 1.000 109.68187 72 GLY B N 1
ATOM 2921 C CA . GLY B 1 74 ? 32.51853 24.91090 29.79874 1.000 103.85355 72 GLY B CA 1
ATOM 2922 C C . GLY B 1 74 ? 31.89543 24.87254 28.43057 1.000 120.36131 72 GLY B C 1
ATOM 2923 O O . GLY B 1 74 ? 31.62609 25.90930 27.81354 1.000 116.97718 72 GLY B O 1
ATOM 2924 N N . MET B 1 75 ? 31.68595 23.65382 27.93075 1.000 124.54196 73 MET B N 1
ATOM 2925 C CA . MET B 1 75 ? 31.23266 23.42897 26.56818 1.000 136.94421 73 MET B CA 1
ATOM 2926 C C . MET B 1 75 ? 29.92266 24.15117 26.27266 1.000 114.80946 73 MET B C 1
ATOM 2927 O O . MET B 1 75 ? 28.91744 23.95489 26.96009 1.000 119.26452 73 MET B O 1
ATOM 2932 N N . LYS B 1 76 ? 29.92628 24.94753 25.20353 1.000 98.68933 74 LYS B N 1
ATOM 2933 C CA . LYS B 1 76 ? 28.73809 25.64780 24.72606 1.000 104.38807 74 LYS B CA 1
ATOM 2934 C C . LYS B 1 76 ? 28.57604 25.26560 23.26224 1.000 103.25656 74 LYS B C 1
ATOM 2935 O O . LYS B 1 76 ? 28.97166 26.02953 22.36380 1.000 90.77332 74 LYS B O 1
ATOM 2941 N N . PRO B 1 77 ? 27.96268 24.10660 22.98558 1.000 92.34160 75 PRO B N 1
ATOM 2942 C CA . PRO B 1 77 ? 27.72056 23.71662 21.59330 1.000 91.34947 75 PRO B CA 1
ATOM 2943 C C . PRO B 1 77 ? 26.93168 24.78390 20.85969 1.000 95.68352 75 PRO B C 1
ATOM 2944 O O . PRO B 1 77 ? 25.85453 25.20156 21.29038 1.000 99.80753 75 PRO B O 1
ATOM 2948 N N . SER B 1 78 ? 27.45992 25.18175 19.71240 1.000 92.96442 76 SER B N 1
ATOM 2949 C CA . SER B 1 78 ? 26.82674 26.17363 18.87182 1.000 94.02535 76 SER B CA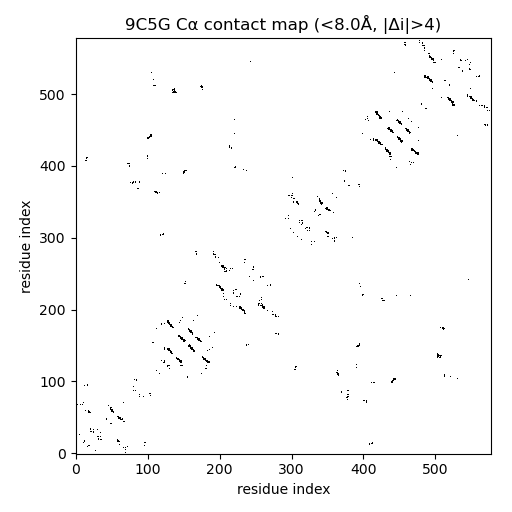 1
ATOM 2950 C C . SER B 1 78 ? 26.28938 25.59220 17.57737 1.000 96.60497 76 SER B C 1
ATOM 2951 O O . SER B 1 78 ? 25.37795 26.17667 16.98580 1.000 106.43955 76 SER B O 1
ATOM 2954 N N . PHE B 1 79 ? 26.78517 24.42899 17.16780 1.000 85.54412 77 PHE B N 1
ATOM 2955 C CA . PHE B 1 79 ? 26.38830 23.76609 15.93868 1.000 75.55058 77 PHE B CA 1
ATOM 2956 C C . PHE B 1 79 ? 25.68770 22.45088 16.19870 1.000 76.48028 77 PHE B C 1
ATOM 2957 O O . PHE B 1 79 ? 24.67007 22.15399 15.57150 1.000 74.19262 77 PHE B O 1
ATOM 2965 N N . LEU B 1 80 ? 26.18086 21.71820 17.18892 1.000 75.19569 78 LEU B N 1
ATOM 2966 C CA . LEU B 1 80 ? 25.62793 20.44489 17.61972 1.000 72.27410 78 LEU B CA 1
ATOM 2967 C C . LEU B 1 80 ? 24.47261 20.68317 18.57988 1.000 70.27552 78 LEU B C 1
ATOM 2968 O O . LEU B 1 80 ? 24.64542 21.34493 19.60539 1.000 76.04337 78 LEU B O 1
ATOM 2973 N N . LYS B 1 81 ? 23.27898 20.22602 18.19687 1.000 90.27617 79 LYS B N 1
ATOM 2974 C CA . LYS B 1 81 ? 22.18823 19.99220 19.14186 1.000 78.76489 79 LYS B CA 1
ATOM 2975 C C . LYS B 1 81 ? 22.50074 18.72131 19.91573 1.000 70.48330 79 LYS B C 1
ATOM 2976 O O . LYS B 1 81 ? 22.21451 17.60892 19.46065 1.000 71.75092 79 LYS B O 1
ATOM 2982 N N . VAL B 1 82 ? 23.07557 18.89373 21.10543 1.000 65.00116 80 VAL B N 1
ATOM 2983 C CA . VAL B 1 82 ? 23.40400 17.76537 21.97098 1.000 68.68362 80 VAL B CA 1
ATOM 2984 C C . VAL B 1 82 ? 22.14458 17.00933 22.35796 1.000 59.59718 80 VAL B C 1
ATOM 2985 O O . VAL B 1 82 ? 21.16846 17.60352 22.82717 1.000 73.36528 80 VAL B O 1
ATOM 2989 N N . SER B 1 83 ? 22.18160 15.68815 22.24564 1.000 53.71113 81 SER B N 1
ATOM 2990 C CA . SER B 1 83 ? 21.04639 14.90416 22.71833 1.000 58.03586 81 SER B CA 1
ATOM 2991 C C . SER B 1 83 ? 21.51011 13.53306 23.17566 1.000 63.20004 81 SER B C 1
ATOM 2992 O O . SER B 1 83 ? 22.05811 12.74962 22.39521 1.000 65.07863 81 SER B O 1
ATOM 2995 N N . ALA B 1 84 ? 21.30692 13.26835 24.46006 1.000 63.13491 82 ALA B N 1
ATOM 2996 C CA . ALA B 1 84 ? 21.53900 11.93970 24.99445 1.000 52.48297 82 ALA B CA 1
ATOM 2997 C C . ALA B 1 84 ? 20.59533 10.91813 24.38117 1.000 56.24158 82 ALA B C 1
ATOM 2998 O O . ALA B 1 84 ? 21.02570 9.84321 23.95471 1.000 72.21979 82 ALA B O 1
ATOM 3000 N N . ASP B 1 85 ? 19.31082 11.26215 24.27360 1.000 55.12163 83 ASP B N 1
ATOM 3001 C CA . ASP B 1 85 ? 18.34505 10.30018 23.76358 1.000 60.99104 83 ASP B CA 1
ATOM 3002 C C . ASP B 1 85 ? 18.65603 9.87745 22.34773 1.000 59.34105 83 ASP B C 1
ATOM 3003 O O . ASP B 1 85 ? 18.48649 8.70631 21.99573 1.000 62.74326 83 ASP B O 1
ATOM 3008 N N . ARG B 1 86 ? 19.10220 10.81579 21.52147 1.000 60.23371 84 ARG B N 1
ATOM 3009 C CA . ARG B 1 86 ? 19.53645 10.48256 20.16935 1.000 59.22742 84 ARG B CA 1
ATOM 3010 C C . ARG B 1 86 ? 20.75758 9.56129 20.17476 1.000 58.15914 84 ARG B C 1
ATOM 3011 O O . ARG B 1 86 ? 20.79675 8.54216 19.48020 1.000 57.47914 84 ARG B O 1
ATOM 3019 N N . LEU B 1 87 ? 21.74235 9.87639 21.00155 1.000 68.96100 85 LEU B N 1
ATOM 3020 C CA . LEU B 1 87 ? 22.93504 9.04768 21.09866 1.000 52.39025 85 LEU B CA 1
ATOM 3021 C C . LEU B 1 87 ? 22.65057 7.64179 21.62406 1.000 58.65363 85 LEU B C 1
ATOM 3022 O O . LEU B 1 87 ? 23.10810 6.65504 21.04664 1.000 63.60491 85 LEU B O 1
ATOM 3027 N N . LEU B 1 88 ? 21.94348 7.52571 22.74872 1.000 57.72445 86 LEU B N 1
ATOM 3028 C CA . LEU B 1 88 ? 21.66006 6.19857 23.29796 1.000 59.83228 86 LEU B CA 1
ATOM 3029 C C . LEU B 1 88 ? 20.85608 5.33325 22.35098 1.000 47.09436 86 LEU B C 1
ATOM 3030 O O . LEU B 1 88 ? 21.15256 4.14964 22.15150 1.000 46.15126 86 LEU B O 1
ATOM 3035 N N . LEU B 1 89 ? 19.92927 5.94976 21.65783 1.000 55.34000 87 LEU B N 1
ATOM 3036 C CA . LEU B 1 89 ? 19.16600 5.27961 20.61823 1.000 54.93075 87 LEU B CA 1
ATOM 3037 C C . LEU B 1 89 ? 20.06351 4.86470 19.45197 1.000 59.53398 87 LEU B C 1
ATOM 3038 O O . LEU B 1 89 ? 19.85150 3.81860 18.82192 1.000 61.21971 87 LEU B O 1
ATOM 3043 N N . GLN B 1 90 ? 21.01124 5.72501 19.09409 1.000 54.22759 88 GLN B N 1
ATOM 3044 C CA . GLN B 1 90 ? 21.99580 5.39714 18.06890 1.000 53.87036 88 GLN B CA 1
ATOM 3045 C C . GLN B 1 90 ? 22.85005 4.19365 18.49641 1.000 62.04077 88 GLN B C 1
ATOM 3046 O O . GLN B 1 90 ? 23.17282 3.32537 17.67599 1.000 65.38372 88 GLN B O 1
ATOM 3052 N N . LEU B 1 91 ? 23.20658 4.12334 19.78556 1.000 56.08889 89 LEU B N 1
ATOM 3053 C CA . LEU B 1 91 ? 23.93819 2.98905 20.35214 1.000 54.40193 89 LEU B CA 1
ATOM 3054 C C . LEU B 1 91 ? 23.12720 1.70398 20.26788 1.000 55.11284 89 LEU B C 1
ATOM 3055 O O . LEU B 1 91 ? 23.66699 0.62706 19.99083 1.000 58.57687 89 LEU B O 1
ATOM 3060 N N . ARG B 1 92 ? 21.83757 1.79950 20.56090 1.000 53.21305 90 ARG B N 1
ATOM 3061 C CA . ARG B 1 92 ? 20.91061 0.68392 20.38276 1.000 59.60226 90 ARG B CA 1
ATOM 3062 C C . ARG B 1 92 ? 20.89110 0.21264 18.93311 1.000 55.04178 90 ARG B C 1
ATOM 3063 O O . ARG B 1 92 ? 20.86605 -0.99352 18.66628 1.000 65.73224 90 ARG B O 1
ATOM 3071 N N . ALA B 1 93 ? 20.88840 1.14262 17.97922 1.000 53.23736 91 ALA B N 1
ATOM 3072 C CA . ALA B 1 93 ? 20.93478 0.74286 16.57514 1.000 58.94866 91 ALA B CA 1
ATOM 3073 C C . ALA B 1 93 ? 22.21700 -0.01886 16.24488 1.000 66.23921 91 ALA B C 1
ATOM 3074 O O . ALA B 1 93 ? 22.20948 -0.92851 15.40518 1.000 66.11093 91 ALA B O 1
ATOM 3076 N N . LEU B 1 94 ? 23.33410 0.36082 16.87550 1.000 62.85954 92 LEU B N 1
ATOM 3077 C CA . LEU B 1 94 ? 24.58384 -0.38322 16.73195 1.000 59.78113 92 LEU B CA 1
ATOM 3078 C C . LEU B 1 94 ? 24.51956 -1.76791 17.35093 1.000 60.87661 92 LEU B C 1
ATOM 3079 O O . LEU B 1 94 ? 24.92491 -2.75650 16.73103 1.000 66.73477 92 LEU B O 1
ATOM 3084 N N . LEU B 1 95 ? 24.01586 -1.85841 18.57286 1.000 63.39158 93 LEU B N 1
ATOM 3085 C CA . LEU B 1 95 ? 23.94769 -3.14534 19.24330 1.000 55.66866 93 LEU B CA 1
ATOM 3086 C C . LEU B 1 95 ? 23.09670 -4.13456 18.44833 1.000 58.80644 93 LEU B C 1
ATOM 3087 O O . LEU B 1 95 ? 23.40159 -5.33156 18.41544 1.000 58.27804 93 LEU B O 1
ATOM 3092 N N . THR B 1 96 ? 22.05089 -3.65862 17.77919 1.000 61.04088 94 THR B N 1
ATOM 3093 C CA . THR B 1 96 ? 21.24458 -4.53566 16.93556 1.000 67.17596 94 THR B CA 1
ATOM 3094 C C . THR B 1 96 ? 21.82499 -4.72911 15.53798 1.000 61.80222 94 THR B C 1
ATOM 3095 O O . THR B 1 96 ? 21.26849 -5.50724 14.76967 1.000 59.39192 94 THR B O 1
ATOM 3099 N N . GLY B 1 97 ? 22.92600 -4.06296 15.19669 1.000 67.77470 95 GLY B N 1
ATOM 3100 C CA . GLY B 1 97 ? 23.52063 -4.11793 13.87453 1.000 55.27335 95 GLY B CA 1
ATOM 3101 C C . GLY B 1 97 ? 22.82867 -3.32416 12.78287 1.000 62.49430 95 GLY B C 1
ATOM 3102 O O . GLY B 1 97 ? 23.29107 -3.35600 11.63921 1.000 62.68642 95 GLY B O 1
ATOM 3103 N N . ALA B 1 98 ? 21.75005 -2.60170 13.09090 1.000 68.56067 96 ALA B N 1
ATOM 3104 C CA . ALA B 1 98 ? 21.07578 -1.76537 12.09907 1.000 55.75398 96 ALA B CA 1
ATOM 3105 C C . ALA B 1 98 ? 21.90441 -0.55579 11.69549 1.000 55.30205 96 ALA B C 1
ATOM 3106 O O . ALA B 1 98 ? 21.65252 0.02144 10.63660 1.000 87.75799 96 ALA B O 1
ATOM 3108 N N . LEU B 1 99 ? 22.84837 -0.13007 12.53065 1.000 63.11222 97 LEU B N 1
ATOM 3109 C CA . LEU B 1 99 ? 23.74828 0.98410 12.24040 1.000 64.46725 97 LEU B CA 1
ATOM 3110 C C . LEU B 1 99 ? 25.20367 0.55200 12.33876 1.000 58.72681 97 LEU B C 1
ATOM 3111 O O . LEU B 1 99 ? 25.58825 -0.06686 13.34111 1.000 64.11777 97 LEU B O 1
ATOM 3116 N N . PRO B 1 100 ? 26.01275 0.72232 11.29297 1.000 78.88877 98 PRO B N 1
ATOM 3117 C CA . PRO B 1 100 ? 27.40978 0.28374 11.37975 1.000 77.74413 98 PRO B CA 1
ATOM 3118 C C . PRO B 1 100 ? 28.28066 1.17429 12.25504 1.000 67.79435 98 PRO B C 1
ATOM 3119 O O . PRO B 1 100 ? 28.07751 2.38492 12.35669 1.000 77.06292 98 PRO B O 1
ATOM 3123 N N . ARG B 1 101 ? 29.30748 0.54181 12.83705 1.000 64.87418 99 ARG B N 1
ATOM 3124 C CA . ARG B 1 101 ? 30.27299 1.19756 13.71582 1.000 62.09164 99 ARG B CA 1
ATOM 3125 C C . ARG B 1 101 ? 30.88684 2.45735 13.12084 1.000 63.52854 99 ARG B C 1
ATOM 3126 O O . ARG B 1 101 ? 31.13622 3.42961 13.83548 1.000 65.96620 99 ARG B O 1
ATOM 3134 N N . LYS B 1 102 ? 31.08746 2.47829 11.80747 1.000 82.73012 100 LYS B N 1
ATOM 3135 C CA . LYS B 1 102 ? 31.69845 3.62760 11.15634 1.000 80.37689 100 LYS B CA 1
ATOM 3136 C C . LYS B 1 102 ? 30.86978 4.89578 11.26134 1.000 80.92491 100 LYS B C 1
ATOM 3137 O O . LYS B 1 102 ? 31.40969 5.99152 11.06901 1.000 85.39160 100 LYS B O 1
ATOM 3143 N N . GLU B 1 103 ? 29.58036 4.77748 11.54615 1.000 69.63357 101 GLU B N 1
ATOM 3144 C CA . GLU B 1 103 ? 28.70048 5.92795 11.67922 1.000 60.21396 101 GLU B CA 1
ATOM 3145 C C . GLU B 1 103 ? 28.58104 6.43311 13.10850 1.000 65.48213 101 GLU B C 1
ATOM 3146 O O . GLU B 1 103 ? 27.87823 7.42395 13.34253 1.000 71.20236 101 GLU B O 1
ATOM 3152 N N . ILE B 1 104 ? 29.20580 5.75799 14.06811 1.000 61.54814 102 ILE B N 1
ATOM 3153 C CA . ILE B 1 104 ? 29.21079 6.17902 15.46579 1.000 56.35221 102 ILE B CA 1
ATOM 3154 C C . ILE B 1 104 ? 30.54824 6.86185 15.69935 1.000 59.60442 102 ILE B C 1
ATOM 3155 O O . ILE B 1 104 ? 31.60479 6.25642 15.49598 1.000 70.48049 102 ILE B O 1
ATOM 3160 N N . TRP B 1 105 ? 30.51062 8.10009 16.17189 1.000 65.92522 103 TRP B N 1
ATOM 3161 C CA . TRP B 1 105 ? 31.68981 8.96155 16.26623 1.000 61.81035 103 TRP B CA 1
ATOM 3162 C C . TRP B 1 105 ? 32.58105 8.70971 17.47891 1.000 62.23143 103 TRP B C 1
ATOM 3163 O O . TRP B 1 105 ? 33.59443 9.40279 17.62491 1.000 68.06020 103 TRP B O 1
ATOM 3174 N N . PHE B 1 106 ? 32.20449 7.83373 18.39813 1.000 52.33052 104 PHE B N 1
ATOM 3175 C CA . PHE B 1 106 ? 33.15035 7.43019 19.43057 1.000 65.99329 104 PHE B CA 1
ATOM 3176 C C . PHE B 1 106 ? 34.44199 6.89596 18.83823 1.000 61.23765 104 PHE B C 1
ATOM 3177 O O . PHE B 1 106 ? 34.43590 6.07827 17.91644 1.000 51.20477 104 PHE B O 1
ATOM 3185 N N . ARG B 1 107 ? 35.55679 7.34225 19.40062 1.000 66.69521 105 ARG B N 1
ATOM 3186 C CA . ARG B 1 107 ? 36.82308 6.69325 19.10358 1.000 68.19190 105 ARG B CA 1
ATOM 3187 C C . ARG B 1 107 ? 36.87298 5.33327 19.77353 1.000 67.52137 105 ARG B C 1
ATOM 3188 O O . ARG B 1 107 ? 37.08745 4.31094 19.11360 1.000 65.97368 105 ARG B O 1
ATOM 3196 N N . GLU B 1 108 ? 36.65942 5.30372 21.08678 1.000 71.20055 106 GLU B N 1
ATOM 3197 C CA . GLU B 1 108 ? 36.53620 4.06604 21.83917 1.000 70.79254 106 GLU B CA 1
ATOM 3198 C C . GLU B 1 108 ? 35.08893 3.90288 22.29661 1.000 75.19135 106 GLU B C 1
ATOM 3199 O O . GLU B 1 108 ? 34.56088 4.77494 22.99863 1.000 80.84615 106 GLU B O 1
ATOM 3205 N N . MET B 1 109 ? 34.47379 2.76485 21.96570 1.000 76.66881 107 MET B N 1
ATOM 3206 C CA . MET B 1 109 ? 33.10010 2.49527 22.41016 1.000 62.97762 107 MET B CA 1
ATOM 3207 C C . MET B 1 109 ? 33.08764 2.22976 23.91088 1.000 57.11855 107 MET B C 1
ATOM 3208 O O . MET B 1 109 ? 33.93646 1.48719 24.41035 1.000 61.22622 107 MET B O 1
ATOM 3213 N N . PRO B 1 110 ? 32.17851 2.82289 24.66514 1.000 60.01528 108 PRO B N 1
ATOM 3214 C CA . PRO B 1 110 ? 31.95628 2.36572 26.01446 1.000 44.50980 108 PRO B CA 1
ATOM 3215 C C . PRO B 1 110 ? 31.50737 0.91505 26.03467 1.000 53.45939 108 PRO B C 1
ATOM 3216 O O . PRO B 1 110 ? 30.71637 0.49162 25.18297 1.000 64.85635 108 PRO B O 1
ATOM 3220 N N . PRO B 1 111 ? 31.93257 0.15027 27.03948 1.000 61.69397 109 PRO B N 1
ATOM 3221 C CA . PRO B 1 111 ? 31.38836 -1.19730 27.27197 1.000 46.74040 109 PRO B CA 1
ATOM 3222 C C . PRO B 1 111 ? 29.87951 -1.15385 27.41940 1.000 46.37348 109 PRO B C 1
ATOM 3223 O O . PRO B 1 111 ? 29.33020 -0.30200 28.11077 1.000 63.50395 109 PRO B O 1
ATOM 3227 N N . MET B 1 112 ? 29.20401 -2.01886 26.67838 1.000 46.94279 110 MET B N 1
ATOM 3228 C CA . MET B 1 112 ? 27.75205 -2.02547 26.69273 1.000 51.68900 110 MET B CA 1
ATOM 3229 C C . MET B 1 112 ? 27.16027 -3.38318 26.32124 1.000 48.32081 110 MET B C 1
ATOM 3230 O O . MET B 1 112 ? 27.83629 -4.25648 25.77347 1.000 56.37626 110 MET B O 1
ATOM 3235 N N . ASP B 1 113 ? 25.90525 -3.58218 26.72724 1.000 48.85849 111 ASP B N 1
ATOM 3236 C CA . ASP B 1 113 ? 25.16209 -4.75834 26.29887 1.000 50.41107 111 ASP B CA 1
ATOM 3237 C C . ASP B 1 113 ? 23.67726 -4.44302 26.28514 1.000 57.05269 111 ASP B C 1
ATOM 3238 O O . ASP B 1 113 ? 23.23072 -3.42613 26.83063 1.000 49.68745 111 ASP B O 1
ATOM 3243 N N . MET B 1 114 ? 22.90223 -5.37274 25.70307 1.000 60.91414 112 MET B N 1
ATOM 3244 C CA . MET B 1 114 ? 21.45715 -5.22370 25.66427 1.000 60.73189 112 MET B CA 1
ATOM 3245 C C . MET B 1 114 ? 20.84040 -6.61277 25.78624 1.000 64.83486 112 MET B C 1
ATOM 3246 O O . MET B 1 114 ? 21.49582 -7.63137 25.54405 1.000 74.95585 112 MET B O 1
ATOM 3251 N N . ALA B 1 115 ? 19.59940 -6.64332 26.22024 1.000 74.37491 113 ALA B N 1
ATOM 3252 C CA . ALA B 1 115 ? 18.74156 -7.81998 26.11015 1.000 74.71764 113 ALA B CA 1
ATOM 3253 C C . ALA B 1 115 ? 18.50068 -8.44395 24.72849 1.000 76.39033 113 ALA B C 1
ATOM 3254 O O . ALA B 1 115 ? 18.13639 -7.73491 23.78006 1.000 89.69194 113 ALA B O 1
ATOM 3256 N N . PRO B 1 116 ? 18.85629 -9.71523 24.55856 1.000 72.88250 114 PRO B N 1
ATOM 3257 C CA . PRO B 1 116 ? 18.82725 -10.40574 23.25554 1.000 80.46515 114 PRO B CA 1
ATOM 3258 C C . PRO B 1 116 ? 17.44818 -10.32508 22.59176 1.000 89.63499 114 PRO B C 1
ATOM 3259 O O . PRO B 1 116 ? 16.42900 -10.47798 23.26668 1.000 91.98010 114 PRO B O 1
ATOM 3263 N N . ASP B 1 117 ? 17.38721 -10.07439 21.28141 1.000 77.12762 115 ASP B N 1
ATOM 3264 C CA . ASP B 1 117 ? 16.10541 -10.31156 20.60745 1.000 100.65469 115 ASP B CA 1
ATOM 3265 C C . ASP B 1 117 ? 15.96473 -11.78140 20.21419 1.000 95.62896 115 ASP B C 1
ATOM 3266 O O . ASP B 1 117 ? 16.77837 -12.32100 19.45818 1.000 98.26955 115 ASP B O 1
ATOM 3271 N N . ILE B 1 118 ? 14.89560 -12.41036 20.70549 1.000 85.49288 116 ILE B N 1
ATOM 3272 C CA . ILE B 1 118 ? 14.73653 -13.85613 20.59067 1.000 97.09502 116 ILE B CA 1
ATOM 3273 C C . ILE B 1 118 ? 14.16536 -14.23753 19.24286 1.000 109.09645 116 ILE B C 1
ATOM 3274 O O . ILE B 1 118 ? 14.68702 -15.12991 18.56451 1.000 112.42326 116 ILE B O 1
ATOM 3279 N N . VAL B 1 119 ? 13.09665 -13.55563 18.82547 1.000 108.48809 117 VAL B N 1
ATOM 3280 C CA . VAL B 1 119 ? 12.54704 -13.83899 17.51409 1.000 113.71247 117 VAL B CA 1
ATOM 3281 C C . VAL B 1 119 ? 13.58591 -13.45561 16.48406 1.000 112.64357 117 VAL B C 1
ATOM 3282 O O . VAL B 1 119 ? 14.22327 -12.39669 16.56667 1.000 111.64725 117 VAL B O 1
ATOM 3286 N N . ARG B 1 120 ? 13.74635 -14.32247 15.50131 1.000 99.79544 118 ARG B N 1
ATOM 3287 C CA . ARG B 1 120 ? 14.61740 -14.09642 14.36252 1.000 100.22763 118 ARG B CA 1
ATOM 3288 C C . ARG B 1 120 ? 14.23769 -15.12579 13.31010 1.000 96.67403 118 ARG B C 1
ATOM 3289 O O . ARG B 1 120 ? 13.23085 -15.83059 13.44722 1.000 98.09783 118 ARG B O 1
ATOM 3291 N N . ASN B 1 121 ? 15.06500 -15.23541 12.27522 1.000 84.96164 119 ASN B N 1
ATOM 3292 C CA . ASN B 1 121 ? 14.94640 -16.29422 11.28092 1.000 89.06478 119 ASN B CA 1
ATOM 3293 C C . ASN B 1 121 ? 13.62506 -16.17586 10.52508 1.000 93.14157 119 ASN B C 1
ATOM 3294 O O . ASN B 1 121 ? 12.88337 -17.14792 10.36424 1.000 93.89257 119 ASN B O 1
ATOM 3299 N N . VAL B 1 122 ? 13.31354 -14.95804 10.09010 1.000 90.13462 120 VAL B N 1
ATOM 3300 C CA . VAL B 1 122 ? 12.15833 -14.75041 9.22410 1.000 95.44639 120 VAL B CA 1
ATOM 3301 C C . VAL B 1 122 ? 12.55160 -15.19266 7.82731 1.000 99.40063 120 VAL B C 1
ATOM 3302 O O . VAL B 1 122 ? 13.64261 -14.85776 7.34601 1.000 98.16499 120 VAL B O 1
ATOM 3306 N N . ASP B 1 123 ? 11.66476 -15.91986 7.15293 1.000 107.72215 121 ASP B N 1
ATOM 3307 C CA . ASP B 1 123 ? 11.95811 -16.27763 5.77794 1.000 97.96414 121 ASP B CA 1
ATOM 3308 C C . ASP B 1 123 ? 11.94124 -15.02236 4.91204 1.000 91.68273 121 ASP B C 1
ATOM 3309 O O . ASP B 1 123 ? 10.93585 -14.30472 4.87961 1.000 98.04600 121 ASP B O 1
ATOM 3314 N N . PRO B 1 124 ? 13.00866 -14.75422 4.16733 1.000 88.16859 122 PRO B N 1
ATOM 3315 C CA . PRO B 1 124 ? 13.05113 -13.54181 3.33380 1.000 101.05335 122 PRO B CA 1
ATOM 3316 C C . PRO B 1 124 ? 12.01983 -13.53059 2.23230 1.000 93.16497 122 PRO B C 1
ATOM 3317 O O . PRO B 1 124 ? 11.48524 -12.47168 1.88148 1.000 111.52139 122 PRO B O 1
ATOM 3321 N N . GLU B 1 125 ? 11.72330 -14.70266 1.68604 1.000 101.28836 123 GLU B N 1
ATOM 3322 C CA . GLU B 1 125 ? 10.75400 -14.83128 0.60977 1.000 108.39219 123 GLU B CA 1
ATOM 3323 C C . GLU B 1 125 ? 9.33160 -14.58653 1.11323 1.000 104.38487 123 GLU B C 1
ATOM 3324 O O . GLU B 1 125 ? 8.51541 -13.96405 0.42215 1.000 116.46502 123 GLU B O 1
ATOM 3330 N N . CYS B 1 126 ? 9.02737 -15.07290 2.31828 1.000 96.60157 124 CYS B N 1
ATOM 3331 C CA . CYS B 1 126 ? 7.77538 -14.75156 3.00964 1.000 113.47749 124 CYS B CA 1
ATOM 3332 C C . CYS B 1 126 ? 7.58208 -13.24472 3.17090 1.000 110.61723 124 CYS B C 1
ATOM 3333 O O . CYS B 1 126 ? 6.50772 -12.71083 2.87115 1.000 115.09267 124 CYS B O 1
ATOM 3336 N N . LEU B 1 127 ? 8.59859 -12.54515 3.67940 1.000 102.73008 125 LEU B N 1
ATOM 3337 C CA . LEU B 1 127 ? 8.48382 -11.09935 3.84939 1.000 93.27413 125 LEU B CA 1
ATOM 3338 C C . LEU B 1 127 ? 8.30784 -10.40935 2.50848 1.000 110.49148 125 LEU B C 1
ATOM 3339 O O . LEU B 1 127 ? 7.51878 -9.46439 2.38183 1.000 110.26361 125 LEU B O 1
ATOM 3344 N N . ARG B 1 128 ? 9.00085 -10.90122 1.48687 1.000 103.18655 126 ARG B N 1
ATOM 3345 C CA . ARG B 1 128 ? 8.85629 -10.34745 0.15130 1.000 108.88538 126 ARG B CA 1
ATOM 3346 C C . ARG B 1 128 ? 7.41208 -10.44110 -0.31930 1.000 109.80323 126 ARG B C 1
ATOM 3347 O O . ARG B 1 128 ? 6.84412 -9.46662 -0.82888 1.000 103.24614 126 ARG B O 1
ATOM 3355 N N . LEU B 1 129 ? 6.81017 -11.61953 -0.18430 1.000 108.61631 127 LEU B N 1
ATOM 3356 C CA . LEU B 1 129 ? 5.42163 -11.77824 -0.59448 1.000 117.54219 127 LEU B CA 1
ATOM 3357 C C . LEU B 1 129 ? 4.47221 -10.95984 0.27219 1.000 115.20264 127 LEU B C 1
ATOM 3358 O O . LEU B 1 129 ? 3.51136 -10.37417 -0.23816 1.000 126.66208 127 LEU B O 1
ATOM 3363 N N . VAL B 1 130 ? 4.74596 -10.86628 1.57438 1.000 118.38661 128 VAL B N 1
ATOM 3364 C CA . VAL B 1 130 ? 3.95425 -9.99073 2.43781 1.000 121.34664 128 VAL B CA 1
ATOM 3365 C C . VAL B 1 130 ? 4.09212 -8.53343 2.01430 1.000 120.85926 128 VAL B C 1
ATOM 3366 O O . VAL B 1 130 ? 3.09701 -7.81325 1.86525 1.000 118.54513 128 VAL B O 1
ATOM 3370 N N . LEU B 1 131 ? 5.32741 -8.08266 1.79967 1.000 116.52504 129 LEU B N 1
ATOM 3371 C CA . LEU B 1 131 ? 5.55072 -6.70221 1.38546 1.000 109.26156 129 LEU B CA 1
ATOM 3372 C C . LEU B 1 131 ? 4.92242 -6.40967 0.02860 1.000 119.71514 129 LEU B C 1
ATOM 3373 O O . LEU B 1 131 ? 4.36723 -5.32489 -0.18557 1.000 114.35025 129 LEU B O 1
ATOM 3378 N N . GLU B 1 132 ? 5.00074 -7.36435 -0.90042 1.000 120.60525 130 GLU B N 1
ATOM 3379 C CA . GLU B 1 132 ? 4.32913 -7.21424 -2.18897 1.000 118.86187 130 GLU B CA 1
ATOM 3380 C C . GLU B 1 132 ? 2.81171 -7.11168 -2.05941 1.000 128.30748 130 GLU B C 1
ATOM 3381 O O . GLU B 1 132 ? 2.18561 -6.25983 -2.70298 1.000 131.05165 130 GLU B O 1
ATOM 3387 N N . ALA B 1 133 ? 2.20031 -7.96236 -1.23346 1.000 129.57964 131 ALA B N 1
ATOM 3388 C CA . ALA B 1 133 ? 0.75071 -7.90169 -1.04776 1.000 126.06599 131 ALA B CA 1
ATOM 3389 C C . ALA B 1 133 ? 0.29912 -6.57107 -0.45491 1.000 129.09202 131 ALA B C 1
ATOM 3390 O O . ALA B 1 133 ? -0.72611 -6.01958 -0.87048 1.000 122.27726 131 ALA B O 1
ATOM 3392 N N . ILE B 1 134 ? 1.03447 -6.05054 0.53093 1.000 128.10080 132 ILE B N 1
ATOM 3393 C CA . ILE B 1 134 ? 0.74168 -4.71760 1.05790 1.000 126.12168 132 ILE B CA 1
ATOM 3394 C C . ILE B 1 134 ? 0.80993 -3.66330 -0.04177 1.000 129.58648 132 ILE B C 1
ATOM 3395 O O . ILE B 1 134 ? -0.13381 -2.88826 -0.24680 1.000 122.43387 132 ILE B O 1
ATOM 3400 N N . ARG B 1 135 ? 1.93089 -3.62758 -0.76820 1.000 139.00813 133 ARG B N 1
ATOM 3401 C CA . ARG B 1 135 ? 2.15187 -2.59768 -1.78160 1.000 139.42414 133 ARG B CA 1
ATOM 3402 C C . ARG B 1 135 ? 1.12934 -2.64988 -2.91073 1.000 141.48988 133 ARG B C 1
ATOM 3403 O O . ARG B 1 135 ? 0.65746 -1.60367 -3.37078 1.000 146.86691 133 ARG B O 1
ATOM 3411 N N . LEU B 1 136 ? 0.76356 -3.84354 -3.37031 1.000 136.32241 134 LEU B N 1
ATOM 3412 C CA . LEU B 1 136 ? -0.16273 -3.93393 -4.49340 1.000 138.27826 134 LEU B CA 1
ATOM 3413 C C . LEU B 1 136 ? -1.60531 -3.98643 -4.02625 1.000 139.93553 134 LEU B C 1
ATOM 3414 O O . LEU B 1 136 ? -2.51750 -4.05206 -4.85472 1.000 149.53962 134 LEU B O 1
ATOM 3419 N N . LYS B 1 137 ? -1.81030 -3.96307 -2.71561 1.000 138.90172 135 LYS B N 1
ATOM 3420 C CA . LYS B 1 137 ? -3.10762 -4.14028 -2.07763 1.000 140.34493 135 LYS B CA 1
ATOM 3421 C C . LYS B 1 137 ? -3.84112 -5.37643 -2.58422 1.000 132.89073 135 LYS B C 1
ATOM 3422 O O . LYS B 1 137 ? -5.03329 -5.34840 -2.89045 1.000 141.23529 135 LYS B O 1
ATOM 3428 N N . ARG B 1 138 ? -3.11647 -6.48671 -2.62092 1.000 130.94519 136 ARG B N 1
ATOM 3429 C CA . ARG B 1 138 ? -3.64825 -7.75520 -3.07675 1.000 131.79480 136 ARG B CA 1
ATOM 3430 C C . ARG B 1 138 ? -3.70410 -8.69096 -1.88059 1.000 146.46416 136 ARG B C 1
ATOM 3431 O O . ARG B 1 138 ? -3.02901 -8.47975 -0.86982 1.000 155.71067 136 ARG B O 1
ATOM 3439 N N . SER B 1 139 ? -4.50078 -9.74021 -1.99775 1.000 160.17991 137 SER B N 1
ATOM 3440 C CA . SER B 1 139 ? -4.38502 -10.78691 -1.00357 1.000 160.90824 137 SER B CA 1
ATOM 3441 C C . SER B 1 139 ? -3.24169 -11.74574 -1.30251 1.000 159.48186 137 SER B C 1
ATOM 3442 O O . SER B 1 139 ? -2.62303 -11.72747 -2.36997 1.000 161.27124 137 SER B O 1
ATOM 3445 N N . VAL B 1 140 ? -2.92033 -12.53562 -0.28326 1.000 146.16205 138 VAL B N 1
ATOM 3446 C CA . VAL B 1 140 ? -2.12962 -13.74946 -0.40115 1.000 142.85135 138 VAL B CA 1
ATOM 3447 C C . VAL B 1 140 ? -2.87340 -14.81998 0.38350 1.000 149.55090 138 VAL B C 1
ATOM 3448 O O . VAL B 1 140 ? -3.47013 -14.52884 1.42595 1.000 148.23265 138 VAL B O 1
ATOM 3452 N N . GLU B 1 141 ? -2.86161 -16.04826 -0.11505 1.000 152.94729 139 GLU B N 1
ATOM 3453 C CA . GLU B 1 141 ? -3.26821 -17.19004 0.69191 1.000 155.71629 139 GLU B CA 1
ATOM 3454 C C . GLU B 1 141 ? -2.04453 -17.63926 1.49078 1.000 148.29425 139 GLU B C 1
ATOM 3455 O O . GLU B 1 141 ? -0.97115 -17.86110 0.92242 1.000 149.40136 139 GLU B O 1
ATOM 3461 N N . VAL B 1 142 ? -2.20087 -17.73397 2.81140 1.000 140.56462 140 VAL B N 1
ATOM 3462 C CA . VAL B 1 142 ? -1.13340 -18.12924 3.73078 1.000 145.06666 140 VAL B CA 1
ATOM 3463 C C . VAL B 1 142 ? -1.54107 -19.29611 4.62688 1.000 145.61332 140 VAL B C 1
ATOM 3464 O O . VAL B 1 142 ? -2.68036 -19.36250 5.10052 1.000 145.19221 140 VAL B O 1
ATOM 3468 N N . ARG B 1 143 ? -0.60290 -20.22161 4.85346 1.000 150.39310 141 ARG B N 1
ATOM 3469 C CA . ARG B 1 143 ? -0.67523 -21.14740 5.98854 1.000 162.31790 141 ARG B CA 1
ATOM 3470 C C . ARG B 1 143 ? -0.08261 -20.54896 7.26572 1.000 150.30602 141 ARG B C 1
ATOM 3471 O O . ARG B 1 143 ? 1.13707 -20.38976 7.39559 1.000 145.81975 141 ARG B O 1
ATOM 3479 N N . TYR B 1 144 ? -0.97224 -20.23472 8.20689 1.000 133.12946 142 TYR B N 1
ATOM 3480 C CA . TYR B 1 144 ? -0.68311 -19.53972 9.45199 1.000 133.02780 142 TYR B CA 1
ATOM 3481 C C . TYR B 1 144 ? -0.98541 -20.44768 10.63885 1.000 144.04732 142 TYR B C 1
ATOM 3482 O O . TYR B 1 144 ? -2.09048 -20.99317 10.73276 1.000 146.62017 142 TYR B O 1
ATOM 3491 N N . GLN B 1 145 ? -0.00768 -20.62308 11.53137 1.000 141.61613 143 GLN B N 1
ATOM 3492 C CA . GLN B 1 145 ? -0.24261 -21.26278 12.82653 1.000 143.54416 143 GLN B CA 1
ATOM 3493 C C . GLN B 1 145 ? -0.70157 -20.14829 13.75326 1.000 146.84246 143 GLN B C 1
ATOM 3494 O O . GLN B 1 145 ? 0.11448 -19.38270 14.26493 1.000 142.83874 143 GLN B O 1
ATOM 3500 N N . SER B 1 146 ? -2.00407 -20.06835 14.00414 1.000 145.19593 144 SER B N 1
ATOM 3501 C CA . SER B 1 146 ? -2.47826 -19.20973 15.07499 1.000 141.03085 144 SER B CA 1
ATOM 3502 C C . SER B 1 146 ? -2.33837 -19.90065 16.42384 1.000 148.71982 144 SER B C 1
ATOM 3503 O O . SER B 1 146 ? -2.00918 -21.08572 16.52650 1.000 148.63331 144 SER B O 1
ATOM 3506 N N . LEU B 1 147 ? -2.64943 -19.14319 17.46956 1.000 156.12210 145 LEU B N 1
ATOM 3507 C CA . LEU B 1 147 ? -2.74965 -19.65926 18.81910 1.000 155.44400 145 LEU B CA 1
ATOM 3508 C C . LEU B 1 147 ? -3.91770 -20.60845 18.98949 1.000 153.41794 145 LEU B C 1
ATOM 3509 O O . LEU B 1 147 ? -3.96257 -21.33201 19.99271 1.000 167.11719 145 LEU B O 1
ATOM 3514 N N . THR B 1 148 ? -4.85002 -20.65511 18.04217 1.000 143.28484 146 THR B N 1
ATOM 3515 C CA . THR B 1 148 ? -6.01576 -21.49080 18.26939 1.000 162.14138 146 THR B CA 1
ATOM 3516 C C . THR B 1 148 ? -6.06567 -22.68465 17.33991 1.000 167.38388 146 THR B C 1
ATOM 3517 O O . THR B 1 148 ? -6.59712 -23.73301 17.71998 1.000 162.32224 146 THR B O 1
ATOM 3521 N N . ASN B 1 149 ? -5.47390 -22.56407 16.15652 1.000 166.98824 147 ASN B N 1
ATOM 3522 C CA . ASN B 1 149 ? -5.32617 -23.65023 15.18829 1.000 165.98171 147 ASN B CA 1
ATOM 3523 C C . ASN B 1 149 ? -4.35106 -23.18713 14.11570 1.000 168.15872 147 ASN B C 1
ATOM 3524 O O . ASN B 1 149 ? -4.13436 -21.98993 13.94078 1.000 171.38146 147 ASN B O 1
ATOM 3529 N N . SER B 1 150 ? -3.76658 -24.13885 13.40346 1.000 167.18532 148 SER B N 1
ATOM 3530 C CA . SER B 1 150 ? -3.12191 -23.89535 12.10799 1.000 157.43624 148 SER B CA 1
ATOM 3531 C C . SER B 1 150 ? -4.08078 -24.14691 10.94064 1.000 157.85808 148 SER B C 1
ATOM 3532 O O . SER B 1 150 ? -4.70867 -25.21459 10.88689 1.000 160.92426 148 SER B O 1
ATOM 3535 N N . ARG B 1 151 ? -4.20053 -23.18644 10.00743 1.000 158.47970 149 ARG B N 1
ATOM 3536 C CA . ARG B 1 151 ? -5.00690 -23.41711 8.80236 1.000 158.28301 149 ARG B CA 1
ATOM 3537 C C . ARG B 1 151 ? -4.44692 -22.55164 7.69404 1.000 157.04495 149 ARG B C 1
ATOM 3538 O O . ARG B 1 151 ? -3.78017 -21.55352 7.95323 1.000 156.42335 149 ARG B O 1
ATOM 3546 N N . VAL B 1 152 ? -4.74200 -22.94981 6.45432 1.000 161.22644 150 VAL B N 1
ATOM 3547 C CA . VAL B 1 152 ? -4.51529 -22.09806 5.29050 1.000 158.57155 150 VAL B CA 1
ATOM 3548 C C . VAL B 1 152 ? -5.60203 -21.02863 5.27559 1.000 146.85300 150 VAL B C 1
ATOM 3549 O O . VAL B 1 152 ? -6.78021 -21.30186 5.52390 1.000 151.13604 150 VAL B O 1
ATOM 3553 N N . ARG B 1 153 ? -5.19354 -19.79176 4.97411 1.000 160.23202 151 ARG B N 1
ATOM 3554 C CA . ARG B 1 153 ? -6.04849 -18.60523 4.95829 1.000 154.33759 151 ARG B CA 1
ATOM 3555 C C . ARG B 1 153 ? -5.64027 -17.60661 3.88925 1.000 154.49802 151 ARG B C 1
ATOM 3556 O O . ARG B 1 153 ? -4.47343 -17.52721 3.50296 1.000 149.57117 151 ARG B O 1
ATOM 3564 N N . GLU B 1 154 ? -6.62776 -16.84666 3.42259 1.000 157.79991 152 GLU B N 1
ATOM 3565 C CA . GLU B 1 154 ? -6.40073 -15.66848 2.59698 1.000 159.89923 152 GLU B CA 1
ATOM 3566 C C . GLU B 1 154 ? -6.40201 -14.43575 3.48793 1.000 147.97442 152 GLU B C 1
ATOM 3567 O O . GLU B 1 154 ? -7.31546 -14.25960 4.29987 1.000 150.84816 152 GLU B O 1
ATOM 3573 N N . ILE B 1 155 ? -5.37491 -13.59876 3.34938 1.000 134.25828 153 ILE B N 1
ATOM 3574 C CA . ILE B 1 155 ? -5.27836 -12.35597 4.10019 1.000 133.69970 153 ILE B CA 1
ATOM 3575 C C . ILE B 1 155 ? -4.91595 -11.23230 3.14233 1.000 133.46620 153 ILE B C 1
ATOM 3576 O O . ILE B 1 155 ? -4.21138 -11.44438 2.14976 1.000 142.14976 153 ILE B O 1
ATOM 3581 N N . ALA B 1 156 ? -5.41037 -10.02374 3.43446 1.000 139.88562 154 ALA B N 1
ATOM 3582 C CA . ALA B 1 156 ? -4.99592 -8.84563 2.67654 1.000 141.66595 154 ALA B CA 1
ATOM 3583 C C . ALA B 1 156 ? -4.20575 -7.91834 3.59115 1.000 134.17179 154 ALA B C 1
ATOM 3584 O O . ALA B 1 156 ? -4.78230 -7.08066 4.30220 1.000 134.44343 154 ALA B O 1
ATOM 3586 N N . PRO B 1 157 ? -2.88417 -8.03016 3.58995 1.000 120.23594 155 PRO B N 1
ATOM 3587 C CA . PRO B 1 157 ? -2.02181 -7.13666 4.37383 1.000 135.30455 155 PRO B CA 1
ATOM 3588 C C . PRO B 1 157 ? -2.17550 -5.65172 4.05776 1.000 135.06078 155 PRO B C 1
ATOM 3589 O O . PRO B 1 157 ? -2.30573 -5.26041 2.89542 1.000 140.51876 155 PRO B O 1
ATOM 3593 N N . HIS B 1 158 ? -2.17804 -4.81353 5.10286 1.000 125.09872 156 HIS B N 1
ATOM 3594 C CA . HIS B 1 158 ? -2.11626 -3.37900 4.84388 1.000 124.79851 156 HIS B CA 1
ATOM 3595 C C . HIS B 1 158 ? -1.00435 -2.66054 5.61079 1.000 114.12811 156 HIS B C 1
ATOM 3596 O O . HIS B 1 158 ? -0.57571 -1.59462 5.15071 1.000 114.19973 156 HIS B O 1
ATOM 3603 N N . ALA B 1 159 ? -0.50534 -3.19271 6.73166 1.000 117.52977 157 ALA B N 1
ATOM 3604 C CA . ALA B 1 159 ? 0.60798 -2.54199 7.42332 1.000 104.87641 157 ALA B CA 1
ATOM 3605 C C . ALA B 1 159 ? 1.41136 -3.58661 8.19288 1.000 116.41484 157 ALA B C 1
ATOM 3606 O O . ALA B 1 159 ? 0.92893 -4.68973 8.46714 1.000 118.38713 157 ALA B O 1
ATOM 3608 N N . LEU B 1 160 ? 2.63212 -3.21054 8.58511 1.000 102.43113 158 LEU B N 1
ATOM 3609 C CA . LEU B 1 160 ? 3.43361 -3.95612 9.55004 1.000 106.75891 158 LEU B CA 1
ATOM 3610 C C . LEU B 1 160 ? 3.47180 -3.27935 10.91625 1.000 117.12045 158 LEU B C 1
ATOM 3611 O O . LEU B 1 160 ? 3.54482 -2.05227 11.00629 1.000 113.58294 158 LEU B O 1
ATOM 3616 N N . ALA B 1 161 ? 3.40103 -4.07879 11.97979 1.000 113.20282 159 ALA B N 1
ATOM 3617 C CA . ALA B 1 161 ? 3.47773 -3.56973 13.34550 1.000 109.49871 159 ALA B CA 1
ATOM 3618 C C . ALA B 1 161 ? 4.48648 -4.39660 14.14375 1.000 104.51036 159 ALA B C 1
ATOM 3619 O O . ALA B 1 161 ? 4.42699 -5.63005 14.11554 1.000 107.29912 159 ALA B O 1
ATOM 3621 N N . PHE B 1 162 ? 5.38713 -3.73024 14.87819 1.000 104.15621 160 PHE B N 1
ATOM 3622 C CA . PHE B 1 162 ? 6.33543 -4.38976 15.78349 1.000 92.71691 160 PHE B CA 1
ATOM 3623 C C . PHE B 1 162 ? 5.93749 -4.11053 17.22735 1.000 94.12728 160 PHE B C 1
ATOM 3624 O O . PHE B 1 162 ? 6.03578 -2.96828 17.68622 1.000 95.07932 160 PHE B O 1
ATOM 3632 N N . ASP B 1 163 ? 5.58246 -5.16994 17.96274 1.000 101.52388 161 ASP B N 1
ATOM 3633 C CA . ASP B 1 163 ? 5.06429 -5.06925 19.32790 1.000 106.76333 161 ASP B CA 1
ATOM 3634 C C . ASP B 1 163 ? 6.13128 -4.82331 20.38241 1.000 103.64995 161 ASP B C 1
ATOM 3635 O O . ASP B 1 163 ? 5.78799 -4.66649 21.55865 1.000 114.11019 161 ASP B O 1
ATOM 3640 N N . GLY B 1 164 ? 7.40058 -4.79874 20.01095 1.000 97.88310 162 GLY B N 1
ATOM 3641 C CA . GLY B 1 164 ? 8.47814 -4.76475 20.96775 1.000 98.24412 162 GLY B CA 1
ATOM 3642 C C . GLY B 1 164 ? 9.27936 -6.04175 21.00469 1.000 102.35134 162 GLY B C 1
ATOM 3643 O O . GLY B 1 164 ? 10.42337 -6.02771 21.48343 1.000 88.70606 162 GLY B O 1
ATOM 3644 N N . TYR B 1 165 ? 8.70439 -7.15130 20.54226 1.000 99.33636 163 TYR B N 1
ATOM 3645 C CA . TYR B 1 165 ? 9.41950 -8.41675 20.51589 1.000 93.05364 163 TYR B CA 1
ATOM 3646 C C . TYR B 1 165 ? 9.43016 -9.04375 19.13104 1.000 92.10185 163 TYR B C 1
ATOM 3647 O O . TYR B 1 165 ? 10.47212 -9.53363 18.68077 1.000 93.12105 163 TYR B O 1
ATOM 3656 N N . ARG B 1 166 ? 8.26493 -9.08592 18.47592 1.000 102.62960 164 ARG B N 1
ATOM 3657 C CA . ARG B 1 166 ? 8.00258 -9.75135 17.20104 1.000 95.69468 164 ARG B CA 1
ATOM 3658 C C . ARG B 1 166 ? 7.36174 -8.79187 16.20165 1.000 102.00008 164 ARG B C 1
ATOM 3659 O O . ARG B 1 166 ? 6.64373 -7.86277 16.58644 1.000 95.59587 164 ARG B O 1
ATOM 3667 N N . TRP B 1 167 ? 7.59548 -9.03728 14.91022 1.000 102.25359 165 TRP B N 1
ATOM 3668 C CA . TRP B 1 167 ? 6.84383 -8.32568 13.88048 1.000 103.01076 165 TRP B CA 1
ATOM 3669 C C . TRP B 1 167 ? 5.57376 -9.06774 13.48954 1.000 109.90230 165 TRP B C 1
ATOM 3670 O O . TRP B 1 167 ? 5.56027 -10.29535 13.33037 1.000 118.84126 165 TRP B O 1
ATOM 3681 N N . HIS B 1 168 ? 4.50219 -8.31412 13.34338 1.000 103.17012 166 HIS B N 1
ATOM 3682 C CA . HIS B 1 168 ? 3.25128 -8.85989 12.90064 1.000 114.02626 166 HIS B CA 1
ATOM 3683 C C . HIS B 1 168 ? 2.81769 -8.07583 11.64242 1.000 113.69775 166 HIS B C 1
ATOM 3684 O O . HIS B 1 168 ? 3.17615 -6.89713 11.47624 1.000 107.58190 166 HIS B O 1
ATOM 3691 N N . VAL B 1 169 ? 2.02268 -8.69232 10.76514 1.000 97.27363 167 VAL B N 1
ATOM 3692 C CA . VAL B 1 169 ? 1.26437 -7.98051 9.73316 1.000 114.56436 167 VAL B CA 1
ATOM 3693 C C . VAL B 1 169 ? -0.18623 -7.72762 10.12386 1.000 122.75077 167 VAL B C 1
ATOM 3694 O O . VAL B 1 169 ? -0.91766 -8.64148 10.52516 1.000 126.81132 167 VAL B O 1
ATOM 3698 N N . ARG B 1 170 ? -0.59820 -6.46051 10.00876 1.000 117.69198 168 ARG B N 1
ATOM 3699 C CA . ARG B 1 170 ? -1.99655 -6.06210 10.17128 1.000 129.39396 168 ARG B CA 1
ATOM 3700 C C . ARG B 1 170 ? -2.66578 -6.23612 8.81908 1.000 131.26635 168 ARG B C 1
ATOM 3701 O O . ARG B 1 170 ? -2.28925 -5.57949 7.83285 1.000 127.56457 168 ARG B O 1
ATOM 3709 N N . ALA B 1 171 ? -3.71927 -7.04341 8.79610 1.000 137.45135 169 ALA B N 1
ATOM 3710 C CA . ALA B 1 171 ? -4.25807 -7.46567 7.51969 1.000 131.06219 169 ALA B CA 1
ATOM 3711 C C . ALA B 1 171 ? -5.76455 -7.61613 7.63950 1.000 153.24857 169 ALA B C 1
ATOM 3712 O O . ALA B 1 171 ? -6.31976 -7.82969 8.72709 1.000 161.32596 169 ALA B O 1
ATOM 3714 N N . TRP B 1 172 ? -6.41286 -7.42531 6.50185 1.000 155.97029 170 TRP B N 1
ATOM 3715 C CA . TRP B 1 172 ? -7.75185 -7.93110 6.26136 1.000 158.55298 170 TRP B CA 1
ATOM 3716 C C . TRP B 1 172 ? -7.78795 -9.45079 6.23709 1.000 157.82792 170 TRP B C 1
ATOM 3717 O O . TRP B 1 172 ? -7.06746 -10.08793 5.46387 1.000 152.86171 170 TRP B O 1
ATOM 3728 N N . ALA B 1 173 ? -8.60433 -10.02469 7.12081 1.000 166.19334 171 ALA B N 1
ATOM 3729 C CA . ALA B 1 173 ? -8.89955 -11.45269 7.11145 1.000 164.66901 171 ALA B CA 1
ATOM 3730 C C . ALA B 1 173 ? -10.09951 -11.61804 6.19147 1.000 166.17457 171 ALA B C 1
ATOM 3731 O O . ALA B 1 173 ? -11.23538 -11.35149 6.58711 1.000 176.48664 171 ALA B O 1
ATOM 3733 N N . CYS B 1 174 ? -9.84366 -12.03905 4.95034 1.000 170.86400 172 CYS B N 1
ATOM 3734 C CA . CYS B 1 174 ? -10.90200 -12.08221 3.94527 1.000 176.06217 172 CYS B CA 1
ATOM 3735 C C . CYS B 1 174 ? -12.05634 -13.00359 4.33302 1.000 175.74027 172 CYS B C 1
ATOM 3736 O O . CYS B 1 174 ? -13.19401 -12.77249 3.90655 1.000 185.60884 172 CYS B O 1
ATOM 3739 N N . ASP B 1 175 ? -11.80441 -14.02386 5.16019 1.000 181.46869 173 ASP B N 1
ATOM 3740 C CA . ASP B 1 175 ? -12.87945 -14.91804 5.58932 1.000 183.78023 173 ASP B CA 1
ATOM 3741 C C . ASP B 1 175 ? -13.56506 -14.42821 6.86377 1.000 187.32083 173 ASP B C 1
ATOM 3742 O O . ASP B 1 175 ? -14.79570 -14.35313 6.90699 1.000 199.27344 173 ASP B O 1
ATOM 3747 N N . ARG B 1 176 ? -12.80379 -14.09498 7.91219 1.000 206.37953 174 ARG B N 1
ATOM 3748 C CA . ARG B 1 176 ? -13.44014 -13.69371 9.16768 1.000 206.67861 174 ARG B CA 1
ATOM 3749 C C . ARG B 1 176 ? -14.20265 -12.38826 9.00823 1.000 211.03382 174 ARG B C 1
ATOM 3750 O O . ARG B 1 176 ? -14.93315 -11.99301 9.92292 1.000 211.99349 174 ARG B O 1
ATOM 3758 N N . ASP B 1 177 ? -14.03604 -11.72574 7.86599 1.000 201.89952 175 ASP B N 1
ATOM 3759 C CA . ASP B 1 177 ? -14.60368 -10.42040 7.55921 1.000 197.39326 175 ASP B CA 1
ATOM 3760 C C . ASP B 1 177 ? -14.29004 -9.42595 8.67609 1.000 199.74471 175 ASP B C 1
ATOM 3761 O O . ASP B 1 177 ? -15.15141 -8.68618 9.15462 1.000 190.60350 175 ASP B O 1
ATOM 3766 N N . ASP B 1 178 ? -13.02573 -9.43121 9.09729 1.000 207.65681 176 ASP B N 1
ATOM 3767 C CA . ASP B 1 178 ? -12.47338 -8.46819 10.03989 1.000 203.84899 176 ASP B CA 1
ATOM 3768 C C . ASP B 1 178 ? -10.99592 -8.22107 9.72426 1.000 195.40227 176 ASP B C 1
ATOM 3769 O O . ASP B 1 178 ? -10.36433 -8.96242 8.96832 1.000 194.22821 176 ASP B O 1
ATOM 3774 N N . PHE B 1 179 ? -10.46027 -7.15510 10.31868 1.000 188.65625 177 PHE B N 1
ATOM 3775 C CA . PHE B 1 179 ? -9.03553 -6.82220 10.31090 1.000 180.80652 177 PHE B CA 1
ATOM 3776 C C . PHE B 1 179 ? -8.39784 -7.43992 11.55465 1.000 179.38405 177 PHE B C 1
ATOM 3777 O O . PHE B 1 179 ? -8.99136 -7.40726 12.63559 1.000 181.43554 177 PHE B O 1
ATOM 3785 N N . ARG B 1 180 ? -7.17336 -7.97467 11.41111 1.000 161.71951 178 ARG B N 1
ATOM 3786 C CA . ARG B 1 180 ? -6.45190 -8.61587 12.51713 1.000 153.47336 178 ARG B CA 1
ATOM 3787 C C . ARG B 1 180 ? -4.94074 -8.58797 12.28185 1.000 142.97783 178 ARG B C 1
ATOM 3788 O O . ARG B 1 180 ? -4.46343 -8.28346 11.18544 1.000 134.56119 178 ARG B O 1
ATOM 3796 N N . ASP B 1 181 ? -4.18949 -8.90898 13.34723 1.000 147.03402 179 ASP B N 1
ATOM 3797 C CA . ASP B 1 181 ? -2.72749 -8.97033 13.32853 1.000 138.16188 179 ASP B CA 1
ATOM 3798 C C . ASP B 1 181 ? -2.28473 -10.40273 13.08431 1.000 137.82503 179 ASP B C 1
ATOM 3799 O O . ASP B 1 181 ? -2.86451 -11.33845 13.64532 1.000 143.79354 179 ASP B O 1
ATOM 3804 N N . PHE B 1 182 ? -1.25583 -10.57411 12.24851 1.000 129.58388 180 PHE B N 1
ATOM 3805 C CA . PHE B 1 182 ? -0.69605 -11.89159 11.99004 1.000 110.93330 180 PHE B CA 1
ATOM 3806 C C . PHE B 1 182 ? 0.78844 -11.90518 12.32816 1.000 120.13379 180 PHE B C 1
ATOM 3807 O O . PHE B 1 182 ? 1.55441 -11.14228 11.73174 1.000 112.85292 180 PHE B O 1
ATOM 3815 N N . VAL B 1 183 ? 1.20230 -12.78807 13.24610 1.000 126.37122 181 VAL B N 1
ATOM 3816 C CA . VAL B 1 183 ? 2.62257 -12.89884 13.59041 1.000 107.87171 181 VAL B CA 1
ATOM 3817 C C . VAL B 1 183 ? 3.37231 -13.35471 12.34926 1.000 109.29067 181 VAL B C 1
ATOM 3818 O O . VAL B 1 183 ? 3.07486 -14.41361 11.78421 1.000 111.97363 181 VAL B O 1
ATOM 3822 N N . LEU B 1 184 ? 4.36351 -12.56593 11.93016 1.000 104.22839 182 LEU B N 1
ATOM 3823 C CA . LEU B 1 184 ? 5.08170 -12.86181 10.69256 1.000 110.20763 182 LEU B CA 1
ATOM 3824 C C . LEU B 1 184 ? 5.72486 -14.24584 10.71375 1.000 102.88897 182 LEU B C 1
ATOM 3825 O O . LEU B 1 184 ? 5.71128 -14.96524 9.71047 1.000 100.10633 182 LEU B O 1
ATOM 3830 N N . THR B 1 185 ? 6.30113 -14.62988 11.84148 1.000 106.49177 183 THR B N 1
ATOM 3831 C CA . THR B 1 185 ? 6.96862 -15.91710 11.98952 1.000 110.01680 183 THR B CA 1
ATOM 3832 C C . THR B 1 185 ? 6.01405 -17.10688 12.01518 1.000 115.00308 183 THR B C 1
ATOM 3833 O O . THR B 1 185 ? 6.47710 -18.24940 11.93148 1.000 121.43626 183 THR B O 1
ATOM 3837 N N . ARG B 1 186 ? 4.70703 -16.87766 12.08666 1.000 98.50968 184 ARG B N 1
ATOM 3838 C CA . ARG B 1 186 ? 3.72371 -17.95338 12.07553 1.000 106.09550 184 ARG B CA 1
ATOM 3839 C C . ARG B 1 186 ? 3.11958 -18.23917 10.70643 1.000 124.71051 184 ARG B C 1
ATOM 3840 O O . ARG B 1 186 ? 2.32859 -19.17936 10.58245 1.000 123.59164 184 ARG B O 1
ATOM 3848 N N . ILE B 1 187 ? 3.46180 -17.45483 9.68930 1.000 125.73322 185 ILE B N 1
ATOM 3849 C CA . ILE B 1 187 ? 3.13156 -17.75934 8.30108 1.000 119.17563 185 ILE B CA 1
ATOM 3850 C C . ILE B 1 187 ? 4.11229 -18.81624 7.79644 1.000 125.42553 185 ILE B C 1
ATOM 3851 O O . ILE B 1 187 ? 5.30278 -18.54126 7.63946 1.000 124.98315 185 ILE B O 1
ATOM 3856 N N . ASP B 1 188 ? 3.60340 -20.01093 7.48471 1.000 127.67331 186 ASP B N 1
ATOM 3857 C CA . ASP B 1 188 ? 4.44964 -21.14186 7.12246 1.000 128.51806 186 ASP B CA 1
ATOM 3858 C C . ASP B 1 188 ? 4.45105 -21.46677 5.63745 1.000 149.99894 186 ASP B C 1
ATOM 3859 O O . ASP B 1 188 ? 5.46540 -21.96298 5.12913 1.000 149.36387 186 ASP B O 1
ATOM 3864 N N . ASP B 1 189 ? 3.41084 -21.06354 4.92005 1.000 159.77522 187 ASP B N 1
ATOM 3865 C CA . ASP B 1 189 ? 3.33193 -21.14215 3.47174 1.000 153.47960 187 ASP B CA 1
ATOM 3866 C C . ASP B 1 189 ? 2.58759 -19.90349 3.02465 1.000 157.17319 187 ASP B C 1
ATOM 3867 O O . ASP B 1 189 ? 1.67143 -19.43696 3.70575 1.000 159.07155 187 ASP B O 1
ATOM 3872 N N . ILE B 1 190 ? 2.98067 -19.38068 1.87416 1.000 152.75027 188 ILE B N 1
ATOM 3873 C CA . ILE B 1 190 ? 2.37325 -18.16968 1.35149 1.000 143.98855 188 ILE B CA 1
ATOM 3874 C C . ILE B 1 190 ? 2.31877 -18.21902 -0.16341 1.000 147.90116 188 ILE B C 1
ATOM 3875 O O . ILE B 1 190 ? 3.28588 -18.62174 -0.81426 1.000 149.55630 188 ILE B O 1
ATOM 3880 N N . LYS B 1 191 ? 1.16760 -17.82421 -0.72839 1.000 161.97091 189 LYS B N 1
ATOM 3881 C CA . LYS B 1 191 ? 1.04220 -17.77542 -2.17675 1.000 160.22683 189 LYS B CA 1
ATOM 3882 C C . LYS B 1 191 ? 0.36989 -16.45988 -2.55066 1.000 162.48260 189 LYS B C 1
ATOM 3883 O O . LYS B 1 191 ? -0.55388 -16.01577 -1.86171 1.000 162.82828 189 LYS B O 1
ATOM 3889 N N . PRO B 1 192 ? 0.77993 -15.84380 -3.66039 1.000 164.91146 190 PRO B N 1
ATOM 3890 C CA . PRO B 1 192 ? 0.06439 -14.67076 -4.20302 1.000 160.72950 190 PRO B CA 1
ATOM 3891 C C . PRO B 1 192 ? -1.42384 -14.82754 -4.50957 1.000 164.13704 190 PRO B C 1
ATOM 3892 O O . PRO B 1 192 ? -1.84308 -15.77625 -5.18189 1.000 158.06092 190 PRO B O 1
ATOM 3896 N N . GLY B 1 193 ? -2.22683 -13.88089 -4.00601 1.000 166.40671 191 GLY B N 1
ATOM 3897 C CA . GLY B 1 193 ? -3.64737 -13.83779 -4.28287 1.000 163.47831 191 GLY B CA 1
ATOM 3898 C C . GLY B 1 193 ? -4.00469 -12.76454 -5.30143 1.000 181.00116 191 GLY B C 1
ATOM 3899 O O . GLY B 1 193 ? -3.15685 -12.25824 -6.04409 1.000 176.66977 191 GLY B O 1
ATOM 3900 N N . SER B 1 194 ? -5.29571 -12.41229 -5.32741 1.000 185.31620 192 SER B N 1
ATOM 3901 C CA . SER B 1 194 ? -5.91433 -11.38101 -6.16014 1.000 164.66747 192 SER B CA 1
ATOM 3902 C C . SER B 1 194 ? -5.97119 -10.02830 -5.43594 1.000 164.55757 192 SER B C 1
ATOM 3903 O O . SER B 1 194 ? -5.52777 -9.88427 -4.29478 1.000 167.96782 192 SER B O 1
ATOM 3906 N N . LEU B 1 195 ? -6.55399 -9.03230 -6.10777 1.000 153.98074 193 LEU B N 1
ATOM 3907 C CA . LEU B 1 195 ? -6.98903 -7.80177 -5.44396 1.000 146.94958 193 LEU B CA 1
ATOM 3908 C C . LEU B 1 195 ? -8.22022 -8.04812 -4.57485 1.000 149.37895 193 LEU B C 1
ATOM 3909 O O . LEU B 1 195 ? -9.21956 -8.62105 -5.02151 1.000 172.77226 193 LEU B O 1
ATOM 3914 N N . ALA B 1 196 ? -8.11716 -7.62781 -3.32313 1.000 154.07948 194 ALA B N 1
ATOM 3915 C CA . ALA B 1 196 ? -9.16585 -7.68039 -2.31481 1.000 163.75794 194 ALA B CA 1
ATOM 3916 C C . ALA B 1 196 ? -9.84687 -6.32143 -2.19668 1.000 153.36895 194 ALA B C 1
ATOM 3917 O O . ALA B 1 196 ? -9.18260 -5.28104 -2.18115 1.000 150.44421 194 ALA B O 1
ATOM 3919 N N . ASN B 1 197 ? -11.17840 -6.34058 -2.09662 1.000 161.31489 195 ASN B N 1
ATOM 3920 C CA . ASN B 1 197 ? -11.96511 -5.13529 -1.81920 1.000 171.21244 195 ASN B CA 1
ATOM 3921 C C . ASN B 1 197 ? -12.05477 -4.93684 -0.31385 1.000 165.15570 195 ASN B C 1
ATOM 3922 O O . ASN B 1 197 ? -12.88608 -5.53613 0.37040 1.000 176.18245 195 ASN B O 1
ATOM 3927 N N . TYR B 1 198 ? -11.16928 -4.07495 0.17806 1.000 154.66550 196 TYR B N 1
ATOM 3928 C CA . TYR B 1 198 ? -11.06325 -3.63682 1.55998 1.000 163.14337 196 TYR B CA 1
ATOM 3929 C C . TYR B 1 198 ? -10.48684 -2.22677 1.57461 1.000 165.89607 196 TYR B C 1
ATOM 3930 O O . TYR B 1 198 ? -9.84717 -1.78941 0.61259 1.000 160.94500 196 TYR B O 1
ATOM 3939 N N . ASP B 1 199 ? -10.72171 -1.51806 2.67935 1.000 167.81528 197 ASP B N 1
ATOM 3940 C CA . ASP B 1 199 ? -10.12791 -0.20743 2.91220 1.000 169.26656 197 ASP B CA 1
ATOM 3941 C C . ASP B 1 199 ? -9.34975 -0.25181 4.21981 1.000 165.54803 197 ASP B C 1
ATOM 3942 O O . ASP B 1 199 ? -9.94917 -0.51672 5.27675 1.000 167.42567 197 ASP B O 1
ATOM 3947 N N . PRO B 1 200 ? -8.04219 0.01234 4.21626 1.000 161.68491 198 PRO B N 1
ATOM 3948 C CA . PRO B 1 200 ? -7.30633 0.13482 5.48831 1.000 155.43353 198 PRO B CA 1
ATOM 3949 C C . PRO B 1 200 ? -7.91644 1.11746 6.47986 1.000 159.08323 198 PRO B C 1
ATOM 3950 O O . PRO B 1 200 ? -7.71285 0.97806 7.69457 1.000 154.24367 198 PRO B O 1
ATOM 3954 N N . GLU B 1 201 ? -8.65735 2.11057 5.99253 1.000 154.58301 199 GLU B N 1
ATOM 3955 C CA . GLU B 1 201 ? -9.33664 3.06650 6.85397 1.000 148.24427 199 GLU B CA 1
ATOM 3956 C C . GLU B 1 201 ? -10.53008 2.47639 7.59528 1.000 149.36113 199 GLU B C 1
ATOM 3957 O O . GLU B 1 201 ? -10.96738 3.05668 8.59533 1.000 140.64837 199 GLU B O 1
ATOM 3963 N N . ASP B 1 202 ? -11.03355 1.31617 7.16691 1.000 152.22361 200 ASP B N 1
ATOM 3964 C CA . ASP B 1 202 ? -12.06774 0.62311 7.92761 1.000 152.10388 200 ASP B CA 1
ATOM 3965 C C . ASP B 1 202 ? -11.54242 -0.04767 9.18928 1.000 148.61307 200 ASP B C 1
ATOM 3966 O O . ASP B 1 202 ? -12.34343 -0.41085 10.05686 1.000 149.47410 200 ASP B O 1
ATOM 3971 N N . ASP B 1 203 ? -10.22746 -0.20471 9.32910 1.000 145.19336 201 ASP B N 1
ATOM 3972 C CA . ASP B 1 203 ? -9.66236 -0.78587 10.54445 1.000 136.98768 201 ASP B CA 1
ATOM 3973 C C . ASP B 1 203 ? -9.52025 0.31873 11.58688 1.000 133.07286 201 ASP B C 1
ATOM 3974 O O . ASP B 1 203 ? -8.44764 0.89030 11.80551 1.000 124.35213 20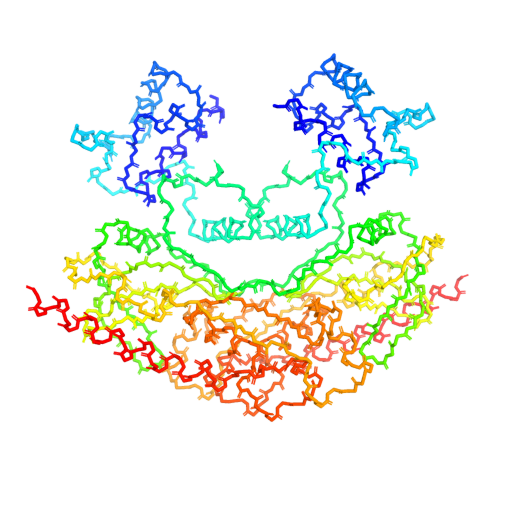1 ASP B O 1
ATOM 3979 N N . VAL B 1 204 ? -10.64499 0.63916 12.22154 1.000 134.09806 202 VAL B N 1
ATOM 3980 C CA . VAL B 1 204 ? -10.70035 1.76479 13.14423 1.000 133.43538 202 VAL B CA 1
ATOM 3981 C C . VAL B 1 204 ? -9.79915 1.49770 14.33924 1.000 124.86929 202 VAL B C 1
ATOM 3982 O O . VAL B 1 204 ? -9.27713 2.43108 14.95645 1.000 124.94722 202 VAL B O 1
ATOM 3986 N N . GLU B 1 205 ? -9.56476 0.22342 14.65305 1.000 134.86840 203 GLU B N 1
ATOM 3987 C CA . GLU B 1 205 ? -8.59354 -0.13010 15.68105 1.000 137.73484 203 GLU B CA 1
ATOM 3988 C C . GLU B 1 205 ? -7.16775 0.21659 15.26626 1.000 132.78507 203 GLU B C 1
ATOM 3989 O O . GLU B 1 205 ? -6.32038 0.46386 16.13140 1.000 140.63519 203 GLU B O 1
ATOM 3995 N N . TRP B 1 206 ? -6.88798 0.26744 13.96385 1.000 120.67424 204 TRP B N 1
ATOM 3996 C CA . TRP B 1 206 ? -5.58323 0.72685 13.49687 1.000 107.02122 204 TRP B CA 1
ATOM 3997 C C . TRP B 1 206 ? -5.52759 2.24268 13.47393 1.000 117.61384 204 TRP B C 1
ATOM 3998 O O . TRP B 1 206 ? -4.51410 2.84033 13.84784 1.000 118.55613 204 TRP B O 1
ATOM 4009 N N . THR B 1 207 ? -6.60033 2.86943 13.00621 1.000 123.08830 205 THR B N 1
ATOM 4010 C CA . THR B 1 207 ? -6.64359 4.30541 12.79374 1.000 120.29961 205 THR B CA 1
ATOM 4011 C C . THR B 1 207 ? -6.89699 5.07522 14.08054 1.000 124.38668 205 THR B C 1
ATOM 4012 O O . THR B 1 207 ? -6.57685 6.26683 14.14628 1.000 122.23616 205 THR B O 1
ATOM 4016 N N . THR B 1 208 ? -7.45414 4.43640 15.10416 1.000 128.85678 206 THR B N 1
ATOM 4017 C CA . THR B 1 208 ? -7.68670 5.14391 16.35080 1.000 126.13133 206 THR B CA 1
ATOM 4018 C C . THR B 1 208 ? -6.43847 5.14174 17.20864 1.000 121.68578 206 THR B C 1
ATOM 4019 O O . THR B 1 208 ? -5.86876 4.08745 17.50761 1.000 124.09702 206 THR B O 1
ATOM 4023 N N . VAL B 1 209 ? -6.04119 6.32892 17.62219 1.000 119.52298 207 VAL B N 1
ATOM 4024 C CA . VAL B 1 209 ? -4.97389 6.52240 18.58765 1.000 114.93196 207 VAL B CA 1
ATOM 4025 C C . VAL B 1 209 ? -5.63333 6.88682 19.90448 1.000 112.99478 207 VAL B C 1
ATOM 4026 O O . VAL B 1 209 ? -6.59141 7.67109 19.93606 1.000 104.56312 207 VAL B O 1
ATOM 4030 N N . VAL B 1 210 ? -5.13862 6.31454 20.99442 1.000 111.85177 208 VAL B N 1
ATOM 4031 C CA . VAL B 1 210 ? -5.62373 6.66837 22.31723 1.000 107.51370 208 VAL B CA 1
ATOM 4032 C C . VAL B 1 210 ? -4.42448 7.00611 23.18564 1.000 105.65448 208 VAL B C 1
ATOM 4033 O O . VAL B 1 210 ? -3.29713 6.57477 22.93246 1.000 100.88192 208 VAL B O 1
ATOM 4037 N N . THR B 1 211 ? -4.68429 7.79444 24.21835 1.000 99.00945 209 THR B N 1
ATOM 4038 C CA . THR B 1 211 ? -3.67352 8.14609 25.20127 1.000 103.15675 209 THR B CA 1
ATOM 4039 C C . THR B 1 211 ? -3.82603 7.23092 26.40672 1.000 99.09789 209 THR B C 1
ATOM 4040 O O . THR B 1 211 ? -4.89162 7.17995 27.02697 1.000 101.39299 209 THR B O 1
ATOM 4044 N N . LEU B 1 212 ? -2.76954 6.49591 26.71648 1.000 101.83071 210 LEU B N 1
ATOM 4045 C CA . LEU B 1 212 ? -2.70814 5.74736 27.95767 1.000 106.58863 210 LEU B CA 1
ATOM 4046 C C . LEU B 1 212 ? -2.33053 6.69118 29.09231 1.000 117.19941 210 LEU B C 1
ATOM 4047 O O . LEU B 1 212 ? -1.39779 7.49137 28.96062 1.000 114.43880 210 LEU B O 1
ATOM 4052 N N . ASP B 1 213 ? -3.06117 6.59906 30.20481 1.000 119.32384 211 ASP B N 1
ATOM 4053 C CA . ASP B 1 213 ? -2.73658 7.32765 31.43238 1.000 114.09159 211 ASP B CA 1
ATOM 4054 C C . ASP B 1 213 ? -2.05053 6.37816 32.40949 1.000 113.92693 211 ASP B C 1
ATOM 4055 O O . ASP B 1 213 ? -2.69036 5.69244 33.20784 1.000 116.41230 211 ASP B O 1
ATOM 4060 N N . LEU B 1 214 ? -0.72444 6.35801 32.33309 1.000 111.75247 212 LEU B N 1
ATOM 4061 C CA . LEU B 1 214 ? 0.12510 5.52196 33.17003 1.000 108.44916 212 LEU B CA 1
ATOM 4062 C C . LEU B 1 214 ? 0.50032 6.28141 34.43533 1.000 111.52972 212 LEU B C 1
ATOM 4063 O O . LEU B 1 214 ? 0.86475 7.46030 34.37662 1.000 121.39242 212 LEU B O 1
ATOM 4068 N N . ARG B 1 215 ? 0.40879 5.60939 35.57189 1.000 104.99065 213 ARG B N 1
ATOM 4069 C CA . ARG B 1 215 ? 0.75482 6.19332 36.85566 1.000 105.00054 213 ARG B CA 1
ATOM 4070 C C . ARG B 1 215 ? 1.55436 5.15398 37.61688 1.000 107.49308 213 ARG B C 1
ATOM 4071 O O . ARG B 1 215 ? 1.46664 3.95877 37.31455 1.000 111.30466 213 ARG B O 1
ATOM 4079 N N . PRO B 1 216 ? 2.31661 5.56600 38.63221 1.000 109.67722 214 PRO B N 1
ATOM 4080 C CA . PRO B 1 216 ? 2.90191 4.56898 39.52790 1.000 111.70060 214 PRO B CA 1
ATOM 4081 C C . PRO B 1 216 ? 1.82950 3.67764 40.11245 1.000 106.67841 214 PRO B C 1
ATOM 4082 O O . PRO B 1 216 ? 0.68923 4.09283 40.32355 1.000 122.56316 214 PRO B O 1
ATOM 4086 N N . HIS B 1 217 ? 2.19715 2.43427 40.33984 1.000 104.36006 215 HIS B N 1
ATOM 4087 C CA . HIS B 1 217 ? 1.28260 1.53211 40.99733 1.000 110.59132 215 HIS B CA 1
ATOM 4088 C C . HIS B 1 217 ? 0.97298 2.08116 42.38982 1.000 113.44185 215 HIS B C 1
ATOM 4089 O O . HIS B 1 217 ? 1.90062 2.46139 43.11753 1.000 121.21576 215 HIS B O 1
ATOM 4096 N N . PRO B 1 218 ? -0.29561 2.16662 42.78813 1.000 112.78175 216 PRO B N 1
ATOM 4097 C CA . PRO B 1 218 ? -0.62162 2.86489 44.04343 1.000 115.15576 216 PRO B CA 1
ATOM 4098 C C . PRO B 1 218 ? -0.04374 2.19660 45.27506 1.000 120.29016 216 PRO B C 1
ATOM 4099 O O . PRO B 1 218 ? 0.16803 2.87728 46.28624 1.000 126.24409 216 PRO B O 1
ATOM 4103 N N . GLY B 1 219 ? 0.26057 0.90038 45.20859 1.000 131.82002 217 GLY B N 1
ATOM 4104 C CA . GLY B 1 219 ? 0.88654 0.18484 46.29759 1.000 140.77930 217 GLY B CA 1
ATOM 4105 C C . GLY B 1 219 ? 2.37707 0.35916 46.44722 1.000 148.64632 217 GLY B C 1
ATOM 4106 O O . GLY B 1 219 ? 2.99391 -0.33305 47.26229 1.000 151.42770 217 GLY B O 1
ATOM 4107 N N . LEU B 1 220 ? 2.98705 1.25834 45.68529 1.000 127.89839 218 LEU B N 1
ATOM 4108 C CA . LEU B 1 220 ? 4.39513 1.53216 45.89648 1.000 127.95277 218 LEU B CA 1
ATOM 4109 C C . LEU B 1 220 ? 4.50559 2.46567 47.09433 1.000 127.20104 218 LEU B C 1
ATOM 4110 O O . LEU B 1 220 ? 3.62010 3.28987 47.34593 1.000 120.74374 218 LEU B O 1
ATOM 4115 N N . THR B 1 221 ? 5.59235 2.32893 47.84516 1.000 128.20813 219 THR B N 1
ATOM 4116 C CA . THR B 1 221 ? 5.91852 3.37803 48.79321 1.000 127.69641 219 THR B CA 1
ATOM 4117 C C . THR B 1 221 ? 6.25263 4.66958 48.06987 1.000 129.89169 219 THR B C 1
ATOM 4118 O O . THR B 1 221 ? 6.52649 4.68910 46.86668 1.000 144.97062 219 THR B O 1
ATOM 4122 N N . GLU B 1 222 ? 6.22996 5.76298 48.82906 1.000 130.14956 220 GLU B N 1
ATOM 4123 C CA . GLU B 1 222 ? 6.57981 7.04722 48.24663 1.000 132.58217 220 GLU B CA 1
ATOM 4124 C C . GLU B 1 222 ? 7.97805 6.98464 47.66773 1.000 133.69433 220 GLU B C 1
ATOM 4125 O O . GLU B 1 222 ? 8.22778 7.47648 46.56325 1.000 141.63569 220 GLU B O 1
ATOM 4131 N N . GLU B 1 223 ? 8.90698 6.38601 48.41670 1.000 127.55552 221 GLU B N 1
ATOM 4132 C CA . GLU B 1 223 ? 10.27425 6.24896 47.93691 1.000 125.42502 221 GLU B CA 1
ATOM 4133 C C . GLU B 1 223 ? 10.34325 5.35609 46.70363 1.000 115.37577 221 GLU B C 1
ATOM 4134 O O . GLU B 1 223 ? 11.09114 5.64992 45.76543 1.000 104.91063 221 GLU B O 1
ATOM 4140 N N . GLN B 1 224 ? 9.56996 4.26434 46.67966 1.000 116.81324 222 GLN B N 1
ATOM 4141 C CA . GLN B 1 224 ? 9.48841 3.45418 45.46546 1.000 122.68062 222 GLN B CA 1
ATOM 4142 C C . GLN B 1 224 ? 8.81835 4.23641 44.34523 1.000 121.94837 222 GLN B C 1
ATOM 4143 O O . GLN B 1 224 ? 9.31690 4.28159 43.21500 1.000 121.47653 222 GLN B O 1
ATOM 4149 N N . ALA B 1 225 ? 7.70521 4.89780 44.66681 1.000 114.66891 223 ALA B N 1
ATOM 4150 C CA . ALA B 1 225 ? 6.97296 5.69878 43.69166 1.000 115.15635 223 ALA B CA 1
ATOM 4151 C C . ALA B 1 225 ? 7.82196 6.82124 43.11173 1.000 113.79652 223 ALA B C 1
ATOM 4152 O O . ALA B 1 225 ? 7.74650 7.10294 41.91158 1.000 114.84537 223 ALA B O 1
ATOM 4154 N N . LEU B 1 226 ? 8.63798 7.47073 43.94187 1.000 108.22483 224 LEU B N 1
ATOM 4155 C CA . LEU B 1 226 ? 9.54914 8.49343 43.43452 1.000 109.63419 224 LEU B CA 1
ATOM 4156 C C . LEU B 1 226 ? 10.54899 7.94258 42.42124 1.000 105.08622 224 LEU B C 1
ATOM 4157 O O . LEU B 1 226 ? 10.84734 8.60447 41.42110 1.000 109.60627 224 LEU B O 1
ATOM 4162 N N . ALA B 1 227 ? 11.10266 6.75497 42.67051 1.000 119.98353 225 ALA B N 1
ATOM 4163 C CA . ALA B 1 227 ? 11.99751 6.13550 41.69208 1.000 121.93744 225 ALA B CA 1
ATOM 4164 C C . ALA B 1 227 ? 11.29130 5.78470 40.38294 1.000 119.16147 225 ALA B C 1
ATOM 4165 O O . ALA B 1 227 ? 11.82100 6.04235 39.29619 1.000 127.00363 225 ALA B O 1
ATOM 4167 N N . ILE B 1 228 ? 10.08481 5.22093 40.46709 1.000 113.97566 226 ILE B N 1
ATOM 4168 C CA . ILE B 1 228 ? 9.30502 4.89936 39.27314 1.000 104.98796 226 ILE B CA 1
ATOM 4169 C C . ILE B 1 228 ? 8.90209 6.15773 38.51657 1.000 107.87739 226 ILE B C 1
ATOM 4170 O O . ILE B 1 228 ? 8.91090 6.18663 37.28271 1.000 116.72676 226 ILE B O 1
ATOM 4175 N N . GLN B 1 229 ? 8.51409 7.20453 39.23223 1.000 107.62061 227 GLN B N 1
ATOM 4176 C CA . GLN B 1 229 ? 8.20166 8.46496 38.57191 1.000 111.39884 227 GLN B CA 1
ATOM 4177 C C . GLN B 1 229 ? 9.40328 9.01367 37.81368 1.000 118.74321 227 GLN B C 1
ATOM 4178 O O . GLN B 1 229 ? 9.25797 9.56490 36.71560 1.000 122.00787 227 GLN B O 1
ATOM 4184 N N . ARG B 1 230 ? 10.59661 8.89903 38.39958 1.000 134.07538 228 ARG B N 1
ATOM 4185 C CA . ARG B 1 230 ? 11.81539 9.31386 37.71063 1.000 135.07033 228 ARG B CA 1
ATOM 4186 C C . ARG B 1 230 ? 12.19494 8.43241 36.51556 1.000 136.55542 228 ARG B C 1
ATOM 4187 O O . ARG B 1 230 ? 12.52605 8.95573 35.44594 1.000 132.01741 228 ARG B O 1
ATOM 4195 N N . ASP B 1 231 ? 12.14620 7.09737 36.66187 1.000 127.70752 229 ASP B N 1
ATOM 4196 C CA . ASP B 1 231 ? 12.52223 6.22611 35.54098 1.000 127.36861 229 ASP B CA 1
ATOM 4197 C C . ASP B 1 231 ? 11.67801 6.50121 34.29957 1.000 132.90535 229 ASP B C 1
ATOM 4198 O O . ASP B 1 231 ? 12.21111 6.53001 33.18494 1.000 128.17551 229 ASP B O 1
ATOM 4203 N N . TYR B 1 232 ? 10.37232 6.71754 34.45086 1.000 122.11944 230 TYR B N 1
ATOM 4204 C CA . TYR B 1 232 ? 9.49338 6.80437 33.29023 1.000 118.19473 230 TYR B CA 1
ATOM 4205 C C . TYR B 1 232 ? 9.07811 8.23662 33.01204 1.000 118.18133 230 TYR B C 1
ATOM 4206 O O . TYR B 1 232 ? 8.05902 8.46779 32.35192 1.000 111.64212 230 TYR B O 1
ATOM 4215 N N . SER B 1 233 ? 9.83629 9.19621 33.54410 1.000 114.49883 231 SER B N 1
ATOM 4216 C CA . SER B 1 233 ? 9.62712 10.60611 33.25583 1.000 106.85053 231 SER B CA 1
ATOM 4217 C C . SER B 1 233 ? 8.17715 11.02676 33.40183 1.000 120.85529 231 SER B C 1
ATOM 4218 O O . SER B 1 233 ? 7.59741 11.65529 32.51429 1.000 127.56947 231 SER B O 1
ATOM 4221 N N . MET B 1 234 ? 7.57710 10.66674 34.52540 1.000 126.20654 232 MET B N 1
ATOM 4222 C CA . MET B 1 234 ? 6.21499 11.10125 34.75345 1.000 121.32576 232 MET B CA 1
ATOM 4223 C C . MET B 1 234 ? 6.21475 12.55469 35.15014 1.000 126.95227 232 MET B C 1
ATOM 4224 O O . MET B 1 234 ? 7.10321 13.03263 35.85705 1.000 135.44103 232 MET B O 1
ATOM 4229 N N . SER B 1 235 ? 5.21001 13.25036 34.65136 1.000 143.71001 233 SER B N 1
ATOM 4230 C CA . SER B 1 235 ? 4.92518 14.62244 35.00233 1.000 150.33422 233 SER B CA 1
ATOM 4231 C C . SER B 1 235 ? 3.59815 14.65906 35.73282 1.000 150.07418 233 SER B C 1
ATOM 4232 O O . SER B 1 235 ? 2.62640 14.01852 35.32068 1.000 152.44675 233 SER B O 1
ATOM 4235 N N . ASP B 1 236 ? 3.58067 15.42502 36.81598 1.000 156.47244 234 ASP B N 1
ATOM 4236 C CA . ASP B 1 236 ? 2.42879 15.55141 37.69431 1.000 168.36689 234 ASP B CA 1
ATOM 4237 C C . ASP B 1 236 ? 1.93597 14.18072 38.15008 1.000 159.49940 234 ASP B C 1
ATOM 4238 O O . ASP B 1 236 ? 0.73145 13.92864 38.23409 1.000 160.80347 234 ASP B O 1
ATOM 4243 N N . GLY B 1 237 ? 2.87820 13.28149 38.45759 1.000 151.60584 235 GLY B N 1
ATOM 4244 C CA . GLY B 1 237 ? 2.46457 11.98630 38.96737 1.000 152.93166 235 GLY B CA 1
ATOM 4245 C C . GLY B 1 237 ? 1.85706 11.04578 37.95338 1.000 149.38621 235 GLY B C 1
ATOM 4246 O O . GLY B 1 237 ? 1.34272 9.99118 38.33761 1.000 141.94010 235 GLY B O 1
ATOM 4247 N N . MET B 1 238 ? 1.88611 11.39330 36.67285 1.000 149.49636 236 MET B N 1
ATOM 4248 C CA . MET B 1 238 ? 1.30955 10.56630 35.62537 1.000 138.06915 236 MET B CA 1
ATOM 4249 C C . MET B 1 238 ? 2.18503 10.59434 34.37724 1.000 128.80967 236 MET B C 1
ATOM 4250 O O . MET B 1 238 ? 3.05480 11.45367 34.22262 1.000 130.39012 236 MET B O 1
ATOM 4255 N N . ARG B 1 239 ? 1.93131 9.65075 33.46474 1.000 125.69988 237 ARG B N 1
ATOM 4256 C CA . ARG B 1 239 ? 2.50558 9.68910 32.12044 1.000 122.60099 237 ARG B CA 1
ATOM 4257 C C . ARG B 1 239 ? 1.47558 9.37906 31.04711 1.000 118.05528 237 ARG B C 1
ATOM 4258 O O . ARG B 1 239 ? 0.82373 8.33080 31.08333 1.000 119.88046 237 ARG B O 1
ATOM 4266 N N . LYS B 1 240 ? 1.33935 10.30035 30.09425 1.000 119.34366 238 LYS B N 1
ATOM 4267 C CA . LYS B 1 240 ? 0.52165 10.11956 28.90255 1.000 118.22628 238 LYS B CA 1
ATOM 4268 C C . LYS B 1 240 ? 1.31670 9.60649 27.69949 1.000 111.24423 238 LYS B C 1
ATOM 4269 O O . LYS B 1 240 ? 2.37715 10.15229 27.38141 1.000 117.57619 238 LYS B O 1
ATOM 4275 N N . ILE B 1 241 ? 0.82147 8.55489 27.04149 1.000 106.50904 239 ILE B N 1
ATOM 4276 C CA . ILE B 1 241 ? 1.46727 7.97623 25.85638 1.000 110.12553 239 ILE B CA 1
ATOM 4277 C C . ILE B 1 241 ? 0.39855 7.66535 24.81159 1.000 111.88845 239 ILE B C 1
ATOM 4278 O O . ILE B 1 241 ? -0.51330 6.87413 25.07840 1.000 109.47647 239 ILE B O 1
ATOM 4283 N N . ASP B 1 242 ? 0.52283 8.25171 23.61883 1.000 101.41781 240 ASP B N 1
ATOM 4284 C CA . ASP B 1 242 ? -0.37746 7.93733 22.51032 1.000 110.65596 240 ASP B CA 1
ATOM 4285 C C . ASP B 1 242 ? -0.00691 6.64432 21.77672 1.000 108.58711 240 ASP B C 1
ATOM 4286 O O . ASP B 1 242 ? 1.16408 6.40606 21.46381 1.000 109.04172 240 ASP B O 1
ATOM 4291 N N . VAL B 1 243 ? -1.01466 5.79679 21.53595 1.000 102.24858 241 VAL B N 1
ATOM 4292 C CA . VAL B 1 243 ? -0.83183 4.47823 20.93351 1.000 95.34455 241 VAL B CA 1
ATOM 4293 C C . VAL B 1 243 ? -2.09385 4.11078 20.15487 1.000 102.93122 241 VAL B C 1
ATOM 4294 O O . VAL B 1 243 ? -3.20352 4.50163 20.52300 1.000 114.19914 241 VAL B O 1
ATOM 4298 N N . ARG B 1 244 ? -1.91913 3.38717 19.04756 1.000 113.44186 242 ARG B N 1
ATOM 4299 C CA . ARG B 1 244 ? -3.05129 2.76075 18.36927 1.000 111.85049 242 ARG B CA 1
ATOM 4300 C C . ARG B 1 244 ? -3.74828 1.73988 19.26317 1.000 112.00090 242 ARG B C 1
ATOM 4301 O O . ARG B 1 244 ? -3.09891 1.00218 20.00745 1.000 115.40210 242 ARG B O 1
ATOM 4309 N N . LEU B 1 245 ? -5.08257 1.68707 19.17507 1.000 114.37995 243 LEU B N 1
ATOM 4310 C CA . LEU B 1 245 ? -5.84144 0.70247 19.94823 1.000 117.92690 243 LEU B CA 1
ATOM 4311 C C . LEU B 1 245 ? -5.38981 -0.72740 19.67497 1.000 116.02292 243 LEU B C 1
ATOM 4312 O O . LEU B 1 245 ? -5.28425 -1.54419 20.59811 1.000 117.51624 243 LEU B O 1
ATOM 4317 N N . SER B 1 246 ? -5.11366 -1.04404 18.41059 1.000 117.03679 244 SER B N 1
ATOM 4318 C CA . SER B 1 246 ? -4.53851 -2.33957 18.06337 1.000 127.95012 244 SER B CA 1
ATOM 4319 C C . SER B 1 246 ? -3.23322 -2.59557 18.80007 1.000 125.20628 244 SER B C 1
ATOM 4320 O O . SER B 1 246 ? -2.99607 -3.70039 19.30200 1.000 125.42931 244 SER B O 1
ATOM 4323 N N . MET B 1 247 ? -2.39097 -1.57262 18.89732 1.000 129.45025 245 MET B N 1
ATOM 4324 C CA . MET B 1 247 ? -1.10610 -1.68870 19.56913 1.000 131.30337 245 MET B CA 1
ATOM 4325 C C . MET B 1 247 ? -1.22360 -1.58871 21.08457 1.000 131.98316 245 MET B C 1
ATOM 4326 O O . MET B 1 247 ? -0.37747 -2.12508 21.80784 1.000 128.43844 245 MET B O 1
ATOM 4331 N N . ALA B 1 248 ? -2.27308 -0.93145 21.57094 1.000 120.88386 246 ALA B N 1
ATOM 4332 C CA . ALA B 1 248 ? -2.50488 -0.81070 23.00599 1.000 109.19358 246 ALA B CA 1
ATOM 4333 C C . ALA B 1 248 ? -2.62730 -2.16362 23.69698 1.000 103.53781 246 ALA B C 1
ATOM 4334 O O . ALA B 1 248 ? -2.12685 -2.33823 24.81224 1.000 105.02866 246 ALA B O 1
ATOM 4336 N N . TYR B 1 249 ? -3.29305 -3.12798 23.06794 1.000 107.29649 247 TYR B N 1
ATOM 4337 C CA . TYR B 1 249 ? -3.35873 -4.46824 23.64224 1.000 103.58254 247 TYR B CA 1
ATOM 4338 C C . TYR B 1 249 ? -1.96893 -5.03237 23.91113 1.000 106.59366 247 TYR B C 1
ATOM 4339 O O . TYR B 1 249 ? -1.68552 -5.52737 25.00884 1.000 99.85359 247 TYR B O 1
ATOM 4348 N N . TYR B 1 250 ? -1.09878 -4.99710 22.90319 1.000 109.34029 248 TYR B N 1
ATOM 4349 C CA . TYR B 1 250 ? 0.25214 -5.51947 23.07198 1.000 102.36769 248 TYR B CA 1
ATOM 4350 C C . TYR B 1 250 ? 1.01410 -4.76518 24.14140 1.000 102.25999 248 TYR B C 1
ATOM 4351 O O . TYR B 1 250 ? 1.74163 -5.36069 24.94497 1.000 101.96844 248 TYR B O 1
ATOM 4360 N N . PHE B 1 251 ? 0.84473 -3.44986 24.17238 1.000 99.27274 249 PHE B N 1
ATOM 4361 C CA . PHE B 1 251 ? 1.49700 -2.64302 25.18870 1.000 99.59908 249 PHE B CA 1
ATOM 4362 C C . PHE B 1 251 ? 1.01683 -3.02561 26.58661 1.000 97.99881 249 PHE B C 1
ATOM 4363 O O . PHE B 1 251 ? 1.82241 -3.15335 27.51443 1.000 106.66668 249 PHE B O 1
ATOM 4371 N N . ILE B 1 252 ? -0.30011 -3.17534 26.76350 1.000 95.61245 250 ILE B N 1
ATOM 4372 C CA . ILE B 1 252 ? -0.84920 -3.59954 28.05424 1.000 98.86858 250 ILE B CA 1
ATOM 4373 C C . ILE B 1 252 ? -0.24800 -4.92876 28.49457 1.000 108.04021 250 ILE B C 1
ATOM 4374 O O . ILE B 1 252 ? 0.22794 -5.07048 29.62836 1.000 114.99385 250 ILE B O 1
ATOM 4379 N N . MET B 1 253 ? -0.26739 -5.92460 27.60776 1.000 109.16104 251 MET B N 1
ATOM 4380 C CA . MET B 1 253 ? 0.26557 -7.23744 27.95920 1.000 111.83110 251 MET B CA 1
ATOM 4381 C C . MET B 1 253 ? 1.75302 -7.17614 28.23619 1.000 105.91123 251 MET B C 1
ATOM 4382 O O . MET B 1 253 ? 2.24861 -7.83349 29.15907 1.000 105.29891 251 MET B O 1
ATOM 4387 N N . ARG B 1 254 ? 2.48788 -6.42904 27.42444 1.000 119.53914 252 ARG B N 1
ATOM 4388 C CA . ARG B 1 254 ? 3.92148 -6.35696 27.62856 1.000 123.98870 252 ARG B CA 1
ATOM 4389 C C . ARG B 1 254 ? 4.22857 -5.74833 28.99100 1.000 125.93358 252 ARG B C 1
ATOM 4390 O O . ARG B 1 254 ? 5.13436 -6.20955 29.69412 1.000 122.06532 252 ARG B O 1
ATOM 4398 N N . MET B 1 255 ? 3.47503 -4.72984 29.39114 1.000 111.32847 253 MET B N 1
ATOM 4399 C CA . MET B 1 255 ? 3.69221 -4.07493 30.67000 1.000 92.79756 253 MET B CA 1
ATOM 4400 C C . MET B 1 255 ? 2.93734 -4.72405 31.83260 1.000 106.90499 253 MET B C 1
ATOM 4401 O O . MET B 1 255 ? 2.99708 -4.19510 32.94447 1.000 105.55279 253 MET B O 1
ATOM 4406 N N . ASN B 1 256 ? 2.23603 -5.84345 31.61728 1.000 104.46046 254 ASN B N 1
ATOM 4407 C CA . ASN B 1 256 ? 1.44023 -6.50952 32.66339 1.000 102.60583 254 ASN B CA 1
ATOM 4408 C C . ASN B 1 256 ? 0.41576 -5.58505 33.31630 1.000 112.68646 254 ASN B C 1
ATOM 4409 O O . ASN B 1 256 ? 0.04225 -5.78891 34.47433 1.000 124.93189 254 ASN B O 1
ATOM 4414 N N . LEU B 1 257 ? -0.09059 -4.59079 32.59230 1.000 106.31317 255 LEU B N 1
ATOM 4415 C CA . LEU B 1 257 ? -1.03799 -3.66567 33.20566 1.000 116.22553 255 LEU B CA 1
ATOM 4416 C C . LEU B 1 257 ? -2.41493 -4.27822 33.41032 1.000 116.14009 255 LEU B C 1
ATOM 4417 O O . LEU B 1 257 ? -3.25501 -3.68611 34.09711 1.000 106.70352 255 LEU B O 1
ATOM 4422 N N . ASP B 1 258 ? -2.64393 -5.44665 32.83007 1.000 122.90876 256 ASP B N 1
ATOM 4423 C CA . ASP B 1 258 ? -3.80552 -6.29359 33.04690 1.000 126.28177 256 ASP B CA 1
ATOM 4424 C C . ASP B 1 258 ? -3.73810 -7.15426 34.30756 1.000 130.51083 256 ASP B C 1
ATOM 4425 O O . ASP B 1 258 ? -4.77675 -7.67079 34.73379 1.000 132.44160 256 ASP B O 1
ATOM 4430 N N . LEU B 1 259 ? -2.55883 -7.32518 34.91470 1.000 132.16273 257 LEU B N 1
ATOM 4431 C CA . LEU B 1 259 ? -2.37202 -8.24058 36.04355 1.000 136.33308 257 LEU B CA 1
ATOM 4432 C C . LEU B 1 259 ? -2.46566 -7.48944 37.36246 1.000 131.34891 257 LEU B C 1
ATOM 4433 O O . LEU B 1 259 ? -1.56855 -6.72420 37.72948 1.000 131.72196 257 LEU B O 1
ATOM 4438 N N . GLU B 1 260 ? -3.55990 -7.73590 38.07217 1.000 127.75466 258 GLU B N 1
ATOM 4439 C CA . GLU B 1 260 ? -3.87134 -7.00636 39.28863 1.000 147.28954 258 GLU B CA 1
ATOM 4440 C C . GLU B 1 260 ? -3.15038 -7.56805 40.50655 1.000 149.55712 258 GLU B C 1
ATOM 4441 O O . GLU B 1 260 ? -2.85970 -6.81904 41.44367 1.000 151.53858 258 GLU B O 1
ATOM 4447 N N . ASP B 1 261 ? -2.84584 -8.86042 40.51604 1.000 142.64662 259 ASP B N 1
ATOM 4448 C CA . ASP B 1 261 ? -2.30138 -9.49192 41.70342 1.000 143.50960 259 ASP B CA 1
ATOM 4449 C C . ASP B 1 261 ? -0.78125 -9.43781 41.76080 1.000 142.68604 259 ASP B C 1
ATOM 4450 O O . ASP B 1 261 ? -0.17864 -10.10234 42.60883 1.000 151.39744 259 ASP B O 1
ATOM 4455 N N . LEU B 1 262 ? -0.15375 -8.71513 40.84382 1.000 134.52170 260 LEU B N 1
ATOM 4456 C CA . LEU B 1 262 ? 1.30061 -8.59947 40.84819 1.000 135.50422 260 LEU B CA 1
ATOM 4457 C C . LEU B 1 262 ? 1.77803 -7.68807 41.97713 1.000 134.82170 260 LEU B C 1
ATOM 4458 O O . LEU B 1 262 ? 1.15735 -6.65116 42.23736 1.000 130.47004 260 LEU B O 1
ATOM 4463 N N . PRO B 1 263 ? 2.86270 -8.04182 42.65976 1.000 137.43542 261 PRO B N 1
ATOM 4464 C CA . PRO B 1 263 ? 3.48390 -7.11339 43.59407 1.000 128.21781 261 PRO B CA 1
ATOM 4465 C C . PRO B 1 263 ? 3.80411 -5.79427 42.91843 1.000 126.59503 261 PRO B C 1
ATOM 4466 O O . PRO B 1 263 ? 4.22975 -5.76743 41.75362 1.000 125.71131 261 PRO B O 1
ATOM 4470 N N . PRO B 1 264 ? 3.59138 -4.68779 43.62348 1.000 125.64264 262 PRO B N 1
ATOM 4471 C CA . PRO B 1 264 ? 3.82866 -3.34987 43.05600 1.000 116.20846 262 PRO B CA 1
ATOM 4472 C C . PRO B 1 264 ? 5.19983 -3.17730 42.43725 1.000 118.58740 262 PRO B C 1
ATOM 4473 O O . PRO B 1 264 ? 5.33868 -2.55110 41.37991 1.000 129.43897 262 PRO B O 1
ATOM 4477 N N . ALA B 1 265 ? 6.22090 -3.73913 43.07744 1.000 119.24307 263 ALA B N 1
ATOM 4478 C CA . ALA B 1 265 ? 7.57747 -3.64676 42.56823 1.000 126.58245 263 ALA B CA 1
ATOM 4479 C C . ALA B 1 265 ? 7.76415 -4.38802 41.25168 1.000 122.86730 263 ALA B C 1
ATOM 4480 O O . ALA B 1 265 ? 8.69775 -4.07285 40.50925 1.000 135.03850 263 ALA B O 1
ATOM 4482 N N . ARG B 1 266 ? 6.90469 -5.34903 40.92751 1.000 136.74926 264 ARG B N 1
ATOM 4483 C CA . ARG B 1 266 ? 7.04440 -5.99395 39.62841 1.000 131.66989 264 ARG B CA 1
ATOM 4484 C C . ARG B 1 266 ? 6.25891 -5.24744 38.56089 1.000 134.84411 264 ARG B C 1
ATOM 4485 O O . ARG B 1 266 ? 6.73433 -5.10124 37.42997 1.000 141.19223 264 ARG B O 1
ATOM 4493 N N . ALA B 1 267 ? 5.06255 -4.76395 38.91264 1.000 117.91988 265 ALA B N 1
ATOM 4494 C CA . ALA B 1 267 ? 4.26915 -3.94472 37.99837 1.000 115.58931 265 ALA B CA 1
ATOM 4495 C C . ALA B 1 267 ? 4.85309 -2.54829 37.80629 1.000 115.30684 265 ALA B C 1
ATOM 4496 O O . ALA B 1 267 ? 4.90570 -2.04200 36.67921 1.000 104.66847 265 ALA B O 1
ATOM 4498 N N . GLN B 1 268 ? 5.24145 -1.88452 38.90011 1.000 106.79514 266 GLN B N 1
ATOM 4499 C CA . GLN B 1 268 ? 5.76599 -0.51765 38.84540 1.000 106.79295 266 GLN B CA 1
ATOM 4500 C C . GLN B 1 268 ? 4.73755 0.48368 38.32970 1.000 108.63916 266 GLN B C 1
ATOM 4501 O O . GLN B 1 268 ? 4.64333 1.59452 38.86041 1.000 110.09118 266 GLN B O 1
ATOM 4507 N N . LEU B 1 269 ? 3.97337 0.12509 37.30475 1.000 106.75493 267 LEU B N 1
ATOM 4508 C CA . LEU B 1 269 ? 3.01118 1.03249 36.70526 1.000 97.74133 267 LEU B CA 1
ATOM 4509 C C . LEU B 1 269 ? 1.60334 0.48563 36.89053 1.000 100.33221 267 LEU B C 1
ATOM 4510 O O . LEU B 1 269 ? 1.39374 -0.71490 37.07381 1.000 103.80786 267 LEU B O 1
ATOM 4515 N N . SER B 1 270 ? 0.63882 1.39349 36.81170 1.000 107.29248 268 SER B N 1
ATOM 4516 C CA . SER B 1 270 ? -0.76439 1.05155 36.65860 1.000 104.28046 268 SER B CA 1
ATOM 4517 C C . SER B 1 270 ? -1.32071 1.88569 35.51958 1.000 107.98980 268 SER B C 1
ATOM 4518 O O . SER B 1 270 ? -0.87365 3.00952 35.27916 1.000 114.90473 268 SER B O 1
ATOM 4521 N N . LEU B 1 271 ? -2.33020 1.34526 34.84812 1.000 105.04955 269 LEU B N 1
ATOM 4522 C CA . LEU B 1 271 ? -3.03560 2.06475 33.79516 1.000 107.76451 269 LEU B CA 1
ATOM 4523 C C . LEU B 1 271 ? -4.38517 2.57543 34.28035 1.000 109.95543 269 LEU B C 1
ATOM 4524 O O . LEU B 1 271 ? -5.35359 1.82069 34.39593 1.000 112.08863 269 LEU B O 1
ATOM 4529 N N . HIS B 1 272 ? -4.42816 3.87781 34.55860 1.000 112.24930 270 HIS B N 1
ATOM 4530 C CA . HIS B 1 272 ? -5.57552 4.48950 35.21227 1.000 110.23030 270 HIS B CA 1
ATOM 4531 C C . HIS B 1 272 ? -6.84665 4.41604 34.37580 1.000 117.68163 270 HIS B C 1
ATOM 4532 O O . HIS B 1 272 ? -7.94065 4.26065 34.92781 1.000 126.01499 270 HIS B O 1
ATOM 4539 N N . ASN B 1 273 ? -6.73315 4.51040 33.05165 1.000 118.10714 271 ASN B N 1
ATOM 4540 C CA . ASN B 1 273 ? -7.89562 4.48043 32.17105 1.000 121.31964 271 ASN B CA 1
ATOM 4541 C C . ASN B 1 273 ? -8.08412 3.14213 31.46183 1.000 120.28027 271 ASN B C 1
ATOM 4542 O O . ASN B 1 273 ? -8.65597 3.10280 30.36713 1.000 122.74699 271 ASN B O 1
ATOM 4547 N N . ILE B 1 274 ? -7.59877 2.04816 32.05482 1.000 117.76052 272 ILE B N 1
ATOM 4548 C CA . ILE B 1 274 ? -7.66150 0.74096 31.39924 1.000 120.16649 272 ILE B CA 1
ATOM 4549 C C . ILE B 1 274 ? -9.09196 0.37739 31.00543 1.000 123.61681 272 ILE B C 1
ATOM 4550 O O . ILE B 1 274 ? -9.32346 -0.24881 29.96434 1.000 124.12574 272 ILE B O 1
ATOM 4555 N N . SER B 1 275 ? -10.06994 0.74909 31.82912 1.000 114.61092 273 SER B N 1
ATOM 4556 C CA . SER B 1 275 ? -11.46102 0.47835 31.48689 1.000 128.86744 273 SER B CA 1
ATOM 4557 C C . SER B 1 275 ? -11.89749 1.22820 30.23262 1.000 129.32743 273 SER B C 1
ATOM 4558 O O . SER B 1 275 ? -12.57579 0.66172 29.36751 1.000 132.30855 273 SER B O 1
ATOM 4561 N N . ASP B 1 276 ? -11.48347 2.49015 30.09617 1.000 124.44986 274 ASP B N 1
ATOM 4562 C CA . ASP B 1 276 ? -11.84135 3.26809 28.91212 1.000 121.48623 274 ASP B CA 1
ATOM 4563 C C . ASP B 1 276 ? -11.17111 2.72318 27.66371 1.000 120.57005 274 ASP B C 1
ATOM 4564 O O . ASP B 1 276 ? -11.79216 2.65381 26.59674 1.000 125.24357 274 ASP B O 1
ATOM 4569 N N . ILE B 1 277 ? -9.90435 2.33878 27.77404 1.000 124.89534 275 ILE B N 1
ATOM 4570 C CA . ILE B 1 277 ? -9.22151 1.72561 26.64265 1.000 119.93275 275 ILE B CA 1
ATOM 4571 C C . ILE B 1 277 ? -9.94159 0.45107 26.22369 1.000 119.64678 275 ILE B C 1
ATOM 4572 O O . ILE B 1 277 ? -10.19473 0.22387 25.03479 1.000 121.58684 275 ILE B O 1
ATOM 4577 N N . ARG B 1 278 ? -10.30012 -0.39078 27.19627 1.000 120.71342 276 ARG B N 1
ATOM 4578 C CA . ARG B 1 278 ? -11.06597 -1.59073 26.87720 1.000 120.67296 276 ARG B CA 1
ATOM 4579 C C . ARG B 1 278 ? -12.38970 -1.22766 26.21807 1.000 121.39568 276 ARG B C 1
ATOM 4580 O O . ARG B 1 278 ? -12.81702 -1.88473 25.26165 1.000 127.46537 276 ARG B O 1
ATOM 4588 N N . LYS B 1 279 ? -13.04740 -0.17782 26.70714 1.000 123.03999 277 LYS B N 1
ATOM 4589 C CA . LYS B 1 279 ? -14.26410 0.29733 26.05769 1.000 125.55498 277 LYS B CA 1
ATOM 4590 C C . LYS B 1 279 ? -13.97376 0.76593 24.63712 1.000 125.51686 277 LYS B C 1
ATOM 4591 O O . LYS B 1 279 ? -14.67959 0.39691 23.69100 1.000 130.07176 277 LYS B O 1
ATOM 4597 N N . SER B 1 280 ? -12.92783 1.57607 24.46948 1.000 125.68791 278 SER B N 1
ATOM 4598 C CA . SER B 1 280 ? -12.56279 2.05700 23.14151 1.000 118.69563 278 SER B CA 1
ATOM 4599 C C . SER B 1 280 ? -12.21941 0.92540 22.17759 1.000 119.72286 278 SER B C 1
ATOM 4600 O O . SER B 1 280 ? -12.56676 0.99412 20.99375 1.000 126.91861 278 SER B O 1
ATOM 4603 N N . ILE B 1 281 ? -11.55109 -0.12592 22.65851 1.000 115.00055 279 ILE B N 1
ATOM 4604 C CA . ILE B 1 281 ? -11.29117 -1.30108 21.82274 1.000 114.16751 279 ILE B CA 1
ATOM 4605 C C . ILE B 1 281 ? -12.57543 -1.97110 21.34267 1.000 124.98721 279 ILE B C 1
ATOM 4606 O O . ILE B 1 281 ? -12.71262 -2.30852 20.15947 1.000 132.67657 279 ILE B O 1
ATOM 4611 N N . SER B 1 282 ? -13.53355 -2.17457 22.24601 1.000 118.76218 280 SER B N 1
ATOM 4612 C CA . SER B 1 282 ? -14.77987 -2.83340 21.86104 1.000 123.65715 280 SER B CA 1
ATOM 4613 C C . SER B 1 282 ? -15.61152 -2.02867 20.87139 1.000 137.57967 280 SER B C 1
ATOM 4614 O O . SER B 1 282 ? -16.12507 -2.58424 19.89196 1.000 135.03698 280 SER B O 1
ATOM 4617 N N . GLU B 1 283 ? -15.72426 -0.71959 21.07730 1.000 158.16918 281 GLU B N 1
ATOM 4618 C CA . GLU B 1 283 ? -16.47746 0.09137 20.13105 1.000 160.47698 281 GLU B CA 1
ATOM 4619 C C . GLU B 1 283 ? -15.83166 0.11465 18.74998 1.000 162.62955 281 GLU B C 1
ATOM 4620 O O . GLU B 1 283 ? -16.51182 -0.10047 17.74285 1.000 173.70130 281 GLU B O 1
ATOM 4626 N N . ALA B 1 284 ? -14.51417 0.29163 18.68102 1.000 139.64543 282 ALA B N 1
ATOM 4627 C CA . ALA B 1 284 ? -13.83504 0.26724 17.38671 1.000 143.18146 282 ALA B CA 1
ATOM 4628 C C . ALA B 1 284 ? -14.00543 -1.06045 16.64986 1.000 143.08424 282 ALA B C 1
ATOM 4629 O O . ALA B 1 284 ? -14.28333 -1.07524 15.44495 1.000 148.70903 282 ALA B O 1
ATOM 4631 N N . LYS B 1 285 ? -13.82322 -2.18720 17.34651 1.000 131.79466 283 LYS B N 1
ATOM 4632 C CA . LYS B 1 285 ? -14.04985 -3.49232 16.72201 1.000 131.90521 283 LYS B CA 1
ATOM 4633 C C . LYS B 1 285 ? -15.47025 -3.67396 16.19417 1.000 146.07598 283 LYS B C 1
ATOM 4634 O O . LYS B 1 285 ? -15.66634 -4.21301 15.09837 1.000 144.24411 283 LYS B O 1
ATOM 4640 N N . SER B 1 286 ? -16.47365 -3.23153 16.95040 1.000 149.99342 284 SER B N 1
ATOM 4641 C CA . SER B 1 286 ? -17.85356 -3.38022 16.49547 1.000 146.97836 284 SER B CA 1
ATOM 4642 C C . SER B 1 286 ? -18.16618 -2.46484 15.31964 1.000 160.40952 284 SER B C 1
ATOM 4643 O O . SER B 1 286 ? -18.82204 -2.88027 14.35754 1.000 164.68740 284 SER B O 1
ATOM 4646 N N . GLU B 1 287 ? -17.67821 -1.22582 15.37019 1.000 167.59077 285 GLU B N 1
ATOM 4647 C CA . GLU B 1 287 ? -17.87491 -0.28469 14.27298 1.000 166.84924 285 GLU B CA 1
ATOM 4648 C C . GLU B 1 287 ? -17.14510 -0.70561 13.00489 1.000 162.55786 285 GLU B C 1
ATOM 4649 O O . GLU B 1 287 ? -17.68938 -0.57025 11.90335 1.000 168.85934 285 GLU B O 1
ATOM 4655 N N . SER B 1 288 ? -15.91000 -1.19076 13.13015 1.000 154.73491 286 SER B N 1
ATOM 4656 C CA . SER B 1 288 ? -15.20466 -1.73112 11.97135 1.000 154.42655 286 SER B CA 1
ATOM 4657 C C . SER B 1 288 ? -16.02980 -2.80351 11.26877 1.000 153.81473 286 SER B C 1
ATOM 4658 O O . SER B 1 288 ? -16.21328 -2.76258 10.04799 1.000 150.74403 286 SER B O 1
ATOM 4661 N N . LYS B 1 289 ? -16.53780 -3.77247 12.03236 1.000 155.26300 287 LYS B N 1
ATOM 4662 C CA . LYS B 1 289 ? -17.39668 -4.80904 11.46407 1.000 147.14030 287 LYS B CA 1
ATOM 4663 C C . LYS B 1 289 ? -18.60145 -4.21419 10.74199 1.000 163.27282 287 LYS B C 1
ATOM 4664 O O . LYS B 1 289 ? -18.97813 -4.67834 9.65752 1.000 162.70274 287 LYS B O 1
ATOM 4670 N N . ARG B 1 290 ? -19.22779 -3.19511 11.32983 1.000 172.31468 288 ARG B N 1
ATOM 4671 C CA . ARG B 1 290 ? -20.36842 -2.55603 10.67546 1.000 167.11244 288 ARG B CA 1
ATOM 4672 C C . ARG B 1 290 ? -19.95760 -1.91714 9.34959 1.000 169.33434 288 ARG B C 1
ATOM 4673 O O . ARG B 1 290 ? -20.69221 -2.00014 8.35774 1.000 176.62459 288 ARG B O 1
ATOM 4681 N N . ARG B 1 291 ? -18.79304 -1.26079 9.32148 1.000 164.79292 289 ARG B N 1
ATOM 4682 C CA . ARG B 1 291 ? -18.29152 -0.62071 8.10275 1.000 164.06070 289 ARG B CA 1
ATOM 4683 C C . ARG B 1 291 ? -17.98690 -1.65617 7.02963 1.000 155.37017 289 ARG B C 1
ATOM 4684 O O . ARG B 1 291 ? -18.27905 -1.44597 5.84681 1.000 154.91778 289 ARG B O 1
ATOM 4692 N N . ILE B 1 292 ? -17.36940 -2.76073 7.43382 1.000 153.95621 290 ILE B N 1
ATOM 4693 C CA . ILE B 1 292 ? -17.11333 -3.89467 6.54920 1.000 154.31368 290 ILE B CA 1
ATOM 4694 C C . ILE B 1 292 ? -18.39856 -4.30075 5.83427 1.000 166.05287 290 ILE B C 1
ATOM 4695 O O . ILE B 1 292 ? -18.43005 -4.45614 4.60840 1.000 172.16465 290 ILE B O 1
ATOM 4700 N N . ILE B 1 293 ? -19.47272 -4.48649 6.59731 1.000 165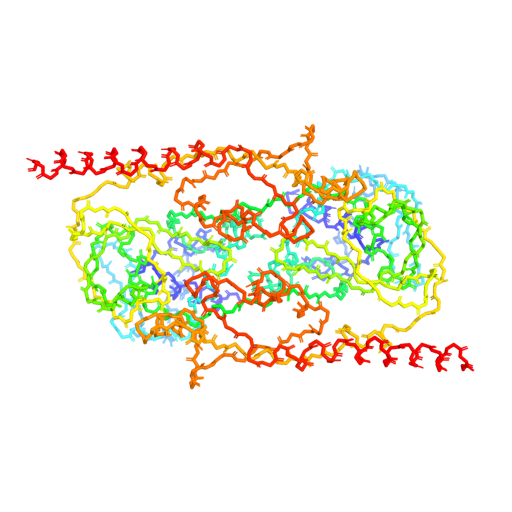.83242 291 ILE B N 1
ATOM 4701 C CA . ILE B 1 293 ? -20.76426 -4.90118 6.04971 1.000 172.12869 291 ILE B CA 1
ATOM 4702 C C . ILE B 1 293 ? -21.30106 -3.91608 5.00628 1.000 182.68954 291 ILE B C 1
ATOM 4703 O O . ILE B 1 293 ? -21.85836 -4.33899 3.98508 1.000 194.44008 291 ILE B O 1
ATOM 4708 N N . ALA B 1 294 ? -21.13950 -2.60426 5.21313 1.000 174.13220 292 ALA B N 1
ATOM 4709 C CA . ALA B 1 294 ? -21.65293 -1.66409 4.20974 1.000 176.79989 292 ALA B CA 1
ATOM 4710 C C . ALA B 1 294 ? -20.93727 -1.79623 2.86639 1.000 184.73442 292 ALA B C 1
ATOM 4711 O O . ALA B 1 294 ? -21.54518 -1.58040 1.81114 1.000 192.42079 292 ALA B O 1
ATOM 4713 N N . ARG B 1 295 ? -19.65782 -2.14623 2.88521 1.000 182.77786 293 ARG B N 1
ATOM 4714 C CA . ARG B 1 295 ? -18.91575 -2.43440 1.65966 1.000 186.03863 293 ARG B CA 1
ATOM 4715 C C . ARG B 1 295 ? -19.35029 -3.79149 1.10197 1.000 189.56368 293 ARG B C 1
ATOM 4716 O O . ARG B 1 295 ? -19.57604 -3.94142 -0.10586 1.000 188.80949 293 ARG B O 1
ATOM 4724 N N . GLN B 1 296 ? -19.45491 -4.79532 1.98262 1.000 205.31539 294 GLN B N 1
ATOM 4725 C CA . GLN B 1 296 ? -19.91176 -6.13140 1.60376 1.000 209.52561 294 GLN B CA 1
ATOM 4726 C C . GLN B 1 296 ? -21.28079 -6.09822 0.93278 1.000 216.92869 294 GLN B C 1
ATOM 4727 O O . GLN B 1 296 ? -21.60097 -6.99794 0.14750 1.000 218.63510 294 GLN B O 1
ATOM 4733 N N . ASN B 1 297 ? -22.10523 -5.08947 1.21801 1.000 202.31959 295 ASN B N 1
ATOM 4734 C CA . ASN B 1 297 ? -23.38142 -5.00030 0.51728 1.000 205.38756 295 ASN B CA 1
ATOM 4735 C C . ASN B 1 297 ? -23.22978 -4.36184 -0.85571 1.000 212.76331 295 ASN B C 1
ATOM 4736 O O . ASN B 1 297 ? -24.19235 -4.35131 -1.63311 1.000 205.76493 295 ASN B O 1
ATOM 4741 N N . LYS B 1 298 ? -22.05256 -3.82764 -1.16499 1.000 204.08521 296 LYS B N 1
ATOM 4742 C CA . LYS B 1 298 ? -21.78266 -3.24806 -2.47685 1.000 203.51041 296 LYS B CA 1
ATOM 4743 C C . LYS B 1 298 ? -21.09780 -4.27058 -3.38494 1.000 202.65743 296 LYS B C 1
ATOM 4744 O O . LYS B 1 298 ? -21.58627 -4.58195 -4.47313 1.000 194.71587 296 LYS B O 1
#

Foldseek 3Di:
DLLVLLLLVLVCQPPVFWAALVLSCVLPVDDSVVSVVSVVVSCVPQPQQWDADPVVRIIGGDPPHDRDSHDDDPVVLVVQVVCVQVPVDPPSVRSDPDDPDDDDDDQDDDDQDPVLVVLLVVLQVVQFWKWFQFDDPVGTDIFIWRFNDWDDLPRFIWTWTQGQVPLFIDIGTSVRGDDIGTDGHDPDDVVLQLLQPDKDKWWKAFDPPDDPVLRVVLCVVQVDDPRTDIDIDRLVSVVSVCVVLVLVPPPDDRVSNRIHGPVVVVSVVVSVVSRVSSVVVSVVVVVD/DVLLLVVLLLVLVCCPPVQWAALVLCCVLVVDDSVVSVVSVVVSCVVVNPQWAADPVVNIIGGDDDRDDDRDPDDPVVLVVQVVCVQVPVDDPSPRSDPDDDDDHDDDQDDDDQDPVLVVLLVVLQVVQFWKFFFFQDPVGTDTFIWRFNDWDDLPRFIWTFTHRVVVLFTDTGGRRRGDDIGTGGHDPDDPVLQVLQVDKDKWKKAFDPPDPPVLRVVLCVVVVDDPRIDIDIDRLNSVVSVCVVLVLVPDPDDSVSNRMHTPCVVVSVVVNVVSRVSSSVVSVVSVVD

Solvent-accessible surface area: 27952 Å² total; per-residue (Å²): 109,46,92,125,28,4,37,0,0,0,15,7,2,34,5,24,30,30,0,44,97,51,6,0,43,126,59,50,167,26,62,70,91,47,0,36,72,0,4,161,112,0,93,123,116,16,38,95,10,1,86,88,41,76,121,72,155,16,8,70,36,28,214,47,33,157,47,66,61,23,191,39,39,1,45,131,6,8,42,33,2,48,6,33,60,34,51,12,3,58,91,174,54,6,30,11,120,112,56,13,70,30,36,37,8,29,62,7,20,34,113,21,78,40,72,10,0,49,11,0,6,46,3,14,90,90,142,97,2,2,72,0,90,13,12,21,53,111,55,34,65,81,17,58,0,0,0,13,0,0,0,7,12,30,48,29,17,0,0,8,0,11,0,38,69,104,54,40,17,85,42,4,8,3,18,16,11,73,84,36,133,83,31,66,129,16,120,32,35,47,120,3,1,12,20,14,70,46,86,24,56,0,15,0,66,22,32,110,42,21,80,134,52,42,16,76,0,1,47,85,3,19,32,23,78,141,27,45,82,131,18,91,6,61,1,3,0,0,120,27,0,9,59,39,32,27,18,16,20,147,146,21,75,52,65,95,13,42,2,28,11,116,30,30,82,86,5,107,155,38,24,69,92,3,126,55,49,9,75,134,106,4,84,63,93,89,119,220,108,89,147,9,74,120,16,4,42,1,0,0,18,6,6,15,4,18,20,23,0,25,79,46,8,0,44,116,62,55,162,30,65,78,91,52,2,64,83,0,11,142,106,8,92,106,103,23,32,96,32,7,112,84,41,79,119,75,146,14,4,78,43,73,129,51,51,136,47,77,62,24,189,37,36,1,48,169,6,6,32,46,1,47,5,34,59,30,34,6,5,44,90,183,70,5,42,10,106,131,55,12,69,26,36,35,3,29,69,13,21,30,95,16,70,41,70,11,0,56,14,0,5,54,3,9,78,82,115,104,2,4,78,0,79,12,11,22,74,110,62,31,68,78,22,74,0,0,0,11,0,0,0,12,12,29,58,30,14,0,0,8,0,20,0,30,73,114,57,13,15,83,31,1,8,4,16,12,7,66,70,22,118,96,29,74,115,24,107,26,37,36,127,15,3,23,19,19,64,40,83,21,55,0,18,0,68,21,39,114,47,17,78,135,55,44,16,69,0,0,49,76,2,19,31,24,75,136,32,51,48,137,14,91,5,53,1,4,5,0,124,39,1,11,47,35,18,13,17,20,39,155,143,22,57,41,53,115,8,38,3,29,10,116,26,36,76,80,4,129,156,38,23,70,89,4,104,50,35,8,106,135,97,7,90,70,92,92,124,120

Radius of gyration: 26.68 Å; Cα contacts (8 Å, |Δi|>4): 979; chains: 2; bounding box: 74×62×72 Å